Protein AF-A0A7C4DMD8-F1 (afdb_monomer)

pLDDT: mean 94.0, std 12.14, range [38.12, 98.94]

Mean predicted aligned error: 5.4 Å

Solvent-accessible surface area (backbone atoms only — not comparable to full-atom values): 19669 Å² total; per-residue (Å²): 134,92,81,86,83,84,81,83,80,82,79,81,84,78,87,77,83,73,76,76,76,76,66,57,65,67,40,63,49,33,32,27,62,56,30,41,36,31,35,32,44,30,36,27,36,73,52,64,19,37,40,34,38,34,30,27,78,51,87,78,56,81,41,76,51,68,44,86,68,65,38,37,64,43,71,41,76,47,69,88,46,62,54,58,34,66,34,35,35,31,48,38,30,46,47,82,97,44,74,44,70,57,71,80,34,51,39,61,30,25,48,49,68,78,49,66,51,34,34,32,41,35,9,19,21,11,82,32,40,75,49,18,30,48,42,36,51,51,52,50,72,70,62,42,67,30,35,41,34,16,14,21,51,20,74,40,30,80,45,67,67,36,48,48,58,24,36,41,62,37,30,36,79,37,28,40,44,26,32,50,46,68,14,44,27,74,33,32,65,85,24,67,54,58,62,68,76,44,74,58,60,82,82,49,47,43,40,71,52,66,54,38,49,30,34,40,37,31,34,42,58,85,51,68,38,48,92,78,28,70,58,36,50,49,52,51,51,53,48,67,69,57,80,50,86,37,30,36,40,31,20,7,66,38,49,69,40,56,52,30,57,94,35,28,41,56,91,82,47,77,52,69,40,24,38,70,61,55,44,54,45,48,67,52,37,66,73,59,56,34,49,40,37,40,18,6,73,54,19,21,33,37,31,39,43,30,30,47,98,91,34,84,30,99,87,29,35,28,42,36,37,34,4,15,19,19,34,79,70,45,64,60,47,96,65,84,54,95,53,60,66,46,76,46,76,49,49,32,39,34,43,36,39,40,47,81,54,36,39,40,40,36,35,31,35,80,85,71,47,76,80,48,72,54,73,49,75,63,131

Secondary structure (DSSP, 8-state):
--------------------PPPSEEEEEEEE---SS-EEEEEEEEEEEEEEEEEESSSS--EEEEEEEEEEEEEEEE-SPPTT-EEEEEEEEEETTEEEEPPPEEEEPPPPTT--EEEEEE----S-HHHHHHHHHHHHHH--SEEEE-S-SSS-TT-HHHIIIIIIHHHHHHHTTS-EEE---STTTT-HHHHHH--PSTTSSSEEEEETTEEEEE--TTS--STTSHHHHHHHHHHHH---SEEEEE-SS-SS--BSSTT--TTTS---SS-HHHHTTHHHHHHHT--EEEE-SSSSEEEEPPEETTEE-TTSBEEEEE--SSSPPPPB-SSPPTTEEEEE-S-EEEEEEEETTEEEEEEEETTS-EEEEEEEE--

Nearest PDB structures (foldseek):
  3n1q-assembly3_F  TM=7.200E-01  e=1.919E-04  Homo sapiens
  2ck2-assembly1_A  TM=6.995E-01  e=4.043E-04  Homo sapiens
  5n47-assembly1_B  TM=6.670E-01  e=1.347E-03  Homo sapiens
  1fnh-assembly1_A  TM=6.548E-01  e=2.390E-03  Homo sapiens
  6xay-assembly2_B  TM=7.106E-01  e=1.061E-02  Homo sapiens

Radius of gyration: 24.13 Å; Cα contacts (8 Å, |Δi|>4): 962; chains: 1; bounding box: 103×66×56 Å

Foldseek 3Di:
DDDDDDDDDDDDDDDPPPVPDPDQWQFAQFWADFAQFKIKTKTFGPAWWWKKKFKDLDPPGDDMDTDPDTDRIDIDMDGRHHGQGKMKMWMWTDDDPDIDIDPIEMETGFHAAQDKFKEKEAEQLEDFQVLLLLQLVVRVVVPGQAYEYQENQYQALQPVVRCSRRHRVSNRVPRNYHYYDYAYDVRNVVDVSQVSNHDAPPVRNWDWDDGHLEIETRAELVFQCAVPGPRVVVLLVRLVPDPRPAYEYGHAFWQAAQFCVPQHNVVPDDGPRTDPRVVNNQVSCFVSQHAEYEYENAQWWWKFAFDDPRAHDNSHHIYIYHNQRHDDFGDGDPDDDRGTPDIGRARWMKMWMDRPQKIKIFIAGSVRDTPDIDMGGDD

Sequence (379 aa):
MKRIFLAALVVLFIPALASARPPLLKNGPWLQHATRTSITIMWETAVECDASVRYGETVPLPRTVSAPGKSRIHAVELTGLQPETGYFYQVRSQCGPLAVISSVHPFQTAVNAGTPFGFAVIGDTQTNVSVSRRIFRAVYTERPNFVLHVGDEVGDGNQKFLWTREFFRPGAALMARVPVWVAIGNHEENSHWFYDYHSYPAPENYYSFDYGDAHFCMVDSNQPLDPGSPVYRWLSADLAASTAPWKFVCHHHAPYSSDVDDYGDTHREKSTLGDEKVRQLVPLYERYGVDVVFYGHIHDYERTLPLRAGKYDPTGVVYVQTGGAGGGLEDYAPNHSAFTAKVMREHHYCMVTIAGNRLSLQAIDIKGRLFDQFEIVKK

Structure (mmCIF, N/CA/C/O backbone):
data_AF-A0A7C4DMD8-F1
#
_entry.id   AF-A0A7C4DMD8-F1
#
loop_
_atom_site.group_PDB
_atom_site.id
_atom_site.type_symbol
_atom_site.label_atom_id
_atom_site.label_alt_id
_atom_site.label_comp_id
_atom_site.label_asym_id
_atom_site.label_entity_id
_atom_site.label_seq_id
_atom_site.pdbx_PDB_ins_code
_atom_site.Cartn_x
_atom_site.Cartn_y
_atom_site.Cartn_z
_atom_site.occupancy
_atom_site.B_iso_or_equiv
_atom_site.auth_seq_id
_atom_site.auth_comp_id
_atom_site.auth_asym_id
_atom_site.auth_atom_id
_atom_site.pdbx_PDB_model_num
ATOM 1 N N . MET A 1 1 ? -79.691 40.783 -2.407 1.00 41.47 1 MET A N 1
ATOM 2 C CA . MET A 1 1 ? -78.466 41.614 -2.331 1.00 41.47 1 MET A CA 1
ATOM 3 C C . MET A 1 1 ? -77.367 40.798 -1.669 1.00 41.47 1 MET A C 1
ATOM 5 O O . MET A 1 1 ? -77.564 40.327 -0.558 1.00 41.47 1 MET A O 1
ATOM 9 N N . LYS A 1 2 ? -76.267 40.551 -2.390 1.00 38.12 2 LYS A N 1
ATOM 10 C CA . LYS A 1 2 ? -75.112 39.754 -1.945 1.00 38.12 2 LYS A CA 1
ATOM 11 C C . LYS A 1 2 ? -74.333 40.512 -0.861 1.00 38.12 2 LYS A C 1
ATOM 13 O O . LYS A 1 2 ? -74.028 41.683 -1.062 1.00 38.12 2 LYS A O 1
ATOM 18 N N . ARG A 1 3 ? -73.969 39.851 0.242 1.00 45.47 3 ARG A N 1
ATOM 19 C CA . ARG A 1 3 ? -72.910 40.306 1.158 1.00 45.47 3 ARG A CA 1
ATOM 20 C C . ARG A 1 3 ? -71.747 39.321 1.064 1.00 45.47 3 ARG A C 1
ATOM 22 O O . ARG A 1 3 ? -71.927 38.129 1.280 1.00 45.47 3 ARG A O 1
ATOM 29 N N . ILE A 1 4 ? -70.597 39.841 0.654 1.00 42.31 4 ILE A N 1
ATOM 30 C CA . ILE A 1 4 ? -69.329 39.130 0.483 1.00 42.31 4 ILE A CA 1
ATOM 31 C C . ILE A 1 4 ? -68.626 39.137 1.845 1.00 42.31 4 ILE A C 1
ATOM 33 O O . ILE A 1 4 ? -68.424 40.209 2.410 1.00 42.31 4 ILE A O 1
ATOM 37 N N . PHE A 1 5 ? -68.272 37.964 2.374 1.00 42.91 5 PHE A N 1
ATOM 38 C CA . PHE A 1 5 ? -67.374 37.841 3.524 1.00 42.91 5 PHE A CA 1
ATOM 39 C C . PHE A 1 5 ? -65.937 37.697 3.016 1.00 42.91 5 PHE A C 1
ATOM 41 O O . PHE A 1 5 ? -65.632 36.796 2.237 1.00 42.91 5 PHE A O 1
ATOM 48 N N . LEU A 1 6 ? -65.072 38.613 3.446 1.00 41.19 6 LEU A N 1
ATOM 49 C CA . LEU A 1 6 ? -63.643 38.618 3.160 1.00 41.19 6 LEU A CA 1
ATOM 50 C C . LEU A 1 6 ? -62.950 37.715 4.196 1.00 41.19 6 LEU A C 1
ATOM 52 O O . LEU A 1 6 ? -62.893 38.062 5.374 1.00 41.19 6 LEU A O 1
ATOM 56 N N . ALA A 1 7 ? -62.465 36.544 3.784 1.00 44.12 7 ALA A N 1
ATOM 57 C CA . ALA A 1 7 ? -61.641 35.687 4.633 1.00 44.12 7 ALA A CA 1
ATOM 58 C C . ALA A 1 7 ? -60.179 36.151 4.541 1.00 44.12 7 ALA A C 1
ATOM 60 O O . ALA A 1 7 ? -59.557 36.055 3.484 1.00 44.12 7 ALA A O 1
ATOM 61 N N . ALA A 1 8 ? -59.640 36.683 5.639 1.00 44.88 8 ALA A N 1
ATOM 62 C CA . ALA A 1 8 ? -58.229 37.031 5.747 1.00 44.88 8 ALA A CA 1
ATOM 63 C C . ALA A 1 8 ? -57.399 35.748 5.916 1.00 44.88 8 ALA A C 1
ATOM 65 O O . ALA A 1 8 ? -57.481 35.069 6.939 1.00 44.88 8 ALA A O 1
ATOM 66 N N . LEU A 1 9 ? -56.613 35.409 4.894 1.00 41.97 9 LEU A N 1
ATOM 67 C CA . LEU A 1 9 ? -55.651 34.313 4.930 1.00 41.97 9 LEU A CA 1
ATOM 68 C C . LEU A 1 9 ? -54.405 34.779 5.701 1.00 41.97 9 LEU A C 1
ATOM 70 O O . LEU A 1 9 ? -53.597 35.545 5.181 1.00 41.97 9 LEU A O 1
ATOM 74 N N . VAL A 1 10 ? -54.252 34.334 6.948 1.00 46.94 10 VAL A N 1
ATOM 75 C CA . VAL A 1 10 ? -53.008 34.518 7.709 1.00 46.94 10 VAL A CA 1
ATOM 76 C C . VAL A 1 10 ? -52.004 33.476 7.220 1.00 46.94 10 VAL A C 1
ATOM 78 O O . VAL A 1 10 ? -52.097 32.299 7.563 1.00 46.94 10 VAL A O 1
ATOM 81 N N . VAL A 1 11 ? -51.051 33.899 6.390 1.00 48.00 11 VAL A N 1
ATOM 82 C CA . VAL A 1 11 ? -49.897 33.076 6.006 1.00 48.00 11 VAL A CA 1
ATOM 83 C C . VAL A 1 11 ? -48.873 33.152 7.137 1.00 48.00 11 VAL A C 1
ATOM 85 O O . VAL A 1 11 ? -48.178 34.153 7.300 1.00 48.00 11 VAL A O 1
ATOM 88 N N . LEU A 1 12 ? -48.796 32.093 7.942 1.00 44.34 12 LEU A N 1
ATOM 89 C CA . LEU A 1 12 ? -47.725 31.891 8.915 1.00 44.34 12 LEU A CA 1
ATOM 90 C C . LEU A 1 12 ? -46.427 31.560 8.164 1.00 44.34 12 LEU A C 1
ATOM 92 O O . LEU A 1 12 ? -46.258 30.459 7.643 1.00 44.34 12 LEU A O 1
ATOM 96 N N . PHE A 1 13 ? -45.509 32.523 8.111 1.00 46.72 13 PHE A N 1
ATOM 97 C CA . PHE A 1 13 ? -44.124 32.291 7.709 1.00 46.72 13 PHE A CA 1
ATOM 98 C C . PHE A 1 13 ? -43.428 31.461 8.798 1.00 46.72 13 PHE A C 1
ATOM 100 O O . PHE A 1 13 ? -43.223 31.946 9.909 1.00 46.72 13 PHE A O 1
ATOM 107 N N . ILE A 1 14 ? -43.056 30.219 8.486 1.00 49.00 14 ILE A N 1
ATOM 108 C CA . ILE A 1 14 ? -42.164 29.406 9.323 1.00 49.00 14 ILE A CA 1
ATOM 109 C C . ILE A 1 14 ? -40.759 29.494 8.714 1.00 49.00 14 ILE A C 1
ATOM 111 O O . ILE A 1 14 ? -40.519 28.859 7.685 1.00 49.00 14 ILE A O 1
ATOM 115 N N . PRO A 1 15 ? -39.800 30.231 9.301 1.00 50.38 15 PRO A N 1
ATOM 116 C CA . PRO A 1 15 ? -38.409 30.090 8.920 1.00 50.38 15 PRO A CA 1
ATOM 117 C C . PRO A 1 15 ? -37.798 28.979 9.778 1.00 50.38 15 PRO A C 1
ATOM 119 O O . PRO A 1 15 ? -37.438 29.193 10.931 1.00 50.38 15 PRO A O 1
ATOM 122 N N . ALA A 1 16 ? -37.672 27.777 9.223 1.00 45.00 16 ALA A N 1
ATOM 123 C CA . ALA A 1 16 ? -36.856 26.723 9.819 1.00 45.00 16 ALA A CA 1
ATOM 124 C C . ALA A 1 16 ? -35.681 26.403 8.891 1.00 45.00 16 ALA A C 1
ATOM 126 O O . ALA A 1 16 ? -35.614 25.344 8.275 1.00 45.00 16 ALA A O 1
ATOM 127 N N . LEU A 1 17 ? -34.722 27.327 8.810 1.00 48.31 17 LEU A N 1
ATOM 128 C CA . LEU A 1 17 ? -33.354 26.977 8.429 1.00 48.31 17 LEU A CA 1
ATOM 129 C C . LEU A 1 17 ? -32.691 26.344 9.656 1.00 48.31 17 LEU A C 1
ATOM 131 O O . LEU A 1 17 ? -31.911 26.972 10.369 1.00 48.31 17 LEU A O 1
ATOM 135 N N . ALA A 1 18 ? -33.037 25.087 9.932 1.00 45.94 18 ALA A N 1
ATOM 136 C CA . ALA A 1 18 ? -32.211 24.257 10.790 1.00 45.94 18 ALA A CA 1
ATOM 137 C C . ALA A 1 18 ? -30.904 23.998 10.031 1.00 45.94 18 ALA A C 1
ATOM 139 O O . ALA A 1 18 ? -30.838 23.132 9.161 1.00 45.94 18 ALA A O 1
ATOM 140 N N . SER A 1 19 ? -29.871 24.789 10.325 1.00 45.75 19 SER A N 1
ATOM 141 C CA . SER A 1 19 ? -28.502 24.454 9.939 1.00 45.75 19 SER A CA 1
ATOM 142 C C . SER A 1 19 ? -28.192 23.078 10.529 1.00 45.75 19 SER A C 1
ATOM 144 O O . SER A 1 19 ? -28.101 22.924 11.751 1.00 45.75 19 SER A O 1
ATOM 146 N N . ALA A 1 20 ? -28.135 22.051 9.679 1.00 53.41 20 ALA A N 1
ATOM 147 C CA . ALA A 1 20 ? -27.784 20.708 10.105 1.00 53.41 20 ALA A CA 1
ATOM 148 C C . ALA A 1 20 ? -26.386 20.773 10.727 1.00 53.41 20 ALA A C 1
ATOM 150 O O . ALA A 1 20 ? -25.415 21.122 10.052 1.00 53.41 20 ALA A O 1
ATOM 151 N N . ARG A 1 21 ? -26.277 20.477 12.029 1.00 61.38 21 ARG A N 1
ATOM 152 C CA . ARG A 1 21 ? -24.968 20.389 12.681 1.00 61.38 21 ARG A CA 1
ATOM 153 C C . ARG A 1 21 ? -24.129 19.359 11.915 1.00 61.38 21 ARG A C 1
ATOM 155 O O . ARG A 1 21 ? -24.647 18.280 11.620 1.00 61.38 21 ARG A O 1
ATOM 162 N N . PRO A 1 22 ? -22.866 19.669 11.582 1.00 62.22 22 PRO A N 1
ATOM 163 C CA . PRO A 1 22 ? -22.015 18.725 10.875 1.00 62.22 22 PRO A CA 1
ATOM 164 C C . PRO A 1 22 ? -21.896 17.413 11.668 1.00 62.22 22 PRO A C 1
ATOM 166 O O . PRO A 1 22 ? -21.934 17.448 12.903 1.00 62.22 22 PRO A O 1
ATO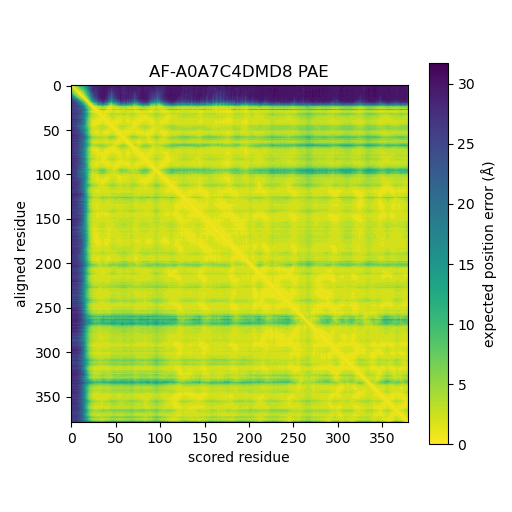M 169 N N . PRO A 1 23 ? -21.746 16.261 10.986 1.00 77.69 23 PRO A N 1
ATOM 170 C CA . PRO A 1 23 ? -21.641 14.976 11.659 1.00 77.69 23 PRO A CA 1
ATOM 171 C C . PRO A 1 23 ? -20.433 14.970 12.597 1.00 77.69 23 PRO A C 1
ATOM 173 O O . PRO A 1 23 ? -19.365 15.506 12.279 1.00 77.69 23 PRO A O 1
ATOM 176 N N . LEU A 1 24 ? -20.638 14.382 13.775 1.00 87.62 24 LEU A N 1
ATOM 177 C CA . LEU A 1 24 ? -19.639 14.335 14.836 1.00 87.62 24 LEU A CA 1
ATOM 178 C C . LEU A 1 24 ? -18.549 13.290 14.542 1.00 87.62 24 LEU A C 1
ATOM 180 O O . LEU A 1 24 ? -17.403 13.530 14.901 1.00 87.62 24 LEU A O 1
ATOM 184 N N . LEU A 1 25 ? -18.884 12.203 13.832 1.00 92.56 25 LEU A N 1
ATOM 185 C CA . LEU A 1 25 ? -17.928 11.318 13.153 1.00 92.56 25 LEU A CA 1
ATOM 186 C C . LEU A 1 25 ? -17.588 11.923 11.786 1.00 92.56 25 LEU A C 1
ATOM 188 O O . LEU A 1 25 ? -18.483 12.110 10.960 1.00 92.56 25 LEU A O 1
ATOM 192 N N . LYS A 1 26 ? -16.319 12.261 11.566 1.00 94.31 26 LYS A N 1
ATOM 193 C CA . LYS A 1 26 ? -15.824 12.881 10.332 1.00 94.31 26 LYS A CA 1
ATOM 194 C C . LYS A 1 26 ? -15.349 11.840 9.332 1.00 94.31 26 LYS A C 1
ATOM 196 O O . LYS A 1 26 ? -15.849 11.828 8.212 1.00 94.31 26 LYS A O 1
ATOM 201 N N . ASN A 1 27 ? -14.443 10.970 9.771 1.00 96.75 27 ASN A N 1
ATOM 202 C CA . ASN A 1 27 ? -13.874 9.888 8.978 1.00 96.75 27 ASN A CA 1
ATOM 203 C C . ASN A 1 27 ? -13.943 8.572 9.754 1.00 96.75 27 ASN A C 1
ATOM 205 O O . ASN A 1 27 ? -13.868 8.559 10.985 1.00 96.75 27 ASN A O 1
ATOM 209 N N . GLY A 1 28 ? -14.060 7.472 9.015 1.00 94.12 28 GLY A N 1
ATOM 210 C CA . GLY A 1 28 ? -13.954 6.125 9.555 1.00 94.12 28 GLY 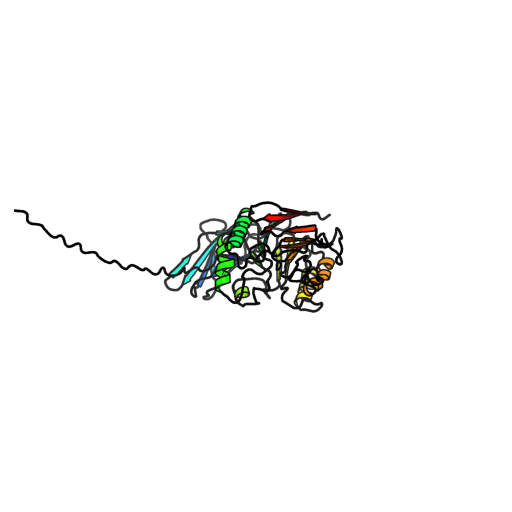A CA 1
ATOM 211 C C . GLY A 1 28 ? -15.252 5.489 10.073 1.00 94.12 28 GLY A C 1
ATOM 212 O O . GLY A 1 28 ? -16.352 5.986 9.810 1.00 94.12 28 GLY A O 1
ATOM 213 N N . PRO A 1 29 ? -15.122 4.366 10.800 1.00 98.00 29 PRO A N 1
ATOM 214 C CA . PRO A 1 29 ? -13.847 3.749 11.186 1.00 98.00 29 PRO A CA 1
ATOM 215 C C . PRO A 1 29 ? -13.045 3.187 9.999 1.00 98.00 29 PRO A C 1
ATOM 217 O O . PRO A 1 29 ? -13.627 2.853 8.968 1.00 98.00 29 PRO A O 1
ATOM 220 N N . TRP A 1 30 ? -11.723 3.098 10.146 1.00 98.62 30 TRP A N 1
ATOM 221 C CA . TRP A 1 30 ? -10.826 2.370 9.245 1.00 98.62 30 TRP A CA 1
ATOM 222 C C . TRP A 1 30 ? -9.881 1.451 10.026 1.00 98.62 30 TRP A C 1
ATOM 224 O O . TRP A 1 30 ? -9.675 1.633 11.227 1.00 98.62 30 TRP A O 1
ATOM 234 N N . LEU A 1 31 ? -9.359 0.431 9.346 1.00 98.62 31 LEU A N 1
ATOM 235 C CA . LEU A 1 31 ? -8.518 -0.615 9.921 1.00 98.62 31 LEU A CA 1
ATOM 236 C C . LEU A 1 31 ? -7.073 -0.481 9.438 1.00 98.62 31 LEU A C 1
ATOM 238 O O . LEU A 1 31 ? -6.842 -0.323 8.240 1.00 98.62 31 LEU A O 1
ATOM 242 N N . GLN A 1 32 ? -6.117 -0.609 10.354 1.00 96.38 32 GLN A N 1
ATOM 243 C CA . GLN A 1 32 ? -4.683 -0.628 10.059 1.00 96.38 32 GLN A CA 1
ATOM 244 C C . GLN A 1 32 ? -3.947 -1.658 10.910 1.00 96.38 32 GLN A C 1
ATOM 246 O O . GLN A 1 32 ? -4.498 -2.194 11.874 1.00 96.38 32 GLN A O 1
ATOM 251 N N . HIS A 1 33 ? -2.697 -1.935 10.536 1.00 93.69 33 HIS A N 1
ATOM 252 C CA . HIS A 1 33 ? -1.766 -2.765 11.298 1.00 93.69 33 HIS A CA 1
ATOM 253 C C . HIS A 1 33 ? -2.353 -4.125 11.722 1.00 93.69 33 HIS A C 1
ATOM 255 O O . HIS A 1 33 ? -2.237 -4.557 12.868 1.00 93.69 33 HIS A O 1
ATOM 261 N N . ALA A 1 34 ? -3.036 -4.803 10.797 1.00 94.88 34 ALA A N 1
ATOM 262 C CA . ALA A 1 34 ? -3.610 -6.112 11.073 1.00 94.88 34 ALA A CA 1
ATOM 263 C C . ALA A 1 34 ? -2.512 -7.179 11.101 1.00 94.88 34 ALA A C 1
ATOM 265 O O . ALA A 1 34 ? -1.941 -7.529 10.069 1.00 94.88 34 ALA A O 1
ATOM 266 N N . THR A 1 35 ? -2.252 -7.720 12.286 1.00 96.19 35 THR A N 1
ATOM 267 C CA . THR A 1 35 ? -1.354 -8.854 12.505 1.00 96.19 35 THR A CA 1
ATOM 268 C C . THR A 1 35 ? -2.168 -10.119 12.786 1.00 96.19 35 THR A C 1
ATOM 270 O O . THR A 1 35 ? -3.403 -10.131 12.743 1.00 96.19 35 THR A O 1
ATOM 273 N N . ARG A 1 36 ? -1.486 -11.223 13.102 1.00 97.44 36 ARG A N 1
ATOM 274 C CA . ARG A 1 36 ? -2.149 -12.458 13.548 1.00 97.44 36 ARG A CA 1
ATOM 275 C C . ARG A 1 36 ? -2.866 -12.283 14.889 1.00 97.44 36 ARG A C 1
ATOM 277 O O . ARG A 1 36 ? -3.814 -13.000 15.167 1.00 97.44 36 ARG A O 1
ATOM 284 N N . THR A 1 37 ? -2.425 -11.356 15.735 1.00 98.19 37 THR A N 1
ATOM 285 C CA . THR A 1 37 ? -2.911 -11.255 17.123 1.00 98.19 37 THR A CA 1
ATOM 286 C C . THR A 1 37 ? -3.343 -9.851 17.525 1.00 98.19 37 THR A C 1
ATOM 288 O O . THR A 1 37 ? -3.759 -9.648 18.669 1.00 98.19 37 THR A O 1
ATOM 291 N N . SER A 1 38 ? -3.255 -8.885 16.613 1.00 98.12 38 SER A N 1
ATOM 292 C CA . SER A 1 38 ? -3.678 -7.509 16.841 1.00 98.12 38 SER A CA 1
ATOM 293 C C . SER A 1 38 ? -4.224 -6.832 15.587 1.00 98.12 38 SER A C 1
ATOM 295 O O . SER A 1 38 ? -4.023 -7.302 14.468 1.00 98.12 38 SER A O 1
ATOM 297 N N . ILE A 1 39 ? -4.959 -5.741 15.794 1.00 98.25 39 ILE A N 1
ATOM 298 C CA . ILE A 1 39 ? -5.382 -4.806 14.747 1.00 98.25 39 ILE A CA 1
ATOM 299 C C . ILE A 1 39 ? -5.591 -3.422 15.364 1.00 98.25 39 ILE A C 1
ATOM 301 O O . ILE A 1 39 ? -6.087 -3.319 16.490 1.00 98.25 39 ILE A O 1
ATOM 305 N N . THR A 1 40 ? -5.285 -2.363 14.621 1.00 98.19 40 THR A N 1
ATOM 306 C CA . THR A 1 40 ? -5.567 -0.984 15.028 1.00 98.19 40 THR A CA 1
ATOM 307 C C . THR A 1 40 ? -6.830 -0.483 14.342 1.00 98.19 40 THR A C 1
ATOM 309 O O . THR A 1 40 ? -6.971 -0.548 13.121 1.00 98.19 40 THR A O 1
ATOM 312 N N . ILE A 1 41 ? -7.767 0.030 15.138 1.00 98.69 41 ILE A N 1
ATOM 313 C CA . ILE A 1 41 ? -9.011 0.631 14.656 1.00 98.69 41 ILE A CA 1
ATOM 314 C C . ILE A 1 41 ? -8.916 2.134 14.859 1.00 98.69 41 ILE A C 1
ATOM 316 O O . ILE A 1 41 ? -8.720 2.602 15.984 1.00 98.69 41 ILE A O 1
ATOM 320 N N . MET A 1 42 ? -9.093 2.880 13.774 1.00 98.50 42 MET A N 1
ATOM 321 C CA . MET A 1 42 ? -8.950 4.328 13.764 1.00 98.50 42 MET A CA 1
ATOM 322 C C . MET A 1 42 ? -10.226 5.022 13.291 1.00 98.50 42 MET A C 1
ATOM 324 O O . MET A 1 42 ? -11.019 4.457 12.537 1.00 98.50 42 MET A O 1
ATOM 328 N N . TRP A 1 43 ? -10.472 6.235 13.780 1.00 98.38 43 TRP A N 1
ATOM 329 C CA . TRP A 1 43 ? -11.569 7.093 13.324 1.00 98.38 43 TRP A CA 1
ATOM 330 C C . TRP A 1 43 ? -11.293 8.560 13.662 1.00 98.38 43 TRP A C 1
ATOM 332 O O . TRP A 1 43 ? -10.461 8.861 14.512 1.00 98.38 43 TRP A O 1
ATOM 342 N N . GLU A 1 44 ? -12.021 9.488 13.037 1.00 97.94 44 GLU A N 1
ATOM 343 C CA . GLU A 1 44 ? -11.897 10.922 13.322 1.00 97.94 44 GLU A CA 1
ATOM 344 C C . GLU A 1 44 ? -13.219 11.516 13.818 1.00 97.94 44 GLU A C 1
ATOM 346 O O . GLU A 1 44 ? -14.267 11.337 13.191 1.00 97.94 44 GLU A O 1
ATOM 351 N N . THR A 1 45 ? -13.175 12.299 14.896 1.00 96.94 45 THR A N 1
ATOM 352 C CA . THR A 1 45 ? -14.292 13.108 15.397 1.00 96.94 45 THR A CA 1
ATOM 353 C C . THR A 1 45 ? -14.093 14.605 15.151 1.00 96.94 45 THR A C 1
ATOM 355 O O . THR A 1 45 ? -12.984 15.125 15.094 1.00 96.94 45 THR A O 1
ATOM 358 N N . ALA A 1 46 ? -15.201 15.343 15.036 1.00 94.25 46 ALA A N 1
ATOM 359 C CA . ALA A 1 46 ? -15.186 16.784 14.759 1.00 94.25 46 ALA A CA 1
ATOM 360 C C . ALA A 1 46 ? -14.599 17.641 15.901 1.00 94.25 46 ALA A C 1
ATOM 362 O O . ALA A 1 46 ? -14.203 18.787 15.678 1.00 94.25 46 ALA A O 1
ATOM 363 N N . VAL A 1 47 ? -14.593 17.099 17.119 1.00 94.06 47 VAL A N 1
ATOM 364 C CA . VAL A 1 47 ? -14.075 17.708 18.351 1.00 94.06 47 VAL A CA 1
ATOM 365 C C . VAL A 1 47 ? -13.289 16.658 19.129 1.00 94.06 47 VAL A C 1
ATOM 367 O O . VAL A 1 47 ? -13.356 15.475 18.797 1.00 94.06 47 VAL A O 1
ATOM 370 N N . GLU A 1 48 ? -12.558 17.085 20.156 1.00 95.56 48 GLU A N 1
ATOM 371 C CA . GLU A 1 48 ? -11.850 16.164 21.041 1.00 95.56 48 GLU A CA 1
ATOM 372 C C . GLU A 1 48 ? -12.828 15.317 21.852 1.00 95.56 48 GLU A C 1
ATOM 374 O O . GLU A 1 48 ? -13.718 15.833 22.539 1.00 95.56 48 GLU A O 1
ATOM 379 N N . CYS A 1 49 ? -12.648 14.006 21.770 1.00 96.50 49 CYS A N 1
ATOM 380 C CA . CYS A 1 49 ? -13.489 13.022 22.426 1.00 96.50 49 CYS A CA 1
ATOM 381 C C . CYS A 1 49 ? -12.621 11.933 23.047 1.00 96.50 49 CYS A C 1
ATOM 383 O O . CYS A 1 49 ? -11.483 11.724 22.637 1.00 96.50 49 CYS A O 1
ATOM 385 N N . ASP A 1 50 ? -13.156 11.227 24.029 1.00 96.75 50 ASP A N 1
ATOM 386 C CA . ASP A 1 50 ? -12.600 9.950 24.463 1.00 96.75 50 ASP A CA 1
ATOM 387 C C . ASP A 1 50 ? -12.885 8.864 23.411 1.00 96.75 50 ASP A C 1
ATOM 389 O O . ASP A 1 50 ? -13.780 9.011 22.569 1.00 96.75 50 ASP A O 1
ATOM 393 N N . ALA A 1 51 ? -12.102 7.786 23.434 1.00 97.38 51 ALA A N 1
ATOM 394 C CA . ALA A 1 51 ? -12.127 6.748 22.410 1.00 97.38 51 ALA A CA 1
ATOM 395 C C . ALA A 1 51 ? -12.260 5.358 23.029 1.00 97.38 51 ALA A C 1
ATOM 397 O O . ALA A 1 51 ? -11.505 4.992 23.927 1.00 97.38 51 ALA A O 1
ATOM 398 N N . SER A 1 52 ? -13.203 4.562 22.528 1.00 98.25 52 SER A N 1
ATOM 399 C CA . SER A 1 52 ? -13.352 3.161 22.914 1.00 98.25 52 SER A CA 1
ATOM 400 C C . SER A 1 52 ? -13.840 2.302 21.755 1.00 98.25 52 SER A C 1
ATOM 402 O O . SER A 1 52 ? -14.591 2.760 20.894 1.00 98.25 52 SER A O 1
ATOM 404 N N . VAL A 1 53 ? -13.441 1.036 21.758 1.00 98.69 53 VAL A N 1
ATOM 405 C CA . VAL A 1 53 ? -13.881 0.027 20.797 1.00 98.69 53 VAL A CA 1
ATOM 406 C C . VAL A 1 53 ? -14.492 -1.129 21.565 1.00 98.69 53 VAL A C 1
ATOM 408 O O . VAL A 1 53 ? -13.849 -1.732 22.426 1.00 98.69 53 VAL A O 1
ATOM 411 N N . ARG A 1 54 ? -15.737 -1.465 21.230 1.00 98.69 54 ARG A N 1
ATOM 412 C CA . ARG A 1 54 ? -16.352 -2.734 21.623 1.00 98.69 54 ARG A CA 1
ATOM 413 C C . ARG A 1 54 ? -16.091 -3.7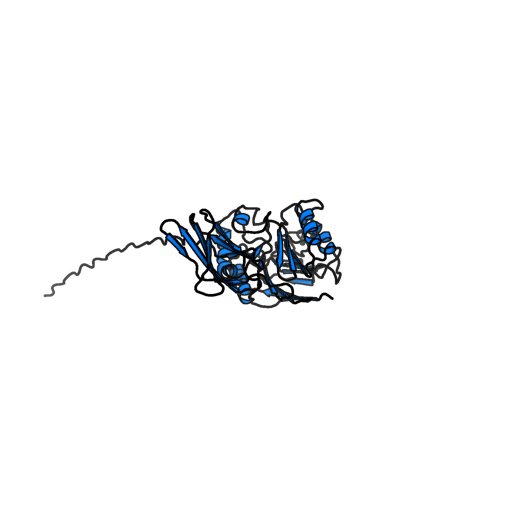71 20.545 1.00 98.69 54 ARG A C 1
ATOM 415 O O . ARG A 1 54 ? -16.221 -3.435 19.374 1.00 98.69 54 ARG A O 1
ATOM 422 N N . TYR A 1 55 ? -15.777 -5.011 20.910 1.00 98.81 55 TYR A N 1
ATOM 423 C CA . TYR A 1 55 ? -15.482 -6.063 19.931 1.00 98.81 55 TYR A CA 1
ATOM 424 C C . TYR A 1 55 ? -15.746 -7.485 20.453 1.00 98.81 55 TYR A C 1
ATOM 426 O O . TYR A 1 55 ? -15.824 -7.721 21.662 1.00 98.81 55 TYR A O 1
ATOM 434 N N . GLY A 1 56 ? -15.889 -8.450 19.541 1.00 98.50 56 GLY A N 1
ATOM 435 C CA . GLY A 1 56 ? -16.252 -9.842 19.839 1.00 98.50 56 GLY A CA 1
ATOM 436 C C . GLY A 1 56 ? -16.267 -10.738 18.607 1.00 98.50 56 GLY A C 1
ATOM 437 O O . GLY A 1 56 ? -16.344 -10.235 17.498 1.00 98.50 56 GLY A O 1
ATOM 438 N N . GLU A 1 57 ? -16.221 -12.055 18.795 1.00 98.31 57 GLU A N 1
ATOM 439 C CA . GLU A 1 57 ? -16.427 -13.042 17.707 1.00 98.31 57 GLU A CA 1
ATOM 440 C C . GLU A 1 57 ? -17.916 -13.167 17.340 1.00 98.31 57 GLU A C 1
ATOM 442 O O . GLU A 1 57 ? -18.281 -13.693 16.294 1.00 98.31 57 GLU A O 1
ATOM 447 N N . THR A 1 58 ? -18.797 -12.641 18.196 1.00 96.69 58 THR A N 1
ATOM 448 C CA . THR A 1 58 ? -20.250 -12.623 18.021 1.00 96.69 58 THR A CA 1
ATOM 449 C C . THR A 1 58 ? -20.826 -11.248 18.360 1.00 96.69 58 THR A C 1
ATOM 451 O O . THR A 1 58 ? -20.164 -10.397 18.961 1.00 96.69 58 THR A O 1
ATOM 454 N N . VAL A 1 59 ? -22.086 -11.031 17.973 1.00 93.81 59 VAL A N 1
ATOM 455 C CA . VAL A 1 59 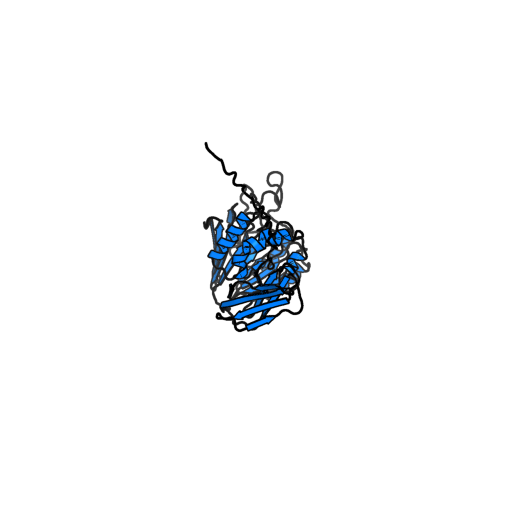? -22.906 -9.892 18.404 1.00 93.81 59 VAL A CA 1
ATOM 456 C C . VAL A 1 59 ? -23.958 -10.432 19.384 1.00 93.81 59 VAL A C 1
ATOM 458 O O . VAL A 1 59 ? -24.682 -11.353 19.005 1.00 93.81 59 VAL A O 1
ATOM 461 N N . PRO A 1 60 ? -24.078 -9.903 20.621 1.00 95.81 60 PRO A N 1
ATOM 462 C CA . PRO A 1 60 ? -23.529 -8.639 21.133 1.00 95.81 60 PRO A CA 1
ATOM 463 C C . PRO A 1 60 ? -22.026 -8.666 21.459 1.00 95.81 60 PRO A C 1
ATOM 465 O O . PRO A 1 60 ? -21.491 -9.687 21.864 1.00 95.81 60 PRO A O 1
ATOM 468 N N . LEU A 1 61 ? -21.372 -7.502 21.338 1.00 97.81 61 LEU A N 1
ATOM 469 C CA . LEU A 1 61 ? -19.923 -7.323 21.519 1.00 97.81 61 LEU A CA 1
ATOM 470 C C . LEU A 1 61 ? -19.535 -7.325 23.018 1.00 97.81 61 LEU A C 1
ATOM 472 O O . LEU A 1 61 ? -19.880 -6.357 23.718 1.00 97.81 61 LEU A O 1
ATOM 476 N N . PRO A 1 62 ? -18.839 -8.363 23.529 1.00 97.50 62 PRO A N 1
ATOM 477 C CA . PRO A 1 62 ? -18.620 -8.551 24.963 1.00 97.50 62 PRO A CA 1
ATOM 478 C C . PRO A 1 62 ? -17.397 -7.809 25.517 1.00 97.50 62 PRO A C 1
ATOM 480 O O . PRO A 1 62 ? -17.353 -7.534 26.713 1.00 97.50 62 PRO A O 1
ATOM 483 N N . ARG A 1 63 ? -16.401 -7.480 24.686 1.00 98.25 63 ARG A N 1
ATOM 484 C CA . ARG A 1 63 ? -15.142 -6.856 25.130 1.00 98.25 63 ARG A CA 1
ATOM 485 C C . ARG A 1 63 ? -15.124 -5.373 24.791 1.00 98.25 63 ARG A C 1
ATOM 487 O O . ARG A 1 63 ? -15.742 -4.966 23.811 1.00 98.25 63 ARG A O 1
ATOM 494 N N . THR A 1 64 ? -14.422 -4.578 25.599 1.00 98.38 64 THR A N 1
ATOM 495 C CA . THR A 1 64 ? -14.208 -3.139 25.374 1.00 98.38 64 THR A CA 1
ATOM 496 C C . THR A 1 64 ? -12.757 -2.777 25.668 1.00 98.38 64 THR A C 1
ATOM 498 O O . THR A 1 64 ? -12.222 -3.216 26.682 1.00 98.38 64 THR A O 1
ATOM 501 N N . VAL A 1 65 ? -12.149 -1.967 24.807 1.00 98.38 65 VAL A N 1
ATOM 502 C CA . VAL A 1 65 ? -10.847 -1.317 25.029 1.00 98.38 65 VAL A CA 1
ATOM 503 C C . VAL A 1 65 ? -11.042 0.187 24.874 1.00 98.38 65 VAL A C 1
ATOM 505 O O . VAL A 1 65 ? -11.790 0.610 23.993 1.00 98.38 65 VAL A O 1
ATOM 508 N N . SER A 1 66 ? -10.389 0.984 25.718 1.00 97.31 66 SER A N 1
ATOM 509 C CA . SER A 1 66 ? -10.430 2.449 25.656 1.00 97.31 66 SER A CA 1
ATOM 510 C C . SER A 1 66 ? -9.027 3.019 25.495 1.00 97.31 66 SER A C 1
ATOM 512 O O . SER A 1 66 ? -8.101 2.548 26.154 1.00 97.31 66 SER A O 1
ATOM 514 N N . ALA A 1 67 ? -8.881 4.046 24.659 1.00 95.25 67 ALA A N 1
ATOM 515 C CA . ALA A 1 67 ? -7.653 4.828 24.587 1.00 95.25 67 ALA A CA 1
ATOM 516 C C . ALA A 1 67 ? -7.577 5.824 25.759 1.00 95.25 67 ALA A C 1
ATOM 518 O O . ALA A 1 67 ? -8.614 6.332 26.206 1.00 95.25 67 ALA A O 1
ATOM 519 N N . PRO A 1 68 ? -6.370 6.129 26.263 1.00 92.62 68 PRO A N 1
ATOM 520 C CA . PRO A 1 68 ? -6.183 7.181 27.249 1.00 92.62 68 PRO A CA 1
ATOM 521 C C . PRO A 1 68 ? -6.350 8.572 26.620 1.00 92.62 68 PRO A C 1
ATOM 523 O O . PRO A 1 68 ? -5.955 8.813 25.483 1.00 92.62 68 PRO A O 1
ATOM 526 N N . GLY A 1 69 ? -6.869 9.519 27.404 1.00 93.38 69 GLY A N 1
ATOM 527 C CA . GLY A 1 69 ? -6.988 10.918 26.992 1.00 93.38 69 GLY A CA 1
ATOM 528 C C . GLY A 1 69 ? -8.116 11.186 25.993 1.00 93.38 69 GLY A C 1
ATOM 529 O O . GLY A 1 69 ? -9.007 10.363 25.782 1.00 93.38 69 GLY A O 1
ATOM 530 N N . LYS A 1 70 ? -8.103 12.394 25.424 1.00 95.19 70 LYS A N 1
ATOM 531 C CA . LYS A 1 70 ? -9.028 12.809 24.367 1.00 95.19 70 LYS A CA 1
ATOM 532 C C . LYS A 1 70 ? -8.245 13.204 23.128 1.00 95.19 70 LYS A C 1
ATOM 534 O O . LYS A 1 70 ? -7.188 13.811 23.248 1.00 95.19 70 LYS A O 1
ATOM 539 N N . SER A 1 71 ? -8.796 12.895 21.962 1.00 96.12 71 SER A N 1
ATOM 540 C CA . SER A 1 71 ? -8.218 13.255 20.668 1.00 96.12 71 SER A CA 1
ATOM 541 C C . SER A 1 71 ? -9.319 13.554 19.652 1.00 96.12 71 SER A C 1
ATOM 543 O O . SER A 1 71 ? -10.506 13.335 19.908 1.00 96.12 71 SER A O 1
ATOM 545 N N . ARG A 1 72 ? -8.932 14.087 18.494 1.00 96.25 72 ARG A N 1
ATOM 546 C CA . ARG A 1 72 ? -9.789 14.160 17.304 1.00 96.25 72 ARG A CA 1
ATOM 547 C C . ARG A 1 72 ? -9.577 12.968 16.386 1.00 96.25 72 ARG A C 1
ATOM 549 O O . ARG A 1 72 ? -10.555 12.484 15.832 1.00 96.25 72 ARG A O 1
ATOM 556 N N . ILE A 1 73 ? -8.337 12.513 16.236 1.00 97.44 73 ILE A N 1
ATOM 557 C CA . ILE A 1 73 ? -7.997 11.295 15.503 1.00 97.44 73 ILE A CA 1
ATOM 558 C C . ILE A 1 73 ? -7.679 10.226 16.540 1.00 97.44 73 ILE A C 1
ATOM 560 O O . ILE A 1 73 ? -6.811 10.398 17.397 1.00 97.44 73 ILE A O 1
ATOM 564 N N . HIS A 1 74 ? -8.468 9.165 16.517 1.00 97.69 74 HIS A N 1
ATOM 565 C CA . HIS A 1 74 ? -8.438 8.102 17.506 1.00 97.69 74 HIS A CA 1
ATOM 566 C C . HIS A 1 74 ? -7.742 6.896 16.909 1.00 97.69 74 HIS A C 1
ATOM 568 O O . HIS A 1 74 ? -8.026 6.540 15.769 1.00 97.69 74 HIS A O 1
ATOM 574 N N . ALA A 1 75 ? -6.909 6.242 17.707 1.00 97.12 75 ALA A N 1
ATOM 575 C CA . ALA A 1 75 ? -6.339 4.942 17.404 1.00 97.12 75 ALA A CA 1
ATOM 576 C C . ALA A 1 75 ? -6.511 4.046 18.632 1.00 97.12 75 ALA A C 1
ATOM 578 O O . ALA A 1 75 ? -6.131 4.417 19.744 1.00 97.12 75 ALA A O 1
ATOM 579 N N . VAL A 1 76 ? -7.126 2.882 18.440 1.00 98.19 76 VAL A N 1
ATOM 580 C CA . VAL A 1 76 ? -7.272 1.866 19.483 1.00 98.19 76 VAL A CA 1
ATOM 581 C C . VAL A 1 76 ? -6.772 0.542 18.933 1.00 98.19 76 VAL A C 1
ATOM 583 O O . VAL A 1 76 ? -7.386 -0.031 18.032 1.00 98.19 76 VAL A O 1
ATOM 586 N N . GLU A 1 77 ? -5.672 0.053 19.497 1.00 97.94 77 GLU A N 1
ATOM 587 C CA . GLU A 1 77 ? -5.161 -1.281 19.207 1.00 97.94 77 GLU A CA 1
ATOM 588 C C . GLU A 1 77 ? -5.938 -2.330 20.011 1.00 97.94 77 GLU A C 1
ATOM 590 O O . GLU A 1 77 ? -6.096 -2.238 21.233 1.00 97.94 77 GLU A O 1
ATOM 595 N N . LEU A 1 78 ? -6.429 -3.348 19.313 1.00 98.56 78 LEU A N 1
ATOM 596 C CA . LEU A 1 78 ? -6.933 -4.573 19.914 1.00 98.56 78 LEU A CA 1
ATOM 597 C C . LEU A 1 78 ? -5.812 -5.605 19.892 1.00 98.56 78 LEU A C 1
ATOM 599 O O . LEU A 1 78 ? -5.283 -5.889 18.825 1.00 98.56 78 LEU A O 1
ATOM 603 N N . THR A 1 79 ? -5.483 -6.198 21.037 1.00 98.25 79 THR A N 1
ATOM 604 C CA . THR A 1 79 ? -4.431 -7.218 21.169 1.00 98.25 79 THR A CA 1
ATOM 605 C C . THR A 1 79 ? -4.987 -8.521 21.747 1.00 98.25 79 THR A C 1
ATOM 607 O O . THR A 1 79 ? -6.132 -8.580 22.205 1.00 98.25 79 THR A O 1
ATOM 610 N N . GLY A 1 80 ? -4.189 -9.593 21.709 1.00 98.06 80 GLY A N 1
ATOM 611 C CA . GLY A 1 80 ? -4.596 -10.909 22.219 1.00 98.06 80 GLY A CA 1
ATOM 612 C C . GLY A 1 80 ? -5.713 -11.561 21.397 1.00 98.06 80 GLY A C 1
ATOM 613 O O . GLY A 1 80 ? -6.500 -12.346 21.929 1.00 98.06 80 GLY A O 1
ATOM 614 N N . LEU A 1 81 ? -5.817 -11.202 20.116 1.00 98.56 81 LEU A N 1
ATOM 615 C CA . LEU A 1 81 ? -6.765 -11.795 19.178 1.00 98.56 81 LEU A CA 1
ATOM 616 C C . LEU A 1 81 ? -6.280 -13.172 18.716 1.00 98.56 81 LEU A C 1
ATOM 618 O O . LEU A 1 81 ? -5.080 -13.446 18.708 1.00 98.56 81 LEU A O 1
ATOM 622 N N . GLN A 1 82 ? -7.217 -14.028 18.312 1.00 98.38 82 GLN A N 1
ATOM 623 C CA . GLN A 1 82 ? -6.876 -15.292 17.668 1.00 98.38 82 GLN A CA 1
ATOM 624 C C . GLN A 1 82 ? -6.467 -15.041 16.206 1.00 98.38 82 GLN A C 1
ATOM 626 O O . GLN A 1 82 ? -7.133 -14.249 15.528 1.00 98.38 82 GLN A O 1
ATOM 631 N N . PRO A 1 83 ? -5.405 -15.696 15.704 1.00 97.69 83 PRO A N 1
ATOM 632 C CA . PRO A 1 83 ? -5.050 -15.674 14.286 1.00 97.69 83 PRO A CA 1
ATOM 633 C C . PRO A 1 83 ? -6.175 -16.187 13.398 1.00 97.69 83 PRO A C 1
ATOM 635 O O . PRO A 1 83 ? -6.985 -17.005 13.832 1.00 97.69 83 PRO A O 1
ATOM 638 N N . GLU A 1 84 ? -6.210 -15.713 12.152 1.00 97.38 84 GLU A N 1
ATOM 639 C CA . GLU A 1 84 ? -7.132 -16.198 11.119 1.00 97.38 84 GLU A CA 1
ATOM 640 C C . GLU A 1 84 ? -8.612 -16.221 11.557 1.00 97.38 84 GLU A C 1
ATOM 642 O O . GLU A 1 84 ? -9.390 -17.090 11.175 1.00 97.38 84 GLU A O 1
ATOM 647 N N . THR A 1 85 ? -9.017 -15.264 12.391 1.00 98.44 85 THR A N 1
ATOM 648 C CA . THR A 1 85 ? -10.323 -15.276 13.057 1.00 98.44 85 THR A CA 1
ATOM 649 C C . THR A 1 85 ? -11.124 -14.030 12.709 1.00 98.44 85 THR A C 1
ATOM 651 O O . THR A 1 85 ? -10.618 -12.906 12.735 1.00 98.44 85 THR A O 1
ATOM 654 N N . GLY A 1 86 ? -12.402 -14.239 12.385 1.00 98.31 86 GLY A N 1
ATOM 655 C CA . GLY A 1 86 ? -13.366 -13.170 12.157 1.00 98.31 86 GLY A CA 1
ATOM 656 C C . GLY A 1 86 ? -13.862 -12.562 13.469 1.00 98.31 86 GLY A C 1
ATOM 657 O O . GLY A 1 86 ? -14.281 -13.268 14.384 1.00 98.31 86 GLY A O 1
ATOM 658 N N . TYR A 1 87 ? -13.870 -11.237 13.535 1.00 98.81 87 TYR A N 1
ATOM 659 C CA . TYR A 1 87 ? -14.370 -10.459 14.660 1.00 98.81 87 TYR A CA 1
ATOM 660 C C . TYR A 1 87 ? -15.344 -9.385 14.173 1.00 98.81 87 TYR A C 1
ATOM 662 O O . TYR A 1 87 ? -15.336 -8.969 13.018 1.00 98.81 87 TYR A O 1
ATOM 670 N N . PHE A 1 88 ? -16.163 -8.891 15.090 1.00 98.81 88 PHE A N 1
ATOM 671 C CA . PHE A 1 88 ? -16.996 -7.711 14.930 1.00 98.81 88 PHE A CA 1
ATOM 672 C C . PHE A 1 88 ? -16.518 -6.618 15.879 1.00 98.81 88 PHE A C 1
ATOM 674 O O . PHE A 1 88 ? -16.087 -6.913 16.997 1.00 98.81 88 PHE A O 1
ATOM 681 N N . TYR A 1 89 ? -16.649 -5.359 15.468 1.00 98.81 89 TYR A N 1
ATOM 682 C CA . TYR A 1 89 ? -16.333 -4.202 16.296 1.00 98.81 89 TYR A CA 1
ATOM 683 C C . TYR A 1 89 ? -17.324 -3.051 16.115 1.00 98.81 89 TYR A C 1
ATOM 685 O O . TYR A 1 89 ? -18.064 -2.978 15.133 1.00 98.81 89 TYR A O 1
ATOM 693 N N . GLN A 1 90 ? -17.324 -2.138 17.081 1.00 98.50 90 GLN A N 1
ATOM 694 C CA . GLN A 1 90 ? -18.038 -0.868 17.045 1.00 98.50 90 GLN A CA 1
ATOM 695 C C . GLN A 1 90 ? -17.206 0.182 17.777 1.00 98.50 90 GLN A C 1
ATOM 697 O O . GLN A 1 90 ? -16.812 -0.037 18.926 1.00 98.50 90 GLN A O 1
ATOM 702 N N . VAL A 1 91 ? -16.979 1.329 17.136 1.00 98.50 91 VAL A N 1
ATOM 703 C CA . VAL A 1 91 ? -16.294 2.455 17.777 1.00 98.50 91 VAL A CA 1
ATOM 704 C C . VAL A 1 91 ? -17.295 3.320 18.528 1.00 98.50 91 VAL A C 1
ATOM 706 O O . VAL A 1 91 ? -18.442 3.500 18.099 1.00 98.50 91 VAL A O 1
ATOM 709 N N . ARG A 1 92 ? -16.857 3.859 19.662 1.00 97.38 92 ARG A N 1
ATOM 710 C CA . ARG A 1 92 ? -17.621 4.790 20.482 1.00 97.38 92 ARG A CA 1
ATOM 711 C C . ARG A 1 92 ? -16.723 5.908 20.990 1.00 97.38 92 ARG A C 1
ATOM 713 O O . ARG A 1 92 ? -15.676 5.646 21.579 1.00 97.38 92 ARG A O 1
ATOM 720 N N . SER A 1 93 ? -17.218 7.133 20.864 1.00 97.19 93 SER A N 1
ATOM 721 C CA . SER A 1 93 ? -16.595 8.324 21.435 1.00 97.19 93 SER A CA 1
ATOM 722 C C . SER A 1 93 ? -17.599 9.155 22.216 1.00 97.19 93 SER A C 1
ATOM 724 O O . SER A 1 93 ? -18.703 9.403 21.730 1.00 97.19 93 SER A O 1
ATOM 726 N N . GLN A 1 94 ? -17.223 9.608 23.410 1.00 94.31 94 GLN A N 1
ATOM 727 C CA . GLN A 1 94 ? -17.988 10.598 24.165 1.00 94.31 94 GLN A CA 1
ATOM 728 C C . GLN A 1 94 ? -17.364 11.982 23.940 1.00 94.31 94 GLN A C 1
ATOM 730 O O . GLN A 1 94 ? -16.167 12.187 24.080 1.00 94.31 94 GLN A O 1
ATOM 735 N N . CYS A 1 95 ? -18.182 12.955 23.565 1.00 92.62 95 CYS A N 1
ATOM 736 C CA . CYS A 1 95 ? -17.762 14.287 23.141 1.00 92.62 95 CYS A CA 1
ATOM 737 C C . CYS A 1 95 ? -18.497 15.332 23.993 1.00 92.62 95 CYS A C 1
ATOM 739 O O . CYS A 1 95 ? -19.368 16.065 23.515 1.00 92.62 95 CYS A O 1
ATOM 741 N N . GLY A 1 96 ? -18.228 15.327 25.303 1.00 87.38 96 GLY A N 1
ATOM 742 C CA . GLY A 1 96 ? -19.004 16.098 26.279 1.00 87.38 96 GLY A CA 1
ATOM 743 C C . GLY A 1 96 ? -20.410 15.503 26.454 1.00 87.38 96 GLY A C 1
ATOM 744 O O . GLY A 1 96 ? -20.505 14.334 26.824 1.00 87.38 96 GLY A O 1
ATOM 745 N N . PRO A 1 97 ? -21.506 16.247 26.198 1.00 88.56 97 PRO A N 1
ATOM 746 C CA . PRO A 1 97 ? -22.868 15.715 26.315 1.00 88.56 97 PRO A CA 1
ATOM 747 C C . PRO A 1 97 ? -23.290 14.834 25.126 1.00 88.56 97 PRO A C 1
ATOM 749 O O . PRO A 1 97 ? -24.338 14.196 25.179 1.00 88.56 97 PRO A O 1
ATOM 752 N N . LEU A 1 98 ? -22.513 14.821 24.038 1.00 89.75 98 LEU A N 1
ATOM 753 C CA . LEU A 1 98 ? -22.813 14.056 22.829 1.00 89.75 98 LEU A CA 1
ATOM 754 C C . LEU A 1 98 ? -22.018 12.751 22.800 1.00 89.75 98 LEU A C 1
ATOM 756 O O . LEU A 1 98 ? -20.926 12.678 23.356 1.00 89.75 98 LEU A O 1
ATOM 760 N N . ALA A 1 99 ? -22.537 11.748 22.097 1.00 90.69 99 ALA A N 1
ATOM 761 C CA . ALA A 1 99 ? -21.828 10.506 21.827 1.00 90.69 99 ALA A CA 1
ATOM 762 C C . ALA A 1 99 ? -21.856 10.186 20.330 1.00 90.69 99 ALA A C 1
ATOM 764 O O . ALA A 1 99 ? -22.851 10.432 19.645 1.00 90.69 99 ALA A O 1
ATOM 765 N N . VAL A 1 100 ? -20.765 9.610 19.843 1.00 92.31 100 VAL A N 1
ATOM 766 C CA . VAL A 1 100 ? -20.648 8.984 18.527 1.00 92.31 100 VAL A CA 1
ATOM 767 C C . VAL A 1 100 ? -20.590 7.485 18.729 1.00 92.31 100 VAL A C 1
ATOM 769 O O . VAL A 1 100 ? -19.825 7.010 19.565 1.00 92.31 100 VAL A O 1
ATOM 772 N N . ILE A 1 101 ? -21.384 6.746 17.960 1.00 95.25 101 ILE A N 1
ATOM 773 C CA . ILE A 1 101 ? -21.352 5.286 17.914 1.00 95.25 101 ILE A CA 1
ATOM 774 C C . ILE A 1 101 ? -21.450 4.880 16.442 1.00 95.25 101 ILE A C 1
ATOM 776 O O . ILE A 1 101 ? -22.361 5.332 15.746 1.00 95.25 101 ILE A O 1
ATOM 780 N N . SER A 1 102 ? -20.518 4.061 15.952 1.00 96.81 102 SER A N 1
ATOM 781 C CA . SER A 1 102 ? -20.584 3.544 14.579 1.00 96.81 102 SER A CA 1
ATOM 782 C C . SER A 1 102 ? -21.613 2.419 14.435 1.00 96.81 102 SER A C 1
ATOM 784 O O . SER A 1 102 ? -22.130 1.872 15.412 1.00 96.81 102 SER A O 1
ATOM 786 N N . SER A 1 103 ? -21.868 1.998 13.194 1.00 96.44 103 SER A N 1
ATOM 787 C CA . SER A 1 103 ? -22.437 0.665 12.965 1.00 96.44 103 SER A CA 1
ATOM 788 C C . SER A 1 103 ? -21.461 -0.422 13.433 1.00 96.44 103 SER A C 1
ATOM 790 O O . SER A 1 103 ? -20.276 -0.152 13.650 1.00 96.44 103 SER A O 1
ATOM 792 N N . VAL A 1 104 ? -21.958 -1.649 13.597 1.00 98.44 104 VAL A N 1
ATOM 793 C CA . VAL A 1 104 ? -21.091 -2.814 13.803 1.00 98.44 104 VAL A CA 1
ATOM 794 C C . VAL A 1 104 ? -20.457 -3.193 12.466 1.00 98.44 104 VAL A C 1
ATOM 796 O O . VAL A 1 104 ? -21.158 -3.310 11.458 1.00 98.44 104 VAL A O 1
ATOM 799 N N . HIS A 1 105 ? -19.145 -3.396 12.458 1.00 98.56 105 HIS A N 1
ATOM 800 C CA . HIS A 1 105 ? -18.378 -3.783 11.278 1.00 98.56 105 HIS A CA 1
ATOM 801 C C . HIS A 1 105 ? -17.594 -5.075 11.550 1.00 98.56 105 HIS A C 1
ATOM 803 O O . HIS A 1 105 ? -17.140 -5.269 12.678 1.00 98.56 105 HIS A O 1
ATOM 809 N N . PRO A 1 106 ? -17.460 -5.978 10.565 1.00 98.31 106 PRO A N 1
ATOM 810 C CA . PRO A 1 106 ? -16.573 -7.130 10.674 1.00 98.31 106 PRO A CA 1
ATOM 811 C C . PRO A 1 106 ? -15.119 -6.759 10.352 1.00 98.31 106 PRO A C 1
ATOM 813 O O . PRO A 1 106 ? -14.878 -5.815 9.602 1.00 98.31 106 PRO A O 1
ATOM 816 N N . PHE A 1 107 ? -14.176 -7.546 10.857 1.00 98.31 107 PHE A N 1
ATOM 817 C CA . PHE A 1 107 ? -12.790 -7.622 10.394 1.00 98.31 107 PHE A CA 1
ATOM 818 C C . PHE A 1 107 ? -12.262 -9.050 10.571 1.00 98.31 107 PHE A C 1
ATOM 820 O O . PHE A 1 107 ? -12.898 -9.870 11.236 1.00 98.31 107 PHE A O 1
ATOM 827 N N . GLN A 1 108 ? -11.093 -9.344 10.006 1.00 98.06 108 GLN A N 1
ATOM 828 C CA . GLN A 1 108 ? -10.398 -10.614 10.198 1.00 98.06 108 GLN A CA 1
ATOM 829 C C . GLN A 1 108 ? -8.922 -10.353 10.518 1.00 98.06 108 GLN A C 1
ATOM 831 O O . GLN A 1 108 ? -8.312 -9.459 9.930 1.00 98.06 108 GLN A O 1
ATOM 836 N N . TH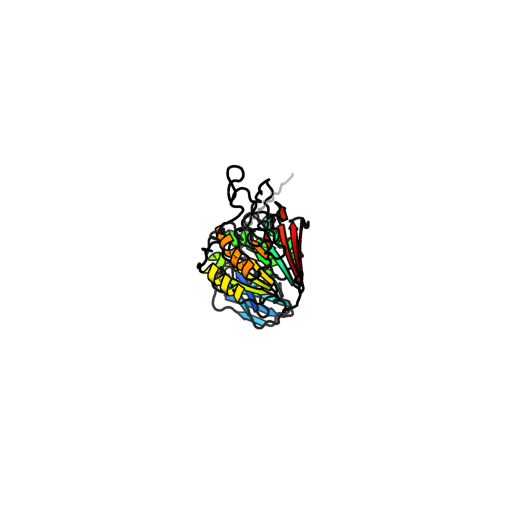R A 1 109 ? -8.361 -11.097 11.472 1.00 98.44 109 THR A N 1
ATOM 837 C CA . THR A 1 109 ? -6.916 -11.083 11.761 1.00 98.44 109 THR A CA 1
ATOM 838 C C . THR A 1 109 ? -6.120 -11.746 10.638 1.00 98.44 109 THR A C 1
ATOM 840 O O . THR A 1 109 ? -6.668 -12.492 9.825 1.00 98.44 109 THR A O 1
ATOM 843 N N . ALA A 1 110 ? -4.814 -11.476 10.575 1.00 97.88 110 ALA A N 1
ATOM 844 C CA . ALA A 1 110 ? -3.961 -12.066 9.550 1.00 97.88 110 ALA A CA 1
ATOM 845 C C . ALA A 1 110 ? -3.988 -13.603 9.592 1.00 97.88 110 ALA A C 1
ATOM 847 O O . ALA A 1 110 ? -4.105 -14.207 10.665 1.00 97.88 110 ALA A O 1
ATOM 848 N N . VAL A 1 111 ? -3.881 -14.221 8.414 1.00 98.06 111 VAL A N 1
ATOM 849 C CA . VAL A 1 111 ? -3.883 -15.682 8.271 1.00 98.06 111 VAL A CA 1
ATOM 850 C C . VAL A 1 111 ? -2.621 -16.312 8.863 1.00 98.06 111 VAL A C 1
ATOM 852 O O . VAL A 1 111 ? -1.589 -15.652 9.03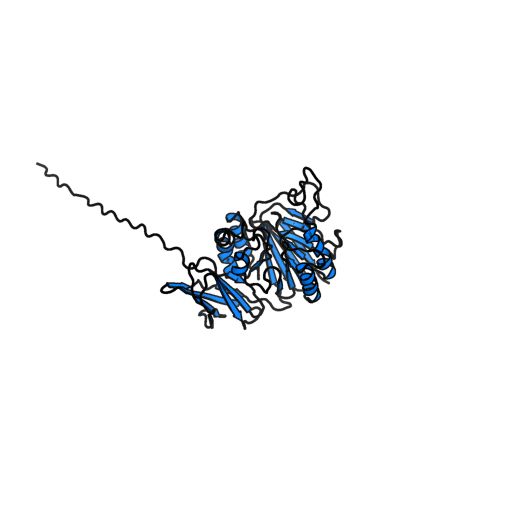3 1.00 98.06 111 VAL A O 1
ATOM 855 N N . ASN A 1 112 ? -2.686 -17.607 9.168 1.00 97.25 112 ASN A N 1
ATOM 856 C CA . ASN A 1 112 ? -1.500 -18.367 9.549 1.00 97.25 112 ASN A CA 1
ATOM 857 C C . ASN A 1 112 ? -0.587 -18.642 8.343 1.00 97.25 112 ASN A C 1
ATOM 859 O O . ASN A 1 112 ? -1.039 -18.662 7.199 1.00 97.25 112 ASN A O 1
ATOM 863 N N . ALA A 1 113 ? 0.691 -18.916 8.614 1.00 94.75 113 ALA A N 1
ATOM 864 C CA . ALA A 1 113 ? 1.617 -19.454 7.617 1.00 94.75 113 ALA A CA 1
ATOM 865 C C . ALA A 1 113 ? 1.030 -20.714 6.946 1.00 94.75 113 ALA A C 1
ATOM 867 O O . ALA A 1 113 ? 0.372 -21.521 7.608 1.00 94.75 113 ALA A O 1
ATOM 868 N N . GLY A 1 114 ? 1.241 -20.870 5.641 1.00 96.06 114 GLY A N 1
ATOM 869 C CA . GLY A 1 114 ? 0.671 -21.933 4.810 1.00 96.06 114 GLY A CA 1
ATOM 870 C C . GLY A 1 114 ? -0.778 -21.718 4.355 1.00 96.06 114 GLY A C 1
ATOM 871 O O . GLY A 1 114 ? -1.252 -22.460 3.491 1.00 96.06 114 GLY A O 1
ATOM 872 N N . THR A 1 115 ? -1.493 -20.726 4.893 1.00 98.19 115 THR A N 1
ATOM 873 C CA . THR A 1 115 ? -2.885 -20.450 4.511 1.00 98.19 115 THR A CA 1
ATOM 874 C C . THR A 1 115 ? -2.936 -19.544 3.284 1.00 98.19 115 THR A C 1
ATOM 876 O O . THR A 1 115 ? -2.313 -18.481 3.299 1.00 98.19 115 THR A O 1
ATOM 879 N N . PRO A 1 116 ? -3.691 -19.906 2.228 1.00 98.31 116 PRO A N 1
ATOM 880 C CA . PRO A 1 116 ? -3.875 -19.029 1.083 1.00 98.31 116 PRO A CA 1
ATOM 881 C C . PRO A 1 116 ? -4.531 -17.701 1.462 1.00 98.31 116 PRO A C 1
ATOM 883 O O . PRO A 1 116 ? -5.487 -17.665 2.237 1.00 98.31 116 PRO A O 1
ATOM 886 N N . PHE A 1 117 ? -4.057 -16.615 0.866 1.00 98.69 117 PHE A N 1
ATOM 887 C CA . PHE A 1 117 ? -4.630 -15.286 1.054 1.00 98.69 117 PHE A CA 1
ATOM 888 C C . PHE A 1 117 ? -4.503 -14.458 -0.220 1.00 98.69 117 PHE A C 1
ATOM 890 O O . PHE A 1 117 ? -3.719 -14.781 -1.116 1.00 98.69 117 PHE A O 1
ATOM 897 N N . GLY A 1 118 ? -5.275 -13.379 -0.299 1.00 98.62 118 GLY A N 1
ATOM 898 C CA . GLY A 1 118 ? -5.194 -12.432 -1.398 1.00 98.62 118 GLY A CA 1
ATOM 899 C C . GLY A 1 118 ? -5.249 -10.988 -0.931 1.00 98.62 118 GLY A C 1
ATOM 900 O O . GLY A 1 118 ? -5.858 -10.671 0.087 1.00 98.62 118 GLY A O 1
ATOM 901 N N . PHE A 1 119 ? -4.615 -10.102 -1.683 1.00 98.94 119 PHE A N 1
ATOM 902 C CA . PHE A 1 119 ? -4.584 -8.675 -1.399 1.00 98.94 119 PHE A CA 1
ATOM 903 C C . PHE A 1 119 ? -4.785 -7.869 -2.672 1.00 98.94 119 PHE A C 1
ATOM 905 O O . PHE A 1 119 ? -4.431 -8.311 -3.767 1.00 98.94 119 PHE A O 1
ATOM 912 N N . ALA A 1 120 ? -5.378 -6.691 -2.518 1.00 98.94 120 ALA A N 1
ATOM 913 C CA . ALA A 1 120 ? -5.487 -5.737 -3.608 1.00 98.94 120 ALA A CA 1
ATOM 914 C C . ALA A 1 120 ? -4.299 -4.777 -3.584 1.00 98.94 120 ALA A C 1
ATOM 916 O O . ALA A 1 120 ? -3.811 -4.442 -2.506 1.00 98.94 120 ALA A O 1
ATOM 917 N N . VAL A 1 121 ? -3.880 -4.298 -4.751 1.00 98.94 121 VAL A N 1
ATOM 918 C CA . VAL A 1 121 ? -2.921 -3.197 -4.885 1.00 98.94 121 VAL A CA 1
ATOM 919 C C . VAL A 1 121 ? -3.585 -2.072 -5.669 1.00 98.94 121 VAL A C 1
ATOM 921 O O . VAL A 1 121 ? -4.173 -2.311 -6.727 1.00 98.94 121 VAL A O 1
ATOM 924 N N . ILE A 1 122 ? -3.529 -0.866 -5.116 1.00 98.81 122 ILE A N 1
ATOM 925 C CA . ILE A 1 122 ? -4.025 0.379 -5.711 1.00 98.81 122 ILE A CA 1
ATOM 926 C C . ILE A 1 122 ? -2.990 1.485 -5.489 1.00 98.81 122 ILE A C 1
ATOM 928 O O . ILE A 1 122 ? -2.173 1.380 -4.581 1.00 98.81 122 ILE A O 1
ATOM 932 N N . GLY A 1 123 ? -3.033 2.545 -6.284 1.00 98.44 123 GLY A N 1
ATOM 933 C CA . GLY A 1 123 ? -2.168 3.712 -6.133 1.00 98.44 123 GLY A CA 1
ATOM 934 C C . GLY A 1 123 ? -2.836 4.955 -6.688 1.00 98.44 123 GLY A C 1
ATOM 935 O O . GLY A 1 123 ? -3.709 4.843 -7.556 1.00 98.44 123 GLY A O 1
ATOM 936 N N . ASP A 1 124 ? -2.434 6.118 -6.180 1.00 98.69 124 ASP A N 1
ATOM 937 C CA . ASP A 1 124 ? -2.733 7.399 -6.814 1.00 98.69 124 ASP A CA 1
ATOM 938 C C . ASP A 1 124 ? -4.246 7.690 -6.850 1.00 98.69 124 ASP A C 1
ATOM 940 O O . ASP A 1 124 ? -4.832 8.045 -7.876 1.00 98.69 124 ASP A O 1
ATOM 944 N N . THR A 1 125 ? -4.942 7.509 -5.718 1.00 98.25 125 THR A N 1
ATOM 945 C CA . THR A 1 125 ? -6.400 7.744 -5.613 1.00 98.25 125 THR A CA 1
ATOM 946 C C . THR A 1 125 ? -6.801 9.219 -5.669 1.00 98.25 125 THR A C 1
ATOM 948 O O . THR A 1 125 ? -7.999 9.539 -5.668 1.00 98.25 125 THR A O 1
ATOM 951 N N . GLN A 1 126 ? -5.810 10.103 -5.718 1.00 97.31 126 GLN A N 1
ATOM 952 C CA . GLN A 1 126 ? -5.942 11.548 -5.731 1.00 97.31 126 GLN A CA 1
ATOM 953 C C . GLN A 1 126 ? -6.833 12.107 -6.846 1.00 97.31 126 GLN A C 1
ATOM 955 O O . GLN A 1 126 ? -7.020 11.520 -7.914 1.00 97.31 126 GLN A O 1
ATOM 960 N N . THR A 1 127 ? -7.368 13.307 -6.598 1.00 94.62 127 THR A N 1
ATOM 961 C CA . THR A 1 127 ? -8.089 14.169 -7.553 1.00 94.62 127 THR A CA 1
ATOM 962 C C . THR A 1 127 ? -9.448 13.635 -8.051 1.00 94.62 127 THR A C 1
ATOM 964 O O . THR A 1 127 ? -10.483 14.299 -7.890 1.00 94.62 127 THR A O 1
ATOM 967 N N . ASN A 1 128 ? -9.513 12.441 -8.651 1.00 96.81 128 ASN A N 1
ATOM 968 C CA . ASN A 1 128 ? -10.711 11.909 -9.312 1.00 96.81 128 ASN A CA 1
ATOM 969 C C . ASN A 1 128 ? -11.564 11.014 -8.397 1.00 96.81 128 ASN A C 1
ATOM 971 O O . ASN A 1 128 ? -11.694 9.801 -8.576 1.00 96.81 128 ASN A O 1
ATOM 975 N N . VAL A 1 129 ? -12.255 11.650 -7.451 1.00 97.50 129 VAL A N 1
ATOM 976 C CA . VAL A 1 129 ? -13.121 11.003 -6.443 1.00 97.50 129 VAL A CA 1
ATOM 977 C C . VAL A 1 129 ? -14.157 10.032 -7.035 1.00 97.50 129 VAL A C 1
ATOM 979 O O . VAL A 1 129 ? -14.561 9.061 -6.392 1.00 97.50 129 VAL A O 1
ATOM 982 N N . SER A 1 130 ? -14.647 10.289 -8.254 1.00 97.50 130 SER A N 1
ATOM 983 C CA . SER A 1 130 ? -15.613 9.396 -8.908 1.00 97.50 130 SER A CA 1
ATOM 984 C C . SER A 1 130 ? -14.972 8.073 -9.327 1.00 97.50 130 SER A C 1
ATOM 986 O O . SER A 1 130 ? -15.628 7.031 -9.247 1.00 97.50 130 SER A O 1
ATOM 988 N N . VAL A 1 131 ? -13.724 8.112 -9.794 1.00 98.06 131 VAL A N 1
ATOM 989 C CA . VAL A 1 131 ? -12.957 6.925 -10.179 1.00 98.06 131 VAL A CA 1
ATOM 990 C C . VAL A 1 131 ? -12.496 6.177 -8.938 1.00 98.06 131 VAL A C 1
ATOM 992 O O . VAL A 1 131 ? -12.846 5.004 -8.809 1.00 98.06 131 VAL A O 1
ATOM 995 N N . SER A 1 132 ? -11.859 6.851 -7.976 1.00 98.06 132 SER A N 1
ATOM 996 C CA . SER A 1 132 ? -11.369 6.189 -6.760 1.00 98.06 132 SER A CA 1
ATOM 997 C C . SER A 1 132 ? -12.496 5.504 -5.989 1.00 98.06 132 SER A C 1
ATOM 999 O O . SER A 1 132 ? -12.380 4.346 -5.593 1.00 98.06 132 SER A O 1
ATOM 1001 N N . ARG A 1 133 ? -13.683 6.123 -5.901 1.00 98.12 133 ARG A N 1
ATOM 1002 C CA . ARG A 1 133 ? -14.879 5.479 -5.327 1.00 98.12 133 ARG A CA 1
ATOM 1003 C C . ARG A 1 133 ? -15.297 4.201 -6.065 1.00 98.12 133 ARG A C 1
ATOM 1005 O O . ARG A 1 133 ? -15.809 3.277 -5.430 1.00 98.12 133 ARG A O 1
ATOM 1012 N N . ARG A 1 134 ? -15.167 4.149 -7.395 1.00 98.12 134 ARG A N 1
ATOM 1013 C CA . ARG A 1 134 ? -15.471 2.936 -8.176 1.00 98.12 134 ARG A CA 1
ATOM 1014 C C . ARG A 1 134 ? -14.427 1.857 -7.925 1.00 98.12 134 ARG A C 1
ATOM 1016 O O . ARG A 1 134 ? -14.831 0.718 -7.717 1.00 98.12 134 ARG A O 1
ATOM 1023 N N . ILE A 1 135 ? -13.148 2.225 -7.867 1.00 98.62 135 ILE A N 1
ATOM 1024 C CA . ILE A 1 135 ? -12.050 1.312 -7.539 1.00 98.62 135 ILE A CA 1
ATOM 1025 C C . ILE A 1 135 ? -12.231 0.725 -6.138 1.00 98.62 135 ILE A C 1
ATOM 1027 O O . ILE A 1 135 ? -12.345 -0.490 -6.015 1.00 98.62 135 ILE A O 1
ATOM 1031 N N . PHE A 1 136 ? -12.409 1.549 -5.099 1.00 98.62 136 PHE A N 1
ATOM 1032 C CA . PHE A 1 136 ? -12.666 1.062 -3.736 1.00 98.62 136 PHE A CA 1
ATOM 1033 C C . PHE A 1 136 ? -13.872 0.115 -3.664 1.00 98.62 136 PHE A C 1
ATOM 1035 O O . PHE A 1 136 ? -13.855 -0.875 -2.931 1.00 98.62 136 PHE A O 1
ATOM 1042 N N . ARG A 1 137 ? -14.932 0.390 -4.437 1.00 98.12 137 ARG A N 1
ATOM 1043 C CA . ARG A 1 137 ? -16.104 -0.491 -4.513 1.00 98.12 137 ARG A CA 1
ATOM 1044 C C . ARG A 1 137 ? -15.800 -1.809 -5.227 1.00 98.12 137 ARG A C 1
ATOM 1046 O O . ARG A 1 137 ? -16.318 -2.829 -4.784 1.00 98.12 137 ARG A O 1
ATOM 1053 N N . ALA A 1 138 ? -15.028 -1.783 -6.310 1.00 98.31 138 ALA A N 1
ATOM 1054 C CA . ALA A 1 138 ? -14.628 -2.979 -7.046 1.00 98.31 138 ALA A CA 1
ATOM 1055 C C . ALA A 1 138 ? -13.706 -3.861 -6.190 1.00 98.31 138 ALA A C 1
ATOM 1057 O O . ALA A 1 138 ? -13.998 -5.032 -5.981 1.00 98.31 138 ALA A O 1
ATOM 1058 N N . VAL A 1 139 ? -12.695 -3.271 -5.553 1.00 98.69 139 VAL A N 1
ATOM 1059 C CA . VAL A 1 139 ? -11.824 -3.974 -4.601 1.00 98.69 139 VAL A CA 1
ATOM 1060 C C . VAL A 1 139 ? -12.637 -4.596 -3.460 1.00 98.69 139 VAL A C 1
ATOM 1062 O O . VAL A 1 139 ? -12.427 -5.748 -3.095 1.00 98.69 139 VAL A O 1
ATOM 1065 N N . TYR A 1 140 ? -13.641 -3.890 -2.931 1.00 97.88 140 TYR A N 1
ATOM 1066 C CA . TYR A 1 140 ? -14.528 -4.464 -1.913 1.00 97.88 140 TYR A CA 1
ATOM 1067 C C . TYR A 1 140 ? -15.292 -5.707 -2.397 1.00 97.88 140 TYR A C 1
ATOM 1069 O O . TYR A 1 140 ? -15.565 -6.603 -1.595 1.00 97.88 140 TYR A O 1
ATOM 1077 N N . THR A 1 141 ? -15.636 -5.795 -3.686 1.00 96.44 141 THR A N 1
ATOM 1078 C CA . THR A 1 141 ? -16.301 -6.987 -4.237 1.00 96.44 141 THR A CA 1
ATOM 1079 C C . THR A 1 141 ? -15.364 -8.176 -4.419 1.00 96.44 141 THR A C 1
ATOM 1081 O O . THR A 1 141 ? -15.845 -9.304 -4.318 1.00 96.44 141 THR A O 1
ATOM 1084 N N . GLU A 1 142 ? -14.060 -7.937 -4.578 1.00 96.88 142 GLU A N 1
ATOM 1085 C CA . GLU A 1 142 ? -13.023 -8.980 -4.646 1.00 96.88 142 GLU A CA 1
ATOM 1086 C C . GLU A 1 142 ? -12.706 -9.611 -3.282 1.00 96.88 142 GLU A C 1
ATOM 1088 O O . GLU A 1 142 ? -12.147 -10.701 -3.213 1.00 96.88 142 GLU A O 1
ATOM 1093 N N . ARG A 1 143 ? -13.112 -8.954 -2.184 1.00 96.50 143 ARG A N 1
ATOM 1094 C CA . ARG A 1 143 ? -12.932 -9.429 -0.797 1.00 96.50 143 ARG A CA 1
ATOM 1095 C C . ARG A 1 143 ? -11.468 -9.752 -0.438 1.00 96.50 143 ARG A C 1
ATOM 1097 O O . ARG A 1 143 ? -11.208 -10.835 0.092 1.00 96.50 143 ARG A O 1
ATOM 1104 N N . PRO A 1 144 ? -10.513 -8.839 -0.684 1.00 98.50 144 PRO A N 1
ATOM 1105 C CA . PRO A 1 144 ? -9.133 -9.063 -0.283 1.00 98.50 144 PRO A CA 1
ATOM 1106 C C . PRO A 1 144 ? -9.000 -9.133 1.243 1.00 98.50 144 PRO A C 1
ATOM 1108 O O . PRO A 1 144 ? -9.773 -8.524 1.988 1.00 98.50 144 PRO A O 1
ATOM 1111 N N . ASN A 1 145 ? -7.965 -9.828 1.703 1.00 98.62 145 ASN A N 1
ATOM 1112 C CA . ASN A 1 145 ? -7.569 -9.867 3.103 1.00 98.62 145 ASN A CA 1
ATOM 1113 C C . ASN A 1 145 ? -7.032 -8.514 3.598 1.00 98.62 145 ASN A C 1
ATOM 1115 O O . ASN A 1 145 ? -7.235 -8.168 4.759 1.00 98.62 145 ASN A O 1
ATOM 1119 N N . PHE A 1 146 ? -6.355 -7.762 2.727 1.00 98.88 146 PHE A N 1
ATOM 1120 C CA . PHE A 1 146 ? -5.888 -6.393 2.960 1.00 98.88 146 PHE A CA 1
ATOM 1121 C C . PHE A 1 146 ? -5.678 -5.657 1.627 1.00 98.88 146 PHE A C 1
ATOM 1123 O O . PHE A 1 146 ? -5.691 -6.266 0.554 1.00 98.88 146 PHE A O 1
ATOM 1130 N N . VAL A 1 147 ? -5.480 -4.343 1.692 1.00 98.88 147 VAL A N 1
ATOM 1131 C CA . VAL A 1 147 ? -5.137 -3.496 0.543 1.00 98.88 147 VAL A CA 1
ATOM 1132 C C . VAL A 1 147 ? -3.740 -2.918 0.737 1.00 98.88 147 VAL A C 1
ATOM 1134 O O . VAL A 1 147 ? -3.425 -2.433 1.821 1.00 98.88 147 VAL A O 1
ATOM 1137 N N . LEU A 1 148 ? -2.927 -2.947 -0.313 1.00 98.75 148 LEU A N 1
ATOM 1138 C CA . LEU A 1 148 ? -1.707 -2.158 -0.442 1.00 98.75 148 LEU A CA 1
ATOM 1139 C C . LEU A 1 148 ? -2.018 -0.895 -1.248 1.00 98.75 148 LEU A C 1
ATOM 1141 O O . LEU A 1 148 ? -2.553 -0.991 -2.353 1.00 98.75 148 LEU A O 1
ATOM 1145 N N . HIS A 1 149 ? -1.675 0.267 -0.706 1.00 98.81 149 HIS A N 1
ATOM 1146 C CA . HIS A 1 149 ? -1.692 1.541 -1.410 1.00 98.81 149 HIS A CA 1
ATOM 1147 C C . HIS A 1 149 ? -0.257 1.999 -1.675 1.00 98.81 149 HIS A C 1
ATOM 1149 O O . HIS A 1 149 ? 0.532 2.134 -0.740 1.00 98.81 149 HIS A O 1
ATOM 1155 N N . VAL A 1 150 ? 0.100 2.255 -2.929 1.00 98.81 150 VAL A N 1
ATOM 1156 C CA . VAL A 1 150 ? 1.471 2.634 -3.323 1.00 98.81 150 VAL A CA 1
ATOM 1157 C C . VAL A 1 150 ? 1.702 4.156 -3.345 1.00 98.81 150 VAL A C 1
ATOM 1159 O O . VAL A 1 150 ? 2.447 4.657 -4.177 1.00 98.81 150 VAL A O 1
ATOM 1162 N N . GLY A 1 151 ? 1.090 4.892 -2.411 1.00 98.44 151 GLY A N 1
ATOM 1163 C CA . GLY A 1 151 ? 1.232 6.354 -2.277 1.00 98.44 151 GLY A CA 1
ATOM 1164 C C . GLY A 1 151 ? 0.254 7.193 -3.092 1.00 98.44 151 GLY A C 1
ATOM 1165 O O . GLY A 1 151 ? -0.523 6.647 -3.881 1.00 98.44 151 GLY A O 1
ATOM 1166 N N . ASP A 1 152 ? 0.274 8.501 -2.834 1.00 98.75 152 ASP A N 1
ATOM 1167 C CA . ASP A 1 152 ? -0.593 9.521 -3.431 1.00 98.75 152 ASP A CA 1
ATOM 1168 C C . ASP A 1 152 ? -2.085 9.252 -3.176 1.00 98.75 152 ASP A C 1
ATOM 1170 O O . ASP A 1 152 ? -2.939 9.126 -4.065 1.00 98.75 152 ASP A O 1
ATOM 1174 N N . GLU A 1 153 ? -2.421 9.131 -1.894 1.00 98.69 153 GLU A N 1
ATOM 1175 C CA . GLU A 1 153 ? -3.798 8.976 -1.430 1.00 98.69 153 GLU A CA 1
ATOM 1176 C C . GLU A 1 153 ? -4.630 10.230 -1.737 1.00 98.69 153 GLU A C 1
ATOM 1178 O O . GLU A 1 153 ? -5.837 10.145 -2.012 1.00 98.69 153 GLU A O 1
ATOM 1183 N N . VAL A 1 154 ? -3.982 11.398 -1.690 1.00 98.69 154 VAL A N 1
ATOM 1184 C CA . VAL A 1 154 ? -4.578 12.731 -1.836 1.00 98.69 154 VAL A CA 1
ATOM 1185 C C . VAL A 1 154 ? -3.716 13.621 -2.716 1.00 98.69 154 VAL A C 1
ATOM 1187 O O . VAL A 1 154 ? -2.505 13.512 -2.687 1.00 98.69 154 VAL A O 1
ATOM 1190 N N . GLY A 1 155 ? -4.328 14.578 -3.419 1.00 98.19 155 GLY A N 1
ATOM 1191 C CA . GLY A 1 155 ? -3.575 15.474 -4.308 1.00 98.19 155 GLY A CA 1
ATOM 1192 C C . GLY A 1 155 ? -2.707 16.541 -3.622 1.00 98.19 155 GLY A C 1
ATOM 1193 O O . GLY A 1 155 ? -1.981 17.243 -4.316 1.00 98.19 155 GLY A O 1
ATOM 1194 N N . ASP A 1 156 ? -2.817 16.723 -2.304 1.00 98.44 156 ASP A N 1
ATOM 1195 C CA . ASP A 1 156 ? -1.964 17.602 -1.483 1.00 98.44 156 ASP A CA 1
ATOM 1196 C C . ASP A 1 156 ? -2.169 17.227 -0.003 1.00 98.44 156 ASP A C 1
ATOM 1198 O O . ASP A 1 156 ? -3.245 17.428 0.582 1.00 98.44 156 ASP A O 1
ATOM 1202 N N . GLY A 1 157 ? -1.131 16.663 0.611 1.00 98.31 157 GLY A N 1
ATOM 1203 C CA . GLY A 1 157 ? -1.139 16.159 1.979 1.00 98.31 157 GLY A CA 1
ATOM 1204 C C . GLY A 1 157 ? -1.306 17.250 3.033 1.00 98.31 157 GLY A C 1
ATOM 1205 O O . GLY A 1 157 ? -1.841 16.987 4.113 1.00 98.31 157 GLY A O 1
ATOM 1206 N N . ASN A 1 158 ? -0.947 18.497 2.728 1.00 98.31 158 ASN A N 1
ATOM 1207 C CA . ASN A 1 158 ? -1.112 19.637 3.626 1.00 98.31 158 ASN A CA 1
ATOM 1208 C C . ASN A 1 158 ? -2.553 20.171 3.642 1.00 98.31 158 ASN A C 1
ATOM 1210 O O . ASN A 1 158 ? -2.970 20.845 4.595 1.00 98.31 158 ASN A O 1
ATOM 1214 N N . GLN A 1 159 ? -3.374 19.810 2.654 1.00 98.25 159 GLN A N 1
ATOM 1215 C CA . GLN A 1 159 ? -4.791 20.160 2.610 1.00 98.25 159 GLN A CA 1
ATOM 1216 C C . GLN A 1 159 ? -5.673 19.091 3.273 1.00 98.25 159 GLN A C 1
ATOM 1218 O O . GLN A 1 159 ? -6.259 18.226 2.625 1.00 98.25 159 GLN A O 1
ATOM 1223 N N . LYS A 1 160 ? -5.901 19.228 4.589 1.00 96.69 160 LYS A N 1
ATOM 1224 C CA . LYS A 1 160 ? -6.737 18.316 5.409 1.00 96.69 160 LYS A CA 1
ATOM 1225 C C . LYS A 1 160 ? -8.061 17.867 4.754 1.00 96.69 160 LYS A C 1
ATOM 1227 O O . LYS A 1 160 ? -8.513 16.738 4.949 1.00 96.69 160 LYS A O 1
ATOM 1232 N N . PHE A 1 161 ? -8.755 18.747 4.026 1.00 97.25 161 PHE A N 1
ATOM 1233 C CA . PHE A 1 161 ? -10.045 18.379 3.430 1.00 97.25 161 PHE A CA 1
ATOM 1234 C C . PHE A 1 161 ? -9.913 17.341 2.304 1.00 97.25 161 PHE A C 1
ATOM 1236 O O . PHE A 1 161 ? -10.880 16.608 2.074 1.00 97.25 161 PHE A O 1
ATOM 1243 N N . LEU A 1 162 ? -8.756 17.254 1.635 1.00 98.38 162 LEU A N 1
ATOM 1244 C CA . LEU A 1 162 ? -8.490 16.269 0.587 1.00 98.38 162 LEU A CA 1
ATOM 1245 C C . LEU A 1 162 ? -8.438 14.853 1.163 1.00 98.38 162 LEU A C 1
ATOM 1247 O O . LEU A 1 162 ? -9.129 13.990 0.634 1.00 98.38 162 LEU A O 1
ATOM 1251 N N . TRP A 1 163 ? -7.827 14.643 2.333 1.00 98.44 163 TRP A N 1
ATOM 1252 C CA . TRP A 1 163 ? -7.871 13.363 3.067 1.00 98.44 163 TRP A CA 1
ATOM 1253 C C . TRP A 1 163 ? -9.287 12.828 3.248 1.00 98.44 163 TRP A C 1
ATOM 1255 O O . TRP A 1 163 ? -9.594 11.670 2.970 1.00 98.44 163 TRP A O 1
ATOM 1265 N N . THR A 1 164 ? -10.203 13.704 3.662 1.00 97.44 164 THR A N 1
ATOM 1266 C CA . THR A 1 164 ? -11.616 13.334 3.811 1.00 97.44 164 THR A CA 1
ATOM 1267 C C . THR A 1 164 ? -12.279 13.080 2.457 1.00 97.44 164 THR A C 1
ATOM 1269 O O . THR A 1 164 ? -13.068 12.149 2.311 1.00 97.44 164 THR A O 1
ATOM 1272 N N . ARG A 1 165 ? -12.026 13.945 1.471 1.00 97.56 165 ARG A N 1
ATOM 1273 C CA . ARG A 1 165 ? -12.741 13.970 0.190 1.00 97.56 165 ARG A CA 1
ATOM 1274 C C . ARG A 1 165 ? -12.305 12.861 -0.767 1.00 97.56 165 ARG A C 1
ATOM 1276 O O . ARG A 1 165 ? -13.177 12.298 -1.428 1.00 97.56 165 ARG A O 1
ATOM 1283 N N . GLU A 1 166 ? -11.009 12.606 -0.861 1.00 98.31 166 GLU A N 1
ATOM 1284 C CA . GLU A 1 166 ? -10.375 11.794 -1.907 1.00 98.31 166 GLU A CA 1
ATOM 1285 C C . GLU A 1 166 ? -10.074 10.378 -1.427 1.00 98.31 166 GLU A C 1
ATOM 1287 O O . GLU A 1 166 ? -10.322 9.432 -2.172 1.00 98.31 166 GLU A O 1
ATOM 1292 N N . PHE A 1 167 ? -9.710 10.223 -0.151 1.00 98.31 167 PHE A N 1
ATOM 1293 C CA . PHE A 1 167 ? -9.337 8.928 0.407 1.00 98.31 167 PHE A CA 1
ATOM 1294 C C . PHE A 1 167 ? -10.413 8.335 1.330 1.00 98.31 167 PHE A C 1
ATOM 1296 O O . PHE A 1 167 ? -11.083 7.350 0.991 1.00 98.31 167 PHE A O 1
ATOM 1303 N N . PHE A 1 168 ? -10.685 8.975 2.474 1.00 98.38 168 PHE A N 1
ATOM 1304 C CA . PHE A 1 168 ? -11.550 8.383 3.501 1.00 98.38 168 PHE A CA 1
ATOM 1305 C C . PHE A 1 168 ? -13.002 8.219 3.066 1.00 98.38 168 PHE A C 1
ATOM 1307 O O . PHE A 1 168 ? -13.602 7.168 3.295 1.00 98.38 168 PHE A O 1
ATOM 1314 N N . ARG A 1 169 ? -13.610 9.230 2.438 1.00 97.44 169 ARG A N 1
ATOM 1315 C CA . ARG A 1 169 ? -15.023 9.150 2.041 1.00 97.44 169 ARG A CA 1
ATOM 1316 C C . ARG A 1 169 ? -15.265 8.143 0.907 1.00 97.44 169 ARG A C 1
ATOM 1318 O O . ARG A 1 169 ? -16.269 7.428 0.991 1.00 97.44 169 ARG A O 1
ATOM 1325 N N . PRO A 1 170 ? -14.426 8.061 -0.142 1.00 98.06 170 PRO A N 1
ATOM 1326 C CA . PRO A 1 170 ? -14.548 7.020 -1.164 1.00 98.06 170 PRO A CA 1
ATOM 1327 C C . PRO A 1 170 ? -14.274 5.612 -0.628 1.00 98.06 170 PRO A C 1
ATOM 1329 O O . PRO A 1 170 ? -15.033 4.698 -0.955 1.00 98.06 170 PRO A O 1
ATOM 1332 N N . GLY A 1 171 ? -13.263 5.454 0.233 1.00 98.25 171 GLY A N 1
ATOM 1333 C CA . GLY A 1 171 ? -12.845 4.162 0.780 1.00 98.25 171 GLY A CA 1
ATOM 1334 C C . GLY A 1 171 ? -13.612 3.681 2.017 1.00 98.25 171 GLY A C 1
ATOM 1335 O O . GLY A 1 171 ? -13.477 2.519 2.390 1.00 98.25 171 GLY A O 1
ATOM 1336 N N . ALA A 1 172 ? -14.469 4.507 2.631 1.00 98.12 172 ALA A N 1
ATOM 1337 C CA . ALA A 1 172 ? -15.109 4.233 3.929 1.00 98.12 172 ALA A CA 1
ATOM 1338 C C . ALA A 1 172 ? -15.746 2.837 4.062 1.00 98.12 172 ALA A C 1
ATOM 1340 O O . ALA A 1 172 ? -15.661 2.202 5.111 1.00 98.12 172 ALA A O 1
ATOM 1341 N N . ALA A 1 173 ? -16.408 2.340 3.012 1.00 97.31 173 ALA A N 1
ATOM 1342 C CA . ALA A 1 173 ? -17.045 1.024 3.058 1.00 97.31 173 ALA A CA 1
ATOM 1343 C C . ALA A 1 173 ? -16.025 -0.126 3.099 1.00 97.31 173 ALA A C 1
ATOM 1345 O O . ALA A 1 173 ? -16.236 -1.092 3.836 1.00 97.31 173 ALA A O 1
ATOM 1346 N N . LEU A 1 174 ? -14.941 -0.009 2.331 1.00 98.62 174 LEU A N 1
ATOM 1347 C CA . LEU A 1 174 ? -13.862 -0.989 2.284 1.00 98.62 174 LEU A CA 1
ATOM 1348 C C . LEU A 1 174 ? -13.032 -0.928 3.566 1.00 98.62 174 LEU A C 1
ATOM 1350 O O . LEU A 1 174 ? -12.921 -1.926 4.270 1.00 98.62 174 LEU A O 1
ATOM 1354 N N . MET A 1 175 ? -12.528 0.258 3.910 1.00 98.69 175 MET A N 1
ATOM 1355 C CA . MET A 1 175 ? -11.549 0.434 4.985 1.00 98.69 175 MET A CA 1
ATOM 1356 C C . MET A 1 175 ? -12.114 0.162 6.379 1.00 98.69 175 MET A C 1
ATOM 1358 O O . MET A 1 175 ? -11.373 -0.215 7.278 1.00 98.69 175 MET A O 1
ATOM 1362 N N . ALA A 1 176 ? -13.433 0.264 6.568 1.00 98.56 176 ALA A N 1
ATOM 1363 C CA . ALA A 1 176 ? -14.082 -0.169 7.806 1.00 98.56 176 ALA A CA 1
ATOM 1364 C C . ALA A 1 176 ? -14.037 -1.697 8.023 1.00 98.56 176 ALA A C 1
ATOM 1366 O O . ALA A 1 176 ? -14.456 -2.164 9.081 1.00 98.56 176 ALA A O 1
ATOM 1367 N N . ARG A 1 177 ? -13.628 -2.483 7.018 1.00 98.56 177 ARG A N 1
ATOM 1368 C CA . ARG A 1 177 ? -13.721 -3.956 6.999 1.00 98.56 177 ARG A CA 1
ATOM 1369 C C . ARG A 1 177 ? -12.433 -4.650 6.577 1.00 98.56 177 ARG A C 1
ATOM 1371 O O . ARG A 1 177 ? -12.208 -5.787 6.976 1.00 98.56 177 ARG A O 1
ATOM 1378 N N . VAL A 1 178 ? -11.624 -3.975 5.770 1.00 98.75 178 VAL A N 1
ATOM 1379 C CA . VAL A 1 178 ? -10.383 -4.489 5.202 1.00 98.75 178 VAL A CA 1
ATOM 1380 C C . VAL A 1 178 ? -9.246 -3.540 5.592 1.00 98.75 178 VAL A C 1
ATOM 1382 O O . VAL A 1 178 ? -9.369 -2.341 5.332 1.00 98.75 178 VAL A O 1
ATOM 1385 N N . PRO A 1 179 ? -8.168 -4.044 6.219 1.00 98.25 179 PRO A N 1
ATOM 1386 C CA . PRO A 1 179 ? -6.989 -3.250 6.548 1.00 98.25 179 PRO A CA 1
ATOM 1387 C C . PRO A 1 179 ? -6.311 -2.675 5.306 1.00 98.25 179 PRO A C 1
ATOM 1389 O O . PRO A 1 179 ? -6.251 -3.343 4.271 1.00 98.25 179 PRO A O 1
ATOM 1392 N N . VAL A 1 180 ? -5.764 -1.469 5.432 1.00 98.12 180 VAL A N 1
ATOM 1393 C CA . VAL A 1 180 ? -4.956 -0.826 4.388 1.00 98.12 180 VAL A CA 1
ATOM 1394 C C . VAL A 1 180 ? -3.536 -0.611 4.906 1.00 98.12 180 VAL A C 1
ATOM 1396 O O . VAL A 1 180 ? -3.356 -0.234 6.064 1.00 98.12 180 VAL A O 1
ATOM 1399 N N . TRP A 1 181 ? -2.557 -0.876 4.046 1.00 98.06 181 TRP A N 1
ATOM 1400 C CA . TRP A 1 181 ? -1.137 -0.590 4.234 1.00 98.06 181 TRP A CA 1
ATOM 1401 C C . TRP A 1 181 ? -0.678 0.352 3.131 1.00 98.06 181 TRP A C 1
ATOM 1403 O O . TRP A 1 181 ? -0.973 0.106 1.965 1.00 98.06 181 TRP A O 1
ATOM 1413 N N . VAL A 1 182 ? 0.030 1.419 3.482 1.00 98.31 182 VAL A N 1
ATOM 1414 C CA . VAL A 1 182 ? 0.275 2.550 2.581 1.00 98.31 182 VAL A CA 1
ATOM 1415 C C . VAL A 1 182 ? 1.764 2.882 2.552 1.00 98.31 182 VAL A C 1
ATOM 1417 O O . VAL A 1 182 ? 2.367 3.104 3.603 1.00 98.31 182 VAL A O 1
ATOM 1420 N N . ALA A 1 183 ? 2.360 2.906 1.360 1.00 98.44 183 ALA A N 1
ATOM 1421 C CA . ALA A 1 183 ? 3.632 3.587 1.131 1.00 98.44 183 ALA A CA 1
ATOM 1422 C C . ALA A 1 183 ? 3.352 5.077 0.924 1.00 98.44 183 ALA A C 1
ATOM 1424 O O . ALA A 1 183 ? 2.357 5.416 0.297 1.00 98.44 183 ALA A O 1
ATOM 1425 N N . ILE A 1 184 ? 4.217 5.953 1.426 1.00 98.38 184 ILE A N 1
ATOM 1426 C CA . ILE A 1 184 ? 4.065 7.399 1.233 1.00 98.38 184 ILE A CA 1
ATOM 1427 C C . ILE A 1 184 ? 4.489 7.809 -0.191 1.00 98.38 184 ILE A C 1
ATOM 1429 O O . ILE A 1 184 ? 5.536 7.371 -0.682 1.00 98.38 184 ILE A O 1
ATOM 1433 N N . GLY A 1 185 ? 3.673 8.633 -0.848 1.00 98.50 185 GLY A N 1
ATOM 1434 C CA . GLY A 1 185 ? 3.938 9.258 -2.144 1.00 98.50 185 GLY A CA 1
ATOM 1435 C C . GLY A 1 185 ? 4.443 10.692 -2.025 1.00 98.50 185 GLY A C 1
ATOM 1436 O O . GLY A 1 185 ? 4.736 11.171 -0.923 1.00 98.50 185 GLY A O 1
ATOM 1437 N N . ASN A 1 186 ? 4.632 11.368 -3.158 1.00 98.50 186 ASN A N 1
ATOM 1438 C CA . ASN A 1 186 ? 5.131 12.746 -3.155 1.00 98.50 186 ASN A CA 1
ATOM 1439 C C . ASN A 1 186 ? 4.026 13.761 -2.854 1.00 98.50 186 ASN A C 1
ATOM 1441 O O . ASN A 1 186 ? 4.320 14.799 -2.256 1.00 98.50 186 ASN A O 1
ATOM 1445 N N . HIS A 1 187 ? 2.767 13.467 -3.191 1.00 98.50 187 HIS A N 1
ATOM 1446 C CA . HIS A 1 187 ? 1.657 14.366 -2.886 1.00 98.50 187 HIS A CA 1
ATOM 1447 C C . HIS A 1 187 ? 1.282 14.376 -1.404 1.00 98.50 187 HIS A C 1
ATOM 1449 O O . HIS A 1 187 ? 0.695 15.348 -0.934 1.00 98.50 187 HIS A O 1
ATOM 1455 N N . GLU A 1 188 ? 1.693 13.379 -0.616 1.00 98.44 188 GLU A N 1
ATOM 1456 C CA . GLU A 1 188 ? 1.570 13.442 0.843 1.00 98.44 188 GLU A CA 1
ATOM 1457 C C . GLU A 1 188 ? 2.424 14.564 1.472 1.00 98.44 188 GLU A C 1
ATOM 1459 O O . GLU A 1 188 ? 2.173 14.950 2.617 1.00 98.44 188 GLU A O 1
ATOM 1464 N N . GLU A 1 189 ? 3.420 15.101 0.751 1.00 97.31 189 GLU A N 1
ATOM 1465 C CA . GLU A 1 189 ? 4.286 16.228 1.148 1.00 97.31 189 GLU A CA 1
ATOM 1466 C C . GLU A 1 189 ? 4.974 16.062 2.515 1.00 97.31 189 GLU A C 1
ATOM 1468 O O . GLU A 1 189 ? 5.324 17.038 3.185 1.00 97.31 189 GLU A O 1
ATOM 1473 N N . ASN A 1 190 ? 5.156 14.815 2.963 1.00 96.12 190 ASN A N 1
ATOM 1474 C CA . ASN A 1 190 ? 5.616 14.502 4.317 1.00 96.12 190 ASN A CA 1
ATOM 1475 C C . ASN A 1 190 ? 4.787 15.230 5.403 1.00 96.12 190 ASN A C 1
ATOM 1477 O O . ASN A 1 190 ? 5.302 15.615 6.457 1.00 96.12 190 ASN A O 1
ATOM 1481 N N . SER A 1 191 ? 3.503 15.468 5.120 1.00 97.56 191 SER A N 1
ATOM 1482 C CA . SER A 1 191 ? 2.600 16.192 6.003 1.00 97.56 191 SER A CA 1
ATOM 1483 C C . SER A 1 191 ? 2.339 15.401 7.277 1.00 97.56 191 SER A C 1
ATOM 1485 O O . SER A 1 191 ? 2.178 14.181 7.242 1.00 97.56 191 SER A O 1
ATOM 1487 N N . HIS A 1 192 ? 2.195 16.097 8.408 1.00 96.81 192 HIS A N 1
ATOM 1488 C CA . HIS A 1 192 ? 1.825 15.456 9.672 1.00 96.81 192 HIS A CA 1
ATOM 1489 C C . HIS A 1 192 ? 0.486 14.705 9.573 1.00 96.81 192 HIS A C 1
ATOM 1491 O O . HIS A 1 192 ? 0.285 13.739 10.297 1.00 96.81 192 HIS A O 1
ATOM 1497 N N . TRP A 1 193 ? -0.406 15.095 8.651 1.00 97.94 193 TRP A N 1
ATOM 1498 C CA . TRP A 1 193 ? -1.669 14.391 8.432 1.00 97.94 193 TRP A CA 1
ATOM 1499 C C . TRP A 1 193 ? -1.474 12.943 7.992 1.00 97.94 193 TRP A C 1
ATOM 1501 O O . TRP A 1 193 ? -2.257 12.105 8.426 1.00 97.94 193 TRP A O 1
ATOM 1511 N N . PHE A 1 194 ? -0.445 12.629 7.196 1.00 97.94 194 PHE A N 1
ATOM 1512 C CA . PHE A 1 194 ? -0.150 11.242 6.829 1.00 97.94 194 PHE A CA 1
ATOM 1513 C C . PHE A 1 194 ? 0.114 10.405 8.086 1.00 97.94 194 PHE A C 1
ATOM 1515 O O . PHE A 1 194 ? -0.544 9.388 8.289 1.00 97.94 194 PHE A O 1
ATOM 1522 N N . TYR A 1 195 ? 0.996 10.896 8.959 1.00 97.31 195 TYR A N 1
ATOM 1523 C CA . TYR A 1 195 ? 1.377 10.253 10.221 1.00 97.31 195 TYR A CA 1
ATOM 1524 C C . TYR A 1 195 ? 0.243 10.236 11.257 1.00 97.31 195 TYR A C 1
ATOM 1526 O O . TYR A 1 195 ? 0.104 9.290 12.016 1.00 97.31 195 TYR A O 1
ATOM 1534 N N . ASP A 1 196 ? -0.627 11.247 11.279 1.00 97.00 196 ASP A N 1
ATOM 1535 C CA . ASP A 1 196 ? -1.788 11.250 12.174 1.00 97.00 196 ASP A CA 1
ATOM 1536 C C . ASP A 1 196 ? -2.864 10.245 11.718 1.00 97.00 196 ASP A C 1
ATOM 1538 O O . ASP A 1 196 ? -3.579 9.665 12.540 1.00 97.00 196 ASP A O 1
ATOM 1542 N N . TYR A 1 197 ? -3.025 10.059 10.403 1.00 97.75 197 TYR A N 1
ATOM 1543 C CA . TYR A 1 197 ? -4.043 9.188 9.809 1.00 97.75 197 TYR A CA 1
ATOM 1544 C C . TYR A 1 197 ? -3.613 7.727 9.652 1.00 97.75 197 TYR A C 1
ATOM 1546 O O . TYR A 1 197 ? -4.474 6.862 9.439 1.00 97.75 197 TYR A O 1
ATOM 1554 N N . HIS A 1 198 ? -2.323 7.448 9.818 1.00 96.94 198 HIS A N 1
ATOM 1555 C CA . HIS A 1 198 ? -1.738 6.121 9.727 1.00 96.94 198 HIS A CA 1
ATOM 1556 C C . HIS A 1 198 ? -1.115 5.689 11.048 1.00 96.94 198 HIS A C 1
ATOM 1558 O O . HIS A 1 198 ? -0.567 6.491 11.783 1.00 96.94 198 HIS A O 1
ATOM 1564 N N . SER A 1 199 ? -1.222 4.405 11.381 1.00 93.50 199 SER A N 1
ATOM 1565 C CA . SER A 1 199 ? -0.658 3.851 12.616 1.00 93.50 199 SER A CA 1
ATOM 1566 C C . SER A 1 199 ? 0.227 2.663 12.272 1.00 93.50 199 SER A C 1
ATOM 1568 O O . SER A 1 199 ? -0.124 1.502 12.498 1.00 93.50 199 SER A O 1
ATOM 1570 N N . TYR A 1 200 ? 1.371 2.975 11.671 1.00 93.25 200 TYR A N 1
ATOM 1571 C CA . TYR A 1 200 ? 2.363 1.991 11.252 1.00 93.25 200 TYR A CA 1
ATOM 1572 C C . TYR A 1 200 ? 3.511 1.875 12.261 1.00 93.25 200 TYR A C 1
ATOM 1574 O O . TYR A 1 200 ? 3.656 2.719 13.145 1.00 93.25 200 TYR A O 1
ATOM 1582 N N . PRO A 1 201 ? 4.324 0.807 12.195 1.00 90.00 201 PRO A N 1
ATOM 1583 C CA . PRO A 1 201 ? 5.539 0.722 12.993 1.00 90.00 201 PRO A CA 1
ATOM 1584 C C . PRO A 1 201 ? 6.488 1.887 12.696 1.00 90.00 201 PRO A C 1
ATOM 1586 O O . PRO A 1 201 ? 6.681 2.254 11.539 1.00 90.00 201 PRO A O 1
ATOM 1589 N N . ALA A 1 202 ? 7.123 2.430 13.736 1.00 88.81 202 ALA A N 1
ATOM 1590 C CA . ALA A 1 202 ? 8.108 3.497 13.587 1.00 88.81 202 ALA A CA 1
ATOM 1591 C C . ALA A 1 202 ? 9.241 3.093 12.615 1.00 88.81 202 ALA A C 1
ATOM 1593 O O . ALA A 1 202 ? 9.710 1.951 12.678 1.00 88.81 202 ALA A O 1
ATOM 1594 N N . PRO A 1 203 ? 9.736 4.021 11.774 1.00 90.81 203 PRO A N 1
ATOM 1595 C CA . PRO A 1 203 ? 9.414 5.456 11.721 1.00 90.81 203 PRO A CA 1
ATOM 1596 C C . PRO A 1 203 ? 8.150 5.830 10.923 1.00 90.81 203 PRO A C 1
ATOM 1598 O O . PRO A 1 203 ? 7.952 7.004 10.637 1.00 90.81 203 PRO A O 1
ATOM 1601 N N . GLU A 1 204 ? 7.285 4.865 10.604 1.00 92.06 204 GLU A N 1
ATOM 1602 C CA . GLU A 1 204 ? 5.953 5.023 9.987 1.00 92.06 204 GLU A CA 1
ATOM 1603 C C . GLU A 1 204 ? 5.938 5.345 8.488 1.00 92.06 204 GLU A C 1
ATOM 1605 O O . GLU A 1 204 ? 5.017 4.924 7.793 1.00 92.06 204 GLU A O 1
ATOM 1610 N N . ASN A 1 205 ? 6.961 6.012 7.952 1.00 93.50 205 ASN A N 1
ATOM 1611 C CA . ASN A 1 205 ? 7.079 6.280 6.513 1.00 93.50 205 ASN A CA 1
ATOM 1612 C C . ASN A 1 205 ? 7.802 5.172 5.731 1.00 93.50 205 ASN A C 1
ATOM 1614 O O . ASN A 1 205 ? 7.556 4.995 4.541 1.00 93.50 205 ASN A O 1
ATOM 1618 N N . TYR A 1 206 ? 8.663 4.397 6.389 1.00 97.62 206 TYR A N 1
ATOM 1619 C CA . TYR A 1 206 ? 9.196 3.144 5.857 1.00 97.62 206 TYR A CA 1
ATOM 1620 C C . TYR A 1 206 ? 9.196 2.078 6.947 1.00 97.62 206 TYR A C 1
ATOM 1622 O O . TYR A 1 206 ? 9.685 2.299 8.053 1.00 97.62 206 TYR A O 1
ATOM 1630 N N . TYR A 1 207 ? 8.594 0.935 6.653 1.00 98.12 207 TYR A N 1
ATOM 1631 C CA . TYR A 1 207 ? 8.318 -0.119 7.624 1.00 98.12 207 TYR A CA 1
ATOM 1632 C C . TYR A 1 207 ? 8.077 -1.443 6.898 1.00 98.12 207 TYR A C 1
ATOM 1634 O O . TYR A 1 207 ? 7.935 -1.483 5.677 1.00 98.12 207 TYR A O 1
ATOM 1642 N N . SER A 1 208 ? 8.030 -2.541 7.643 1.00 98.31 208 SER A N 1
ATOM 1643 C CA . SER A 1 208 ? 7.746 -3.862 7.091 1.00 98.31 208 SER A CA 1
ATOM 1644 C C . SER A 1 208 ? 6.710 -4.603 7.922 1.00 98.31 208 SER A C 1
ATOM 1646 O O . SER A 1 208 ? 6.451 -4.264 9.080 1.00 98.31 208 SER A O 1
ATOM 1648 N N . PHE A 1 209 ? 6.074 -5.595 7.308 1.00 97.62 209 PHE A N 1
ATOM 1649 C CA . PHE A 1 209 ? 5.154 -6.494 7.989 1.00 97.62 209 PHE A CA 1
ATOM 1650 C C . PHE A 1 209 ? 5.113 -7.859 7.305 1.00 97.62 209 PHE A C 1
ATOM 1652 O O . PHE A 1 209 ? 5.385 -7.992 6.110 1.00 97.62 209 PHE A O 1
ATOM 1659 N N . ASP A 1 210 ? 4.716 -8.865 8.079 1.00 97.44 210 ASP A N 1
ATOM 1660 C CA . ASP A 1 210 ? 4.466 -10.211 7.580 1.00 97.44 210 ASP A CA 1
ATOM 1661 C C . ASP A 1 210 ? 2.960 -10.475 7.502 1.00 97.44 210 ASP A C 1
ATOM 1663 O O . ASP A 1 210 ? 2.203 -10.153 8.425 1.00 97.44 210 ASP A O 1
ATOM 1667 N N . TYR A 1 211 ? 2.528 -11.126 6.424 1.00 97.88 211 TYR A N 1
ATOM 1668 C CA . TYR A 1 211 ? 1.169 -11.636 6.273 1.00 97.88 211 TYR A CA 1
ATOM 1669 C C . TYR A 1 211 ? 1.213 -13.032 5.651 1.00 97.88 211 TYR A C 1
ATOM 1671 O O . TYR A 1 211 ? 1.671 -13.200 4.521 1.00 97.88 211 TYR A O 1
ATOM 1679 N N . GLY A 1 212 ? 0.738 -14.047 6.380 1.00 97.00 212 GLY A N 1
ATOM 1680 C CA . GLY A 1 212 ? 0.876 -15.442 5.954 1.00 97.00 212 GLY A CA 1
ATOM 1681 C C . GLY A 1 212 ? 2.346 -15.812 5.715 1.00 97.00 212 GLY A C 1
ATOM 1682 O O . GLY A 1 212 ? 3.175 -15.648 6.607 1.00 97.00 212 GLY A O 1
ATOM 1683 N N . ASP A 1 213 ? 2.657 -16.283 4.506 1.00 97.12 213 ASP A N 1
ATOM 1684 C CA . ASP A 1 213 ? 4.012 -16.661 4.062 1.00 97.12 213 ASP A CA 1
ATOM 1685 C C . ASP A 1 213 ? 4.745 -15.546 3.289 1.00 97.12 213 ASP A C 1
ATOM 1687 O O . ASP A 1 213 ? 5.694 -15.817 2.544 1.00 97.12 213 ASP A O 1
ATOM 1691 N N . ALA A 1 214 ? 4.285 -14.300 3.400 1.00 98.62 214 ALA A N 1
ATOM 1692 C CA . ALA A 1 214 ? 4.858 -13.171 2.683 1.00 98.62 214 ALA A CA 1
ATOM 1693 C C . ALA A 1 214 ? 5.372 -12.080 3.616 1.00 98.62 214 ALA A C 1
ATOM 1695 O O . ALA A 1 214 ? 4.744 -11.760 4.624 1.00 98.62 214 ALA A O 1
ATOM 1696 N N . HIS A 1 215 ? 6.482 -11.479 3.202 1.00 98.81 215 HIS A N 1
ATOM 1697 C CA . HIS A 1 215 ? 7.084 -10.309 3.817 1.00 98.81 215 HIS A CA 1
ATOM 1698 C C . HIS A 1 215 ? 6.958 -9.105 2.883 1.00 98.81 215 HIS A C 1
ATOM 1700 O O . HIS A 1 215 ? 7.262 -9.205 1.690 1.00 98.81 215 HIS A O 1
ATOM 1706 N N . PHE A 1 216 ? 6.515 -7.975 3.425 1.00 98.81 216 PHE A N 1
ATOM 1707 C CA . PHE A 1 216 ? 6.278 -6.737 2.690 1.00 98.81 216 PHE A CA 1
ATOM 1708 C C . PHE A 1 216 ? 7.137 -5.622 3.274 1.00 98.81 216 PHE A C 1
ATOM 1710 O O . PHE A 1 216 ? 7.051 -5.354 4.470 1.00 98.81 216 PHE A O 1
ATOM 1717 N N . CYS A 1 217 ? 7.908 -4.939 2.430 1.00 98.88 217 CYS A N 1
ATOM 1718 C CA . CYS A 1 217 ? 8.631 -3.724 2.798 1.00 98.88 217 CYS A CA 1
ATOM 1719 C C . CYS A 1 217 ? 7.949 -2.517 2.143 1.00 98.88 217 CYS A C 1
ATOM 1721 O O . CYS A 1 217 ? 7.920 -2.414 0.915 1.00 98.88 217 CYS A O 1
ATOM 1723 N N . MET A 1 218 ? 7.441 -1.591 2.949 1.00 98.75 218 MET A N 1
ATOM 1724 C CA . MET A 1 218 ? 6.907 -0.303 2.508 1.00 98.75 218 MET A CA 1
ATOM 1725 C C . MET A 1 218 ? 8.036 0.726 2.601 1.00 98.75 218 MET A C 1
ATOM 1727 O O . MET A 1 218 ? 8.614 0.923 3.669 1.00 98.75 218 MET A O 1
ATOM 1731 N N . VAL A 1 219 ? 8.403 1.339 1.479 1.00 98.75 219 VAL A N 1
ATOM 1732 C CA . VAL A 1 219 ? 9.592 2.189 1.349 1.00 98.75 219 VAL A CA 1
ATOM 1733 C C . VAL A 1 219 ? 9.176 3.617 0.999 1.00 98.75 219 VAL A C 1
ATOM 1735 O O . VAL A 1 219 ? 8.515 3.851 -0.012 1.00 98.75 219 VAL A O 1
ATOM 1738 N N . ASP A 1 220 ? 9.644 4.587 1.786 1.00 98.56 220 ASP A N 1
ATOM 1739 C CA . ASP A 1 220 ? 9.539 6.010 1.458 1.00 98.56 220 ASP A CA 1
ATOM 1740 C C . ASP A 1 220 ? 10.532 6.376 0.344 1.00 98.56 220 ASP A C 1
ATOM 1742 O O . ASP A 1 220 ? 11.703 6.685 0.585 1.00 98.56 220 ASP A O 1
ATOM 1746 N N . SER A 1 221 ? 10.052 6.338 -0.899 1.00 98.56 221 SER A N 1
ATOM 1747 C CA . SER A 1 221 ? 10.843 6.722 -2.077 1.00 98.56 221 SER A CA 1
ATOM 1748 C C . SER A 1 221 ? 11.130 8.230 -2.197 1.00 98.56 221 SER A C 1
ATOM 1750 O O . SER A 1 221 ? 11.967 8.625 -3.016 1.00 98.56 221 SER A O 1
ATOM 1752 N N . ASN A 1 222 ? 10.525 9.081 -1.357 1.00 98.25 222 ASN A N 1
ATOM 1753 C CA . ASN A 1 222 ? 10.850 10.511 -1.314 1.00 98.25 222 ASN A CA 1
ATOM 1754 C C . ASN A 1 222 ? 12.242 10.757 -0.705 1.00 98.25 222 ASN A C 1
ATOM 1756 O O . ASN A 1 222 ? 12.937 11.702 -1.085 1.00 98.25 222 ASN A O 1
ATOM 1760 N N . GLN A 1 223 ? 12.711 9.874 0.182 1.00 97.75 223 GLN A N 1
ATOM 1761 C CA . GLN A 1 223 ? 14.001 10.002 0.876 1.00 97.75 223 GLN A CA 1
ATOM 1762 C C . GLN A 1 223 ? 15.207 9.717 -0.029 1.00 97.75 223 GLN A C 1
ATOM 1764 O O . GLN A 1 223 ? 15.042 9.129 -1.093 1.00 97.75 223 GLN A O 1
ATOM 1769 N N . PRO A 1 224 ? 16.444 10.069 0.370 1.00 98.00 224 PRO A N 1
ATOM 1770 C CA . PRO A 1 224 ? 17.650 9.570 -0.292 1.00 98.00 224 PRO A CA 1
ATOM 1771 C C . PRO A 1 224 ? 17.695 8.033 -0.310 1.00 98.00 224 PRO A C 1
ATOM 1773 O O . PRO A 1 224 ? 17.478 7.388 0.720 1.00 98.00 224 PRO A O 1
ATOM 1776 N N . LEU A 1 225 ? 17.997 7.442 -1.469 1.00 98.50 225 LEU A N 1
ATOM 1777 C CA . LEU A 1 225 ? 17.965 5.986 -1.708 1.00 98.50 225 LEU A CA 1
ATOM 1778 C C . LEU A 1 225 ? 19.330 5.410 -2.116 1.00 98.50 225 LEU A C 1
ATOM 1780 O O . LEU A 1 225 ? 19.433 4.227 -2.432 1.00 98.50 225 LEU A O 1
ATOM 1784 N N . ASP A 1 226 ? 20.375 6.235 -2.125 1.00 98.00 226 ASP A N 1
ATOM 1785 C CA . ASP A 1 226 ? 21.732 5.822 -2.464 1.00 98.00 226 ASP A CA 1
ATOM 1786 C C . ASP A 1 226 ? 22.324 4.840 -1.433 1.00 98.00 226 ASP A C 1
ATOM 1788 O O . ASP A 1 226 ? 21.933 4.847 -0.259 1.00 98.00 226 ASP A O 1
ATOM 1792 N N . PRO A 1 227 ? 23.280 3.977 -1.833 1.00 98.12 227 PRO A N 1
ATOM 1793 C CA . PRO A 1 227 ? 23.978 3.090 -0.916 1.00 98.12 227 PRO A CA 1
ATOM 1794 C C . PRO A 1 227 ? 24.558 3.834 0.290 1.00 98.12 227 PRO A C 1
ATOM 1796 O O . PRO A 1 227 ? 25.490 4.624 0.179 1.00 98.12 227 PRO A O 1
ATOM 1799 N N . GLY A 1 228 ? 24.036 3.517 1.474 1.00 97.00 228 GLY A N 1
ATOM 1800 C CA . GLY A 1 228 ? 24.419 4.186 2.716 1.00 97.00 228 GLY A CA 1
ATOM 1801 C C . GLY A 1 228 ? 23.425 5.246 3.192 1.00 97.00 228 GLY A C 1
ATOM 1802 O O . GLY A 1 228 ? 23.614 5.784 4.283 1.00 97.00 228 GLY A O 1
ATOM 1803 N N . SER A 1 229 ? 22.332 5.504 2.479 1.00 98.31 229 SER A N 1
ATOM 1804 C CA . SER A 1 229 ? 21.209 6.248 3.044 1.00 98.31 229 SER A CA 1
ATOM 1805 C C . SER A 1 229 ? 20.532 5.457 4.183 1.00 98.31 229 SER A C 1
ATOM 1807 O O . SER A 1 229 ? 20.682 4.228 4.274 1.00 98.31 229 SER A O 1
ATOM 1809 N N . PRO A 1 230 ? 19.794 6.120 5.098 1.00 98.19 230 PRO A N 1
ATOM 1810 C CA . PRO A 1 230 ? 19.021 5.430 6.130 1.00 98.19 230 PRO A CA 1
ATOM 1811 C C . PRO A 1 230 ? 18.046 4.391 5.562 1.00 98.19 230 PRO A C 1
ATOM 1813 O O . PRO A 1 230 ? 18.055 3.255 6.033 1.00 98.19 230 PRO A O 1
ATOM 1816 N N . VAL A 1 231 ? 17.292 4.747 4.515 1.00 98.31 231 VAL A N 1
ATOM 1817 C CA . VAL A 1 231 ? 16.321 3.851 3.866 1.00 98.31 231 VAL A CA 1
ATOM 1818 C C . VAL A 1 231 ? 17.018 2.659 3.213 1.00 98.31 231 VAL A C 1
ATOM 1820 O O . VAL A 1 231 ? 16.601 1.524 3.428 1.00 98.31 231 VAL A O 1
ATOM 1823 N N . TYR A 1 232 ? 18.130 2.877 2.501 1.00 98.75 232 TYR A N 1
ATOM 1824 C CA . TYR A 1 232 ? 18.896 1.791 1.880 1.00 98.75 232 TYR A CA 1
ATOM 1825 C C . TYR A 1 232 ? 19.410 0.787 2.922 1.00 98.75 232 TYR A C 1
ATOM 1827 O O . TYR A 1 232 ? 19.278 -0.428 2.758 1.00 98.75 232 TYR A O 1
ATOM 1835 N N . ARG A 1 233 ? 20.009 1.284 4.016 1.00 98.62 233 ARG A N 1
ATOM 1836 C CA . ARG A 1 233 ? 20.529 0.423 5.092 1.00 98.62 233 ARG A CA 1
ATOM 1837 C C . ARG A 1 233 ? 19.419 -0.346 5.792 1.00 98.62 233 ARG A C 1
ATOM 1839 O O . ARG A 1 233 ? 19.605 -1.530 6.061 1.00 98.62 233 ARG A O 1
ATOM 1846 N N . TRP A 1 234 ? 18.305 0.323 6.085 1.00 98.69 234 TRP A N 1
ATOM 1847 C CA . TRP A 1 234 ? 17.139 -0.304 6.695 1.00 98.69 234 TRP A CA 1
ATOM 1848 C C . TRP A 1 234 ? 16.610 -1.430 5.806 1.00 98.69 234 TRP A C 1
ATOM 1850 O O . TRP A 1 234 ? 16.586 -2.576 6.244 1.00 98.69 234 TRP A O 1
ATOM 1860 N N . LEU A 1 235 ? 16.315 -1.135 4.538 1.00 98.75 235 LEU A N 1
ATOM 1861 C CA . LEU A 1 235 ? 15.767 -2.107 3.596 1.00 98.75 235 LEU A CA 1
ATOM 1862 C C . LEU A 1 235 ? 16.709 -3.302 3.402 1.00 98.75 235 LEU A C 1
ATOM 1864 O O . LEU A 1 235 ? 16.269 -4.449 3.379 1.00 98.75 235 LEU A O 1
ATOM 1868 N N . SER A 1 236 ? 18.022 -3.060 3.301 1.00 98.81 236 SER A N 1
ATOM 1869 C CA . SER A 1 236 ? 18.991 -4.153 3.210 1.00 98.81 236 SER A CA 1
ATOM 1870 C C . SER A 1 236 ? 19.008 -5.027 4.463 1.00 98.81 236 SER A C 1
ATOM 1872 O O . SER A 1 236 ? 19.274 -6.218 4.337 1.00 98.81 236 SER A O 1
ATOM 1874 N N . ALA A 1 237 ? 18.832 -4.459 5.657 1.00 98.69 237 ALA A N 1
ATOM 1875 C CA . ALA A 1 237 ? 18.838 -5.223 6.901 1.00 98.69 237 ALA A CA 1
ATOM 1876 C C . ALA A 1 237 ? 17.535 -6.017 7.075 1.00 98.69 237 ALA A C 1
ATOM 1878 O O . ALA A 1 237 ? 17.579 -7.187 7.448 1.00 98.69 237 ALA A O 1
ATOM 1879 N N . ASP A 1 238 ? 16.405 -5.396 6.749 1.00 98.75 238 ASP A N 1
ATOM 1880 C CA . ASP A 1 238 ? 15.062 -5.972 6.821 1.00 98.75 238 ASP A CA 1
ATOM 1881 C C . ASP A 1 238 ? 14.910 -7.168 5.863 1.00 98.75 238 ASP A C 1
ATOM 1883 O O . ASP A 1 238 ? 14.669 -8.299 6.296 1.00 98.75 238 ASP A O 1
ATOM 1887 N N . LEU A 1 239 ? 15.233 -6.978 4.576 1.00 98.81 239 LEU A N 1
ATOM 1888 C CA . LEU A 1 239 ? 15.208 -8.054 3.577 1.00 98.81 239 LEU A CA 1
ATOM 1889 C C . LEU A 1 239 ? 16.187 -9.196 3.89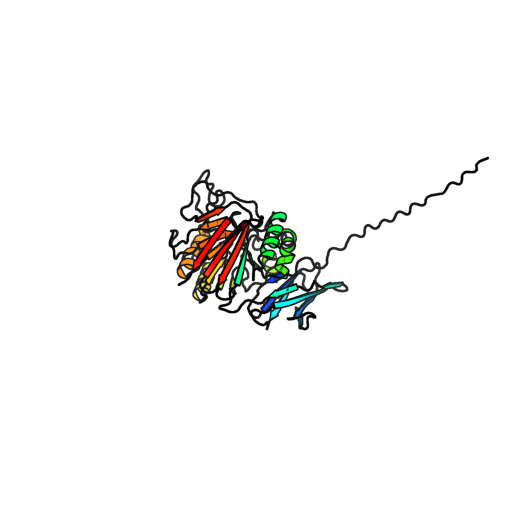5 1.00 98.81 239 LEU A C 1
ATOM 1891 O O . LEU A 1 239 ? 15.890 -10.358 3.610 1.00 98.81 239 LEU A O 1
ATOM 1895 N N . ALA A 1 240 ? 17.349 -8.880 4.477 1.00 98.69 240 ALA A N 1
ATOM 1896 C CA . ALA A 1 240 ? 18.332 -9.877 4.898 1.00 98.69 240 ALA A CA 1
ATOM 1897 C C . ALA A 1 240 ? 17.854 -10.720 6.091 1.00 98.69 240 ALA A C 1
ATOM 1899 O O . ALA A 1 240 ? 18.239 -11.884 6.202 1.00 98.69 240 ALA A O 1
ATOM 1900 N N . ALA A 1 241 ? 17.047 -10.141 6.983 1.00 98.50 241 ALA A N 1
ATOM 1901 C CA . ALA A 1 241 ? 16.501 -10.831 8.147 1.00 98.50 241 ALA A CA 1
ATOM 1902 C C . ALA A 1 241 ? 15.301 -11.726 7.792 1.00 98.50 241 ALA A C 1
ATOM 1904 O O . ALA A 1 241 ? 15.036 -12.709 8.488 1.00 98.50 241 ALA A O 1
ATOM 1905 N N . SER A 1 242 ? 14.584 -11.410 6.710 1.00 98.25 242 SER A N 1
ATOM 1906 C CA . SER A 1 242 ? 13.378 -12.135 6.319 1.00 98.25 242 SER A CA 1
ATOM 1907 C C . SER A 1 242 ? 13.665 -13.503 5.685 1.00 98.25 242 SER A C 1
ATOM 1909 O O . SER A 1 242 ? 14.368 -13.642 4.676 1.00 98.25 242 SER A O 1
ATOM 1911 N N . THR A 1 243 ? 13.025 -14.527 6.253 1.00 97.00 243 THR A N 1
ATOM 1912 C CA . THR A 1 243 ? 13.006 -15.909 5.741 1.00 97.00 243 THR A CA 1
ATOM 1913 C C . THR A 1 243 ? 11.708 -16.252 5.009 1.00 97.00 243 THR A C 1
ATOM 1915 O O . THR A 1 243 ? 11.524 -17.400 4.606 1.00 97.00 243 THR A O 1
ATOM 1918 N N . ALA A 1 244 ? 10.814 -15.272 4.826 1.00 97.94 244 ALA A N 1
ATOM 1919 C CA . ALA A 1 244 ? 9.531 -15.490 4.177 1.00 97.94 244 ALA A CA 1
ATOM 1920 C C . ALA A 1 244 ? 9.724 -16.039 2.752 1.00 97.94 244 ALA A C 1
ATOM 1922 O O . ALA A 1 244 ? 10.573 -15.525 2.010 1.00 97.94 244 ALA A O 1
ATOM 1923 N N . PRO A 1 245 ? 8.943 -17.061 2.355 1.00 97.50 245 PRO A N 1
ATOM 1924 C CA . PRO A 1 245 ? 8.968 -17.586 1.001 1.00 97.50 245 PRO A CA 1
ATOM 1925 C C . PRO A 1 245 ? 8.702 -16.515 -0.043 1.00 97.50 245 PRO A C 1
ATOM 1927 O O . PRO A 1 245 ? 9.379 -16.535 -1.062 1.00 97.50 245 PRO A O 1
ATOM 1930 N N . TRP A 1 246 ? 7.759 -15.603 0.200 1.00 98.69 246 TRP A N 1
ATOM 1931 C CA . TRP A 1 246 ? 7.407 -14.512 -0.709 1.00 98.69 246 TRP A CA 1
ATOM 1932 C C . TRP A 1 246 ? 7.876 -13.165 -0.175 1.00 98.69 246 TRP A C 1
ATOM 1934 O O . TRP A 1 246 ? 7.708 -12.878 1.010 1.00 98.69 246 TRP A O 1
ATOM 1944 N N . LYS A 1 247 ? 8.440 -12.328 -1.046 1.00 98.88 247 LYS A N 1
ATOM 1945 C CA . LYS A 1 247 ? 8.926 -10.995 -0.677 1.00 98.88 247 LYS A CA 1
ATOM 1946 C C . LYS A 1 247 ? 8.436 -9.940 -1.654 1.00 98.88 247 LYS A C 1
ATOM 1948 O O . LYS A 1 247 ? 8.606 -10.082 -2.865 1.00 98.88 247 LYS A O 1
ATOM 1953 N N . PHE A 1 248 ? 7.894 -8.863 -1.103 1.00 98.94 248 PHE A N 1
ATOM 1954 C CA . PHE A 1 248 ? 7.384 -7.718 -1.843 1.00 98.94 248 PHE A CA 1
ATOM 1955 C C . PHE A 1 248 ? 8.043 -6.442 -1.356 1.00 98.94 248 PHE A C 1
ATOM 1957 O O . PHE A 1 248 ? 8.233 -6.252 -0.155 1.00 98.94 248 PHE A O 1
ATOM 1964 N N . VAL A 1 249 ? 8.327 -5.541 -2.288 1.00 98.94 249 VAL A N 1
ATOM 1965 C CA . VAL A 1 249 ? 8.683 -4.162 -1.957 1.00 98.94 249 VAL A CA 1
ATOM 1966 C C . VAL A 1 249 ? 7.649 -3.242 -2.582 1.00 98.94 249 VAL A C 1
ATOM 1968 O O . VAL A 1 249 ? 7.290 -3.413 -3.742 1.00 98.94 249 VAL A O 1
ATOM 1971 N N . CYS A 1 250 ? 7.161 -2.282 -1.808 1.00 98.88 250 CYS A N 1
ATOM 1972 C CA . CYS A 1 250 ? 6.186 -1.299 -2.253 1.00 98.88 250 CYS A CA 1
ATOM 1973 C C . CYS A 1 250 ? 6.746 0.101 -2.008 1.00 98.88 250 CYS A C 1
ATOM 1975 O O . CYS A 1 250 ? 7.173 0.411 -0.896 1.00 98.88 250 CYS A O 1
ATOM 1977 N N . HIS A 1 251 ? 6.745 0.946 -3.029 1.00 98.75 251 HIS A N 1
ATOM 1978 C CA . HIS A 1 251 ? 7.118 2.359 -2.932 1.00 98.75 251 HIS A CA 1
ATOM 1979 C C . HIS A 1 251 ? 6.319 3.166 -3.948 1.00 98.75 251 HIS A C 1
ATOM 1981 O O . HIS A 1 251 ? 5.567 2.589 -4.715 1.00 98.75 251 HIS A O 1
ATOM 1987 N N . HIS A 1 252 ? 6.478 4.484 -3.980 1.00 98.75 252 HIS A N 1
ATOM 1988 C CA . HIS A 1 252 ? 5.674 5.322 -4.861 1.00 98.75 252 HIS A CA 1
ATOM 1989 C C . HIS A 1 252 ? 6.294 5.525 -6.252 1.00 98.75 252 HIS A C 1
ATOM 1991 O O . HIS A 1 252 ? 5.676 5.166 -7.245 1.00 98.75 252 HIS A O 1
ATOM 1997 N N . HIS A 1 253 ? 7.538 6.007 -6.330 1.00 98.69 253 HIS A N 1
ATOM 1998 C CA . HIS A 1 253 ? 8.173 6.406 -7.598 1.00 98.69 253 HIS A CA 1
ATOM 1999 C C . HIS A 1 253 ? 8.630 5.213 -8.456 1.00 98.69 253 HIS A C 1
ATOM 2001 O O . HIS A 1 253 ? 9.017 4.169 -7.924 1.00 98.69 253 HIS A O 1
ATOM 2007 N N . ALA A 1 254 ? 8.639 5.373 -9.782 1.00 97.62 254 ALA A N 1
ATOM 2008 C CA . ALA A 1 254 ? 8.803 4.271 -10.726 1.00 97.62 254 ALA A CA 1
ATOM 2009 C C . ALA A 1 254 ? 10.269 3.995 -11.126 1.00 97.62 254 ALA A C 1
ATOM 2011 O O . ALA A 1 254 ? 10.849 4.772 -11.879 1.00 97.62 254 ALA A O 1
ATOM 2012 N N . PRO A 1 255 ? 10.895 2.862 -10.737 1.00 97.81 255 PRO A N 1
ATOM 2013 C CA . PRO A 1 255 ? 12.238 2.501 -11.201 1.00 97.81 255 PRO A CA 1
ATOM 2014 C C . PRO A 1 255 ? 12.264 2.119 -12.686 1.00 97.81 255 PRO A C 1
ATOM 2016 O O . PRO A 1 255 ? 13.296 2.264 -13.340 1.00 97.81 255 PRO A O 1
ATOM 2019 N N . TYR A 1 256 ? 11.153 1.613 -13.222 1.00 98.06 256 TYR A N 1
ATOM 2020 C CA . TYR A 1 256 ? 10.991 1.281 -14.633 1.00 98.06 256 TYR A CA 1
ATOM 2021 C C . TYR A 1 256 ? 9.644 1.813 -15.109 1.00 98.06 256 TYR A C 1
ATOM 2023 O O . TYR A 1 256 ? 8.613 1.419 -14.569 1.00 98.06 256 TYR A O 1
ATOM 2031 N N . SER A 1 257 ? 9.666 2.691 -16.104 1.00 96.88 257 SER A N 1
ATOM 2032 C CA . SER A 1 257 ? 8.468 3.243 -16.729 1.00 96.88 257 SER A CA 1
ATOM 2033 C C . SER A 1 257 ? 8.748 3.597 -18.186 1.00 96.88 257 SER A C 1
ATOM 2035 O O . SER A 1 257 ? 9.845 4.041 -18.541 1.00 96.88 257 SER A O 1
ATOM 2037 N N . SER A 1 258 ? 7.763 3.349 -19.038 1.00 95.44 258 SER A N 1
ATOM 2038 C CA . SER A 1 258 ? 7.721 3.769 -20.436 1.00 95.44 258 SER A CA 1
ATOM 2039 C C . SER A 1 258 ? 6.985 5.095 -20.639 1.00 95.44 258 SER A C 1
ATOM 2041 O O . SER A 1 258 ? 6.753 5.464 -21.789 1.00 95.44 258 SER A O 1
ATOM 2043 N N . ASP A 1 259 ? 6.651 5.803 -19.557 1.00 94.44 259 ASP A N 1
ATOM 2044 C CA . ASP A 1 259 ? 6.044 7.136 -19.575 1.00 94.44 259 ASP A CA 1
ATOM 2045 C C . ASP A 1 259 ? 6.767 8.123 -20.515 1.00 94.44 259 ASP A C 1
ATOM 2047 O O . ASP A 1 259 ? 7.976 8.015 -20.775 1.00 94.44 259 ASP A O 1
ATOM 2051 N N . VAL A 1 260 ? 5.993 9.063 -21.063 1.00 92.25 260 VAL A N 1
ATOM 2052 C CA . VAL A 1 260 ? 6.458 10.017 -22.076 1.00 92.25 260 VAL A CA 1
ATOM 2053 C C . VAL A 1 260 ? 6.990 11.331 -21.537 1.00 92.25 260 VAL A C 1
ATOM 2055 O O . VAL A 1 260 ? 7.653 12.003 -22.327 1.00 92.25 260 VAL A O 1
ATOM 2058 N N . ASP A 1 261 ? 6.727 11.690 -20.279 1.00 89.38 261 ASP A N 1
ATOM 2059 C CA . ASP A 1 261 ? 6.892 13.059 -19.779 1.00 89.38 261 ASP A CA 1
ATOM 2060 C C . ASP A 1 261 ? 7.760 13.146 -18.504 1.00 89.38 261 ASP A C 1
ATOM 2062 O O . ASP A 1 261 ? 8.742 13.895 -18.483 1.00 89.38 261 ASP A O 1
ATOM 2066 N N . ASP A 1 262 ? 7.475 12.368 -17.460 1.00 89.94 262 ASP A N 1
ATOM 2067 C CA . ASP A 1 262 ? 8.078 12.492 -16.122 1.00 89.94 262 ASP A CA 1
ATOM 2068 C C . ASP A 1 262 ? 9.541 12.050 -16.069 1.00 89.94 262 ASP A C 1
ATOM 2070 O O . ASP A 1 262 ? 10.352 12.576 -15.300 1.00 89.94 262 ASP A O 1
ATOM 2074 N N . TYR A 1 263 ? 9.908 11.101 -16.929 1.00 91.06 263 TYR A N 1
ATOM 2075 C CA . TYR A 1 263 ? 11.270 10.571 -17.022 1.00 91.06 263 TYR A CA 1
ATOM 2076 C C . TYR A 1 263 ? 11.975 10.983 -18.314 1.00 91.06 263 TYR A C 1
ATOM 2078 O O . TYR A 1 263 ? 12.895 10.300 -18.768 1.00 91.06 263 TYR A O 1
ATOM 2086 N N . GLY A 1 264 ? 11.555 12.113 -18.883 1.00 84.44 264 GLY A N 1
ATOM 2087 C CA . GLY A 1 264 ? 12.101 12.747 -20.078 1.00 84.44 264 GLY A CA 1
ATOM 2088 C C . GLY A 1 264 ? 11.064 12.813 -21.192 1.00 84.44 264 GLY A C 1
ATOM 2089 O O . GLY A 1 264 ? 10.501 11.782 -21.552 1.00 84.44 264 GLY A O 1
ATOM 2090 N N . ASP A 1 265 ? 10.886 14.004 -21.775 1.00 88.00 265 ASP A N 1
ATOM 2091 C CA . ASP A 1 265 ? 9.928 14.272 -22.860 1.00 88.00 265 ASP A CA 1
ATOM 2092 C C . ASP A 1 265 ? 10.311 13.444 -24.096 1.00 88.00 265 ASP A C 1
ATOM 2094 O O . ASP A 1 265 ? 11.159 13.845 -24.893 1.00 88.00 265 ASP A O 1
ATOM 2098 N N . THR A 1 266 ? 9.708 12.270 -24.284 1.00 86.69 266 THR A N 1
ATOM 2099 C CA . THR A 1 266 ? 10.074 11.343 -25.374 1.00 86.69 266 THR A CA 1
ATOM 2100 C C . THR A 1 266 ? 9.764 11.887 -26.770 1.00 86.69 266 THR A C 1
ATOM 2102 O O . THR A 1 266 ? 10.231 11.332 -27.773 1.00 86.69 266 THR A O 1
ATOM 2105 N N . HIS A 1 267 ? 9.025 12.997 -26.866 1.00 84.50 267 HIS A N 1
ATOM 2106 C CA . HIS A 1 267 ? 8.836 13.729 -28.112 1.00 84.50 267 HIS A CA 1
ATOM 2107 C C . HIS A 1 267 ? 10.006 14.670 -28.434 1.00 84.50 267 HIS A C 1
ATOM 2109 O O . HIS A 1 267 ? 10.117 15.123 -29.579 1.00 84.50 267 HIS A O 1
ATOM 2115 N N . ARG A 1 268 ? 10.886 14.971 -27.469 1.00 88.31 268 ARG A N 1
ATOM 2116 C CA . ARG A 1 268 ? 11.982 15.948 -27.612 1.00 88.31 268 ARG A CA 1
ATOM 2117 C C . ARG A 1 268 ? 13.358 15.431 -27.201 1.00 88.31 268 ARG A C 1
ATOM 2119 O O . ARG A 1 268 ? 14.358 15.880 -27.761 1.00 88.31 268 ARG A O 1
ATOM 2126 N N . GLU A 1 269 ? 13.427 14.497 -26.268 1.00 89.12 269 GLU A N 1
ATOM 2127 C CA . GLU A 1 269 ? 14.654 13.986 -25.672 1.00 89.12 269 GLU A CA 1
ATOM 2128 C C . GLU A 1 269 ? 14.574 12.487 -25.351 1.00 89.12 269 GLU A C 1
ATOM 2130 O O . GLU A 1 269 ? 13.613 11.789 -25.671 1.00 89.12 269 GLU A O 1
ATOM 2135 N N . LYS A 1 270 ? 15.668 11.950 -24.806 1.00 88.56 270 LYS A N 1
ATOM 2136 C CA . LYS A 1 270 ? 15.732 10.542 -24.417 1.00 88.56 270 LYS A CA 1
ATOM 2137 C C . LYS A 1 270 ? 15.179 10.390 -23.009 1.00 88.56 270 LYS A C 1
ATOM 2139 O O . LYS A 1 270 ? 15.691 11.029 -22.099 1.00 88.56 270 LYS A O 1
ATOM 2144 N N . SER A 1 271 ? 14.237 9.469 -22.846 1.00 92.81 271 SER A N 1
ATOM 2145 C CA . SER A 1 271 ? 13.778 9.052 -21.525 1.00 92.81 271 SER A CA 1
ATOM 2146 C C . SER A 1 271 ? 14.873 8.288 -20.770 1.00 92.81 271 SER A C 1
ATOM 2148 O O . SER A 1 271 ? 15.628 7.504 -21.361 1.00 92.81 271 SER A O 1
ATOM 2150 N N . THR A 1 272 ? 14.942 8.488 -19.454 1.00 94.25 272 THR A N 1
ATOM 2151 C CA . THR A 1 272 ? 15.720 7.652 -18.530 1.00 94.25 272 THR A CA 1
ATOM 2152 C C . THR A 1 272 ? 15.029 6.317 -18.263 1.00 94.25 272 THR A C 1
ATOM 2154 O O . THR A 1 272 ? 15.655 5.421 -17.695 1.00 94.25 272 THR A O 1
ATOM 2157 N N . LEU A 1 273 ? 13.786 6.139 -18.728 1.00 95.38 273 LEU A N 1
ATOM 2158 C CA . LEU A 1 273 ? 12.930 4.956 -18.603 1.00 95.38 273 LEU A CA 1
ATOM 2159 C C . LEU A 1 273 ? 12.501 4.635 -17.161 1.00 95.38 273 LEU A C 1
ATOM 2161 O O . LEU A 1 273 ? 12.378 3.463 -16.790 1.00 95.38 273 LEU A O 1
ATOM 2165 N N . GLY A 1 274 ? 12.382 5.661 -16.322 1.00 96.38 274 GLY A N 1
ATOM 2166 C CA . GLY A 1 274 ? 12.136 5.553 -14.884 1.00 96.38 274 GLY A CA 1
ATOM 2167 C C . GLY A 1 274 ? 13.149 6.337 -14.048 1.00 96.38 274 GLY A C 1
ATOM 2168 O O . GLY A 1 274 ? 14.154 6.845 -14.557 1.00 96.38 274 GLY A O 1
ATOM 2169 N N . ASP A 1 275 ? 12.894 6.384 -12.746 1.00 97.44 275 ASP A N 1
ATOM 2170 C CA . ASP A 1 275 ? 13.668 7.111 -11.751 1.00 97.44 275 ASP A CA 1
ATOM 2171 C C . ASP A 1 275 ? 14.990 6.397 -11.411 1.00 97.44 275 ASP A C 1
ATOM 2173 O O . ASP A 1 275 ? 15.039 5.329 -10.786 1.00 97.44 275 ASP A O 1
ATOM 2177 N N . GLU A 1 276 ? 16.103 7.028 -11.788 1.00 96.38 276 GLU A N 1
ATOM 2178 C CA . GLU A 1 276 ? 17.456 6.553 -11.495 1.00 96.38 276 GLU A CA 1
ATOM 2179 C C . GLU A 1 276 ? 17.767 6.499 -9.992 1.00 96.38 276 GLU A C 1
ATOM 2181 O O . GLU A 1 276 ? 18.559 5.657 -9.558 1.00 96.38 276 GLU A O 1
ATOM 2186 N N . LYS A 1 277 ? 17.126 7.346 -9.179 1.00 97.50 277 LYS A N 1
ATOM 2187 C CA . LYS A 1 277 ? 17.257 7.343 -7.718 1.00 97.50 277 LYS A CA 1
ATOM 2188 C C . LYS A 1 277 ? 16.679 6.058 -7.132 1.00 97.50 277 LYS A C 1
ATOM 2190 O O . LYS A 1 277 ? 17.353 5.402 -6.340 1.00 97.50 277 LYS A O 1
ATOM 2195 N N . VAL A 1 278 ? 15.473 5.663 -7.544 1.00 97.94 278 VAL A N 1
ATOM 2196 C CA . VAL A 1 278 ? 14.829 4.425 -7.066 1.00 97.94 278 VAL A CA 1
ATOM 2197 C C . VAL A 1 278 ? 15.567 3.190 -7.569 1.00 97.94 278 VAL A C 1
ATOM 2199 O O . VAL A 1 278 ? 15.731 2.222 -6.823 1.00 97.94 278 VAL A O 1
ATOM 2202 N N . ARG A 1 279 ? 16.115 3.232 -8.792 1.00 97.75 279 ARG A N 1
ATOM 2203 C CA . ARG A 1 279 ? 16.938 2.136 -9.331 1.00 97.75 279 ARG A CA 1
ATOM 2204 C C . ARG A 1 279 ? 18.148 1.782 -8.469 1.00 97.75 279 ARG A C 1
ATOM 2206 O O . ARG A 1 279 ? 18.628 0.654 -8.561 1.00 97.75 279 ARG A O 1
ATOM 2213 N N . GLN A 1 280 ? 18.616 2.675 -7.595 1.00 98.31 280 GLN A N 1
ATOM 2214 C CA . GLN A 1 280 ? 19.686 2.348 -6.647 1.00 98.31 280 GLN A CA 1
ATOM 2215 C C . GLN A 1 280 ? 19.297 1.245 -5.649 1.00 98.31 280 GLN A C 1
ATOM 2217 O O . GLN A 1 280 ? 20.182 0.578 -5.117 1.00 98.31 280 GLN A O 1
ATOM 2222 N N . LEU A 1 281 ? 18.000 0.989 -5.438 1.00 98.75 281 LEU A N 1
ATOM 2223 C CA . LEU A 1 281 ? 17.506 -0.096 -4.587 1.00 98.75 281 LEU A CA 1
ATOM 2224 C C . LEU A 1 281 ? 17.427 -1.456 -5.303 1.00 98.75 281 LEU A C 1
ATOM 2226 O O . LEU A 1 281 ? 17.413 -2.491 -4.636 1.00 98.75 281 LEU A O 1
ATOM 2230 N N . VAL A 1 282 ? 17.432 -1.485 -6.642 1.00 98.50 282 VAL A N 1
ATOM 2231 C CA . VAL A 1 282 ? 17.296 -2.717 -7.448 1.00 98.50 282 VAL A CA 1
ATOM 2232 C C . VAL A 1 282 ? 18.303 -3.810 -7.064 1.00 98.50 282 VAL A C 1
ATOM 2234 O O . VAL A 1 282 ? 17.882 -4.957 -6.891 1.00 98.50 282 VAL A O 1
ATOM 2237 N N . PRO A 1 283 ? 19.596 -3.507 -6.823 1.00 98.56 283 PRO A N 1
ATOM 2238 C CA . PRO A 1 283 ? 20.544 -4.517 -6.363 1.00 98.56 283 PRO A CA 1
ATOM 2239 C C . PRO A 1 283 ? 20.146 -5.197 -5.045 1.00 98.56 283 PRO A C 1
ATOM 2241 O O . PRO A 1 283 ? 20.499 -6.357 -4.838 1.00 98.56 283 PRO A O 1
ATOM 2244 N N . LEU A 1 284 ? 19.419 -4.516 -4.148 1.00 98.81 284 LEU A N 1
ATOM 2245 C CA . LEU A 1 284 ? 18.907 -5.126 -2.916 1.00 98.81 284 LEU A CA 1
ATOM 2246 C C . LEU A 1 284 ? 17.763 -6.097 -3.217 1.00 98.81 284 LEU A C 1
ATOM 2248 O O . LEU A 1 284 ? 17.743 -7.195 -2.661 1.00 98.81 284 LEU A O 1
ATOM 2252 N N . TYR A 1 285 ? 16.855 -5.718 -4.120 1.00 98.75 285 TYR A N 1
ATOM 2253 C CA . TYR A 1 285 ? 15.728 -6.559 -4.528 1.00 98.75 285 TYR A CA 1
ATOM 2254 C C . TYR A 1 285 ? 16.223 -7.884 -5.113 1.00 98.75 285 TYR A C 1
ATOM 2256 O O . TYR A 1 285 ? 15.823 -8.960 -4.666 1.00 98.75 285 TYR A O 1
ATOM 2264 N N . GLU A 1 286 ? 17.172 -7.802 -6.046 1.00 98.50 286 GLU A N 1
ATOM 2265 C CA . GLU A 1 286 ? 17.773 -8.967 -6.693 1.00 98.50 286 GLU A CA 1
ATOM 2266 C C . GLU A 1 286 ? 18.590 -9.816 -5.709 1.00 98.50 286 GLU A C 1
ATOM 2268 O O . GLU A 1 286 ? 18.508 -11.046 -5.727 1.00 98.50 286 GLU A O 1
ATOM 2273 N N . ARG A 1 287 ? 19.367 -9.174 -4.824 1.00 98.44 287 ARG A N 1
ATOM 2274 C CA . ARG A 1 287 ? 20.219 -9.867 -3.846 1.00 98.44 287 ARG A CA 1
ATOM 2275 C C . ARG A 1 287 ? 19.418 -10.680 -2.836 1.00 98.44 287 ARG A C 1
ATOM 2277 O O . ARG A 1 287 ? 19.868 -11.760 -2.456 1.00 98.44 287 ARG A O 1
ATOM 2284 N N . TYR A 1 288 ? 18.283 -10.159 -2.373 1.00 98.69 288 TYR A N 1
ATOM 2285 C CA . TYR A 1 288 ? 17.490 -10.787 -1.310 1.00 98.69 288 TYR A CA 1
ATOM 2286 C C . TYR A 1 288 ? 16.263 -11.557 -1.809 1.00 98.69 288 TYR A C 1
ATOM 2288 O O . TYR A 1 288 ? 15.513 -12.099 -0.990 1.00 98.69 288 TYR A O 1
ATOM 2296 N N . GLY A 1 289 ? 16.103 -11.664 -3.133 1.00 97.81 289 GLY A N 1
ATOM 2297 C CA . GLY A 1 289 ? 15.070 -12.477 -3.769 1.00 97.81 289 GLY A CA 1
ATOM 2298 C C . GLY A 1 289 ? 13.669 -11.896 -3.607 1.00 97.81 289 GLY A C 1
ATOM 2299 O O . GLY A 1 289 ? 12.751 -12.629 -3.255 1.00 97.81 289 GLY A O 1
ATOM 2300 N N . VAL A 1 290 ? 13.519 -10.585 -3.813 1.00 98.88 290 VAL A N 1
ATOM 2301 C CA . VAL A 1 290 ? 12.201 -9.948 -3.950 1.00 98.88 290 VAL A CA 1
ATOM 2302 C C . VAL A 1 290 ? 11.520 -10.488 -5.206 1.00 98.88 290 VAL A C 1
ATOM 2304 O O . VAL A 1 290 ? 12.145 -10.586 -6.258 1.00 98.88 290 VAL A O 1
ATOM 2307 N N . ASP A 1 291 ? 10.244 -10.845 -5.096 1.00 98.75 291 ASP A N 1
ATOM 2308 C CA . ASP A 1 291 ? 9.480 -11.430 -6.199 1.00 98.75 291 ASP A CA 1
ATOM 2309 C C . ASP A 1 291 ? 8.834 -10.360 -7.070 1.00 98.75 291 ASP A C 1
ATOM 2311 O O . ASP A 1 291 ? 8.944 -10.386 -8.298 1.00 98.75 291 ASP A O 1
ATOM 2315 N N . VAL A 1 292 ? 8.143 -9.423 -6.416 1.00 98.94 292 VAL A N 1
ATOM 2316 C CA . VAL A 1 292 ? 7.405 -8.353 -7.082 1.00 98.94 292 VAL A CA 1
ATOM 2317 C C . VAL A 1 292 ? 7.639 -7.031 -6.364 1.00 98.94 292 VAL A C 1
ATOM 2319 O O . VAL A 1 292 ? 7.573 -6.959 -5.134 1.00 98.94 292 VAL A O 1
ATOM 2322 N N . VAL A 1 293 ? 7.893 -5.984 -7.143 1.00 98.94 293 VAL A N 1
ATOM 2323 C CA . VAL A 1 293 ? 7.941 -4.599 -6.675 1.00 98.94 293 VAL A CA 1
ATOM 2324 C C . VAL A 1 293 ? 6.706 -3.871 -7.192 1.00 98.94 293 VAL A C 1
ATOM 2326 O O . VAL A 1 293 ? 6.473 -3.854 -8.401 1.00 98.94 293 VAL A O 1
ATOM 2329 N N . PHE A 1 294 ? 5.924 -3.283 -6.289 1.00 98.94 294 PHE A N 1
ATOM 2330 C CA . PHE A 1 294 ? 4.729 -2.503 -6.616 1.00 98.94 294 PHE A CA 1
ATOM 2331 C C . PHE A 1 294 ? 4.988 -1.011 -6.442 1.00 98.94 294 PHE A C 1
ATOM 2333 O O . PHE A 1 294 ? 5.569 -0.603 -5.434 1.00 98.94 294 PHE A O 1
ATOM 2340 N N . TYR A 1 295 ? 4.534 -0.206 -7.399 1.00 98.88 295 TYR A N 1
ATOM 2341 C CA . TYR A 1 295 ? 4.651 1.249 -7.327 1.00 98.88 295 TYR A CA 1
ATOM 2342 C C . TYR A 1 295 ? 3.584 1.987 -8.124 1.00 98.88 295 TYR A C 1
ATOM 2344 O O . TYR A 1 295 ? 2.848 1.362 -8.880 1.00 98.88 295 TYR A O 1
ATOM 2352 N N . GLY A 1 296 ? 3.450 3.287 -7.881 1.00 98.44 296 GLY A N 1
ATOM 2353 C CA . GLY A 1 296 ? 2.449 4.166 -8.485 1.00 98.44 296 GLY A CA 1
ATOM 2354 C C . GLY A 1 296 ? 3.125 5.287 -9.263 1.00 98.44 296 GLY A C 1
ATOM 2355 O O . GLY A 1 296 ? 3.986 4.998 -10.102 1.00 98.44 296 GLY A O 1
ATOM 2356 N N . HIS A 1 297 ? 2.770 6.528 -8.922 1.00 98.44 297 HIS A N 1
ATOM 2357 C CA . HIS A 1 297 ? 3.300 7.795 -9.438 1.00 98.44 297 HIS A CA 1
ATOM 2358 C C . HIS A 1 297 ? 2.869 8.087 -10.869 1.00 98.44 297 HIS A C 1
ATOM 2360 O O . HIS A 1 297 ? 2.176 9.065 -11.124 1.00 98.44 297 HIS A O 1
ATOM 2366 N N . ILE A 1 298 ? 3.222 7.191 -11.788 1.00 98.12 298 ILE A N 1
ATOM 2367 C CA . ILE A 1 298 ? 2.762 7.281 -13.166 1.00 98.12 298 ILE A CA 1
ATOM 2368 C C . ILE A 1 298 ? 1.348 6.717 -13.247 1.00 98.12 298 ILE A C 1
ATOM 2370 O O . ILE A 1 298 ? 1.078 5.573 -12.850 1.00 98.12 298 ILE A O 1
ATOM 2374 N N . HIS A 1 299 ? 0.438 7.516 -13.789 1.00 98.00 299 HIS A N 1
ATOM 2375 C CA . HIS A 1 299 ? -0.993 7.252 -13.802 1.00 98.00 299 HIS A CA 1
ATOM 2376 C C . HIS A 1 299 ? -1.417 6.290 -14.924 1.00 98.00 299 HIS A C 1
ATOM 2378 O O . HIS A 1 299 ? -2.361 6.542 -15.678 1.00 98.00 299 HIS A O 1
ATOM 2384 N N . ASP A 1 300 ? -0.752 5.146 -15.032 1.00 97.25 300 ASP A N 1
ATOM 2385 C CA . ASP A 1 300 ? -1.122 4.047 -15.915 1.00 97.25 300 ASP A CA 1
ATOM 2386 C C . ASP A 1 300 ? -0.834 2.680 -15.262 1.00 97.25 300 ASP A C 1
ATOM 2388 O O . ASP A 1 300 ? -0.523 2.576 -14.070 1.00 97.25 300 ASP A O 1
ATOM 2392 N N . TYR A 1 301 ? -1.036 1.606 -16.026 1.00 98.69 301 TYR A N 1
ATOM 2393 C CA . TYR A 1 301 ? -0.538 0.282 -15.679 1.00 98.69 301 TYR A CA 1
ATOM 2394 C C . TYR A 1 301 ? 0.675 -0.051 -16.533 1.00 98.69 301 TYR A C 1
ATOM 2396 O O . TYR A 1 301 ? 0.556 -0.102 -17.761 1.00 98.69 301 TYR A O 1
ATOM 2404 N N . GLU A 1 302 ? 1.765 -0.470 -15.900 1.00 98.62 302 GLU A N 1
ATOM 2405 C CA . GLU A 1 302 ? 2.872 -1.111 -16.596 1.00 98.62 302 GLU A CA 1
ATOM 2406 C C . GLU A 1 302 ? 3.430 -2.282 -15.790 1.00 98.62 302 GLU A C 1
ATOM 2408 O O . GLU A 1 302 ? 3.707 -2.187 -14.599 1.00 98.62 302 GLU A O 1
ATOM 2413 N N . ARG A 1 303 ? 3.634 -3.413 -16.460 1.00 98.62 303 ARG A N 1
ATOM 2414 C CA . ARG A 1 303 ? 4.316 -4.571 -15.901 1.00 98.62 303 ARG A CA 1
ATOM 2415 C C . ARG A 1 303 ? 5.502 -4.947 -16.756 1.00 98.62 303 ARG A C 1
ATOM 2417 O O . ARG A 1 303 ? 5.388 -5.120 -17.974 1.00 98.62 303 ARG A O 1
ATOM 2424 N N . THR A 1 304 ? 6.627 -5.174 -16.097 1.00 98.75 304 THR A N 1
ATOM 2425 C CA . THR A 1 304 ? 7.843 -5.629 -16.756 1.00 98.75 304 THR A CA 1
ATOM 2426 C C . THR A 1 304 ? 7.825 -7.141 -16.995 1.00 98.75 304 THR A C 1
ATOM 2428 O O . THR A 1 304 ? 7.125 -7.917 -16.336 1.00 98.75 304 THR A O 1
ATOM 2431 N N . LEU A 1 305 ? 8.650 -7.598 -17.931 1.00 98.44 305 LEU A N 1
ATOM 2432 C CA . LEU A 1 305 ? 9.217 -8.939 -17.881 1.00 98.44 305 LEU A CA 1
ATOM 2433 C C . LEU A 1 305 ? 10.019 -9.084 -16.572 1.00 98.44 305 LEU A C 1
ATOM 2435 O O . LEU A 1 305 ? 10.466 -8.069 -16.038 1.00 98.44 305 LEU A O 1
ATOM 2439 N N . PRO A 1 306 ? 10.245 -10.294 -16.038 1.00 98.31 306 PRO A N 1
ATOM 2440 C CA . PRO A 1 306 ? 11.111 -10.441 -14.874 1.00 98.31 306 PRO A CA 1
ATOM 2441 C C . PRO A 1 306 ? 12.540 -9.996 -15.228 1.00 98.31 306 PRO A C 1
ATOM 2443 O O . PRO A 1 306 ? 13.081 -10.395 -16.267 1.00 98.31 306 PRO A O 1
ATOM 2446 N N . LEU A 1 307 ? 13.120 -9.117 -14.406 1.00 98.56 307 LEU A N 1
ATOM 2447 C CA . LEU A 1 307 ? 14.396 -8.457 -14.680 1.00 98.56 307 LEU A CA 1
ATOM 2448 C C . LEU A 1 307 ? 15.480 -8.848 -13.679 1.00 98.56 307 LEU A C 1
ATOM 2450 O O . LEU A 1 307 ? 15.242 -8.958 -12.477 1.00 98.56 307 LEU A O 1
ATOM 2454 N N . ARG A 1 308 ? 16.702 -8.992 -14.187 1.00 97.94 308 ARG A N 1
ATOM 2455 C CA . ARG A 1 308 ? 17.932 -9.052 -13.399 1.00 97.94 308 ARG A CA 1
ATOM 2456 C C . ARG A 1 308 ? 19.016 -8.243 -14.097 1.00 97.94 308 ARG A C 1
ATOM 2458 O O . ARG A 1 308 ? 19.208 -8.382 -15.306 1.00 97.94 308 ARG A O 1
ATOM 2465 N N . ALA A 1 309 ? 19.712 -7.382 -13.361 1.00 95.69 309 ALA A N 1
ATOM 2466 C CA . ALA A 1 309 ? 20.683 -6.432 -13.896 1.00 95.69 309 ALA A CA 1
ATOM 2467 C C . ALA A 1 309 ? 20.133 -5.631 -15.101 1.00 95.69 309 ALA A C 1
ATOM 2469 O O . ALA A 1 309 ? 20.824 -5.432 -16.105 1.00 95.69 309 ALA A O 1
ATOM 2470 N N . GLY A 1 310 ? 18.858 -5.225 -15.022 1.00 93.94 310 GLY A N 1
ATOM 2471 C CA . GLY A 1 310 ? 18.161 -4.456 -16.061 1.00 93.94 310 GLY A CA 1
ATOM 2472 C C . GLY A 1 310 ? 17.867 -5.215 -17.362 1.00 93.94 310 GLY A C 1
ATOM 2473 O O . GLY A 1 310 ? 17.567 -4.589 -18.377 1.00 93.94 310 GLY A O 1
ATOM 2474 N N . LYS A 1 311 ? 17.972 -6.548 -17.371 1.00 96.19 311 LYS A N 1
ATOM 2475 C CA . LYS A 1 311 ? 17.701 -7.399 -18.539 1.00 96.19 311 LYS A CA 1
ATOM 2476 C C . LYS A 1 311 ? 16.689 -8.475 -18.191 1.00 96.19 311 LYS A C 1
ATOM 2478 O O . LYS A 1 311 ? 16.596 -8.872 -17.036 1.00 96.19 311 LYS A O 1
ATOM 2483 N N . TYR A 1 312 ? 15.984 -8.977 -19.201 1.00 97.69 312 TYR A N 1
ATOM 2484 C CA . TYR A 1 312 ? 15.114 -10.135 -19.029 1.00 97.69 312 TYR A CA 1
ATOM 2485 C C . TYR A 1 312 ? 15.892 -11.328 -18.461 1.00 97.69 312 TYR A C 1
ATOM 2487 O O . TYR A 1 312 ? 16.882 -11.772 -19.047 1.00 97.69 312 TYR A O 1
ATOM 2495 N N . ASP A 1 313 ? 15.404 -11.855 -17.345 1.00 97.38 313 ASP A N 1
ATOM 2496 C CA . ASP A 1 313 ? 15.865 -13.088 -16.721 1.00 97.38 313 ASP A CA 1
ATOM 2497 C C . ASP A 1 313 ? 14.640 -13.769 -16.103 1.00 97.38 313 ASP A C 1
ATOM 2499 O O . ASP A 1 313 ? 13.975 -13.148 -15.283 1.00 97.38 313 ASP A O 1
ATOM 2503 N N . PRO A 1 314 ? 14.314 -15.029 -16.436 1.00 95.00 314 PRO A N 1
ATOM 2504 C CA . PRO A 1 314 ? 13.115 -15.699 -15.924 1.00 95.00 314 PRO A CA 1
ATOM 2505 C C . PRO A 1 314 ? 13.095 -15.893 -14.395 1.00 95.00 314 PRO A C 1
ATOM 2507 O O . PRO A 1 314 ? 12.066 -16.275 -13.847 1.00 95.00 314 PRO A O 1
ATOM 2510 N N . THR A 1 315 ? 14.219 -15.659 -13.713 1.00 94.69 315 THR A N 1
ATOM 2511 C CA . THR A 1 315 ? 14.381 -15.688 -12.249 1.00 94.69 315 THR A CA 1
ATOM 2512 C C . THR A 1 315 ? 14.560 -14.290 -11.641 1.00 94.69 315 THR A C 1
ATOM 2514 O O . THR A 1 315 ? 15.011 -14.148 -10.499 1.00 94.69 315 THR A O 1
ATOM 2517 N N . GLY A 1 316 ? 14.302 -13.255 -12.439 1.00 97.62 316 GLY A N 1
ATOM 2518 C CA . GLY A 1 316 ? 14.371 -11.857 -12.053 1.00 97.62 316 GLY A CA 1
ATOM 2519 C C . GLY A 1 316 ? 13.158 -11.373 -11.261 1.00 97.62 316 GLY A C 1
ATOM 2520 O O . GLY A 1 316 ? 12.173 -12.089 -11.086 1.00 97.62 316 GLY A O 1
ATOM 2521 N N . VAL A 1 317 ? 13.244 -10.124 -10.815 1.00 98.75 317 VAL A N 1
ATOM 2522 C CA . VAL A 1 317 ? 12.182 -9.414 -10.098 1.00 98.75 317 VAL A CA 1
ATOM 2523 C C . VAL A 1 317 ? 11.159 -8.893 -11.106 1.00 98.75 317 VAL A C 1
ATOM 2525 O O . VAL A 1 317 ? 11.538 -8.379 -12.161 1.00 98.75 317 VAL A O 1
ATOM 2528 N N . VAL A 1 318 ? 9.866 -9.013 -10.807 1.00 98.81 318 VAL A N 1
ATOM 2529 C CA . VAL A 1 318 ? 8.804 -8.397 -11.619 1.00 98.81 318 VAL A CA 1
ATOM 2530 C C . VAL A 1 318 ? 8.454 -7.031 -11.040 1.00 98.81 318 VAL A C 1
ATOM 2532 O O . VAL A 1 318 ? 8.238 -6.897 -9.841 1.00 98.81 318 VAL A O 1
ATOM 2535 N N . TYR A 1 319 ? 8.364 -6.016 -11.887 1.00 98.88 319 TYR A N 1
ATOM 2536 C CA . TYR A 1 319 ? 8.004 -4.657 -11.494 1.00 98.88 319 TYR A CA 1
ATOM 2537 C C . TYR A 1 319 ? 6.605 -4.352 -12.028 1.00 98.88 319 TYR A C 1
ATOM 2539 O O . TYR A 1 319 ? 6.316 -4.642 -13.193 1.00 98.88 319 TYR A O 1
ATOM 2547 N N . VAL A 1 320 ? 5.728 -3.842 -11.163 1.00 98.88 320 VAL A N 1
ATOM 2548 C CA . VAL A 1 320 ? 4.327 -3.545 -11.480 1.00 98.88 320 VAL A CA 1
ATOM 2549 C C . VAL A 1 320 ? 3.995 -2.122 -11.033 1.00 98.88 320 VAL A C 1
ATOM 2551 O O . VAL A 1 320 ? 3.796 -1.864 -9.845 1.00 98.88 320 VAL A O 1
ATOM 2554 N N . GLN A 1 321 ? 3.907 -1.227 -12.011 1.00 98.75 321 GLN A N 1
ATOM 2555 C CA . GLN A 1 321 ? 3.334 0.108 -11.901 1.00 98.75 321 GLN A CA 1
ATOM 2556 C C . GLN A 1 321 ? 1.804 0.007 -11.895 1.00 98.75 321 GLN A C 1
ATOM 2558 O O . GLN A 1 321 ? 1.217 -0.656 -12.754 1.00 98.75 321 GLN A O 1
ATOM 2563 N N . THR A 1 322 ? 1.158 0.620 -10.908 1.00 98.19 322 THR A N 1
ATOM 2564 C CA . THR A 1 322 ? -0.283 0.514 -10.660 1.00 98.19 322 THR A CA 1
ATOM 2565 C C . THR A 1 322 ? -0.895 1.834 -10.171 1.00 98.19 322 THR A C 1
ATOM 2567 O O . THR A 1 322 ? -1.699 1.836 -9.233 1.00 98.19 322 THR A O 1
ATOM 2570 N N . GLY A 1 323 ? -0.570 2.954 -10.828 1.00 98.06 323 GLY A N 1
ATOM 2571 C CA . GLY A 1 323 ? -1.047 4.299 -10.463 1.00 98.06 323 GLY A CA 1
ATOM 2572 C C . GLY A 1 323 ? -2.413 4.695 -11.034 1.00 98.06 323 GLY A C 1
ATOM 2573 O O . GLY A 1 323 ? -2.748 5.864 -11.197 1.00 98.06 323 GLY A O 1
ATOM 2574 N N . GLY A 1 324 ? -3.246 3.715 -11.387 1.00 97.69 324 GLY A N 1
ATOM 2575 C CA . GLY A 1 324 ? -4.507 3.960 -12.089 1.00 97.69 324 GLY A CA 1
ATOM 2576 C C . GLY A 1 324 ? -5.739 4.193 -11.208 1.00 97.69 324 GLY A C 1
ATOM 2577 O O . GLY A 1 324 ? -6.847 4.196 -11.756 1.00 97.69 324 GLY A O 1
ATOM 2578 N N . ALA A 1 325 ? -5.631 4.331 -9.879 1.00 98.19 325 ALA A N 1
ATOM 2579 C CA . ALA A 1 325 ? -6.818 4.286 -9.012 1.00 98.19 325 ALA A CA 1
ATOM 2580 C C . ALA A 1 325 ? -7.589 5.615 -8.906 1.00 98.19 325 ALA A C 1
ATOM 2582 O O . ALA A 1 325 ? -8.712 5.626 -8.387 1.00 98.19 325 ALA A O 1
ATOM 2583 N N . GLY A 1 326 ? -7.045 6.723 -9.412 1.00 97.50 326 GLY A N 1
ATOM 2584 C CA . GLY A 1 326 ? -7.702 8.030 -9.366 1.00 97.50 326 GLY A CA 1
ATOM 2585 C C . GLY A 1 326 ? -7.099 9.068 -10.307 1.00 97.50 326 GLY A C 1
ATOM 2586 O O . GLY A 1 326 ? -7.839 9.598 -11.138 1.00 97.50 326 GLY A O 1
ATOM 2587 N N . GLY A 1 327 ? -5.799 9.336 -10.179 1.00 95.06 327 GLY A N 1
ATOM 2588 C CA . GLY A 1 327 ? -5.057 10.381 -10.887 1.00 95.06 327 GLY A CA 1
ATOM 2589 C C . GLY A 1 327 ? -5.310 10.452 -12.396 1.00 95.06 327 GLY A C 1
ATOM 2590 O O . GLY A 1 327 ? -5.844 9.533 -13.023 1.00 95.06 327 GLY A O 1
ATOM 2591 N N . GLY A 1 328 ? -5.009 11.606 -12.991 1.00 96.56 328 GLY A N 1
ATOM 2592 C CA . GLY A 1 328 ? -5.254 11.825 -14.416 1.00 96.56 328 GLY A CA 1
ATOM 2593 C C . GLY A 1 328 ? -4.376 10.907 -15.257 1.00 96.56 328 GLY A C 1
ATOM 2594 O O . GLY A 1 328 ? -3.170 11.056 -15.212 1.00 96.56 328 GLY A O 1
ATOM 2595 N N . LEU A 1 329 ? -4.982 9.993 -16.026 1.00 97.38 329 LEU A N 1
ATOM 2596 C CA . LEU A 1 329 ? -4.224 8.979 -16.763 1.00 97.38 329 LEU A CA 1
ATOM 2597 C C . LEU A 1 329 ? -3.156 9.585 -17.684 1.00 97.38 329 LEU A C 1
ATOM 2599 O O . LEU A 1 329 ? -3.489 10.416 -18.540 1.00 97.38 329 LEU A O 1
ATOM 2603 N N . GLU A 1 330 ? -1.940 9.068 -17.586 1.00 95.56 330 GLU A N 1
ATOM 2604 C CA . GLU A 1 330 ? -0.774 9.446 -18.393 1.00 95.56 330 GLU A CA 1
ATOM 2605 C C . GLU A 1 330 ? -0.603 8.540 -19.612 1.00 95.56 330 GLU A C 1
ATOM 2607 O O . GLU A 1 330 ? -1.253 7.497 -19.723 1.00 95.56 330 GLU A O 1
ATOM 2612 N N . ASP A 1 331 ? 0.188 8.999 -20.580 1.00 94.44 331 ASP A N 1
ATOM 2613 C CA . ASP A 1 331 ? 0.486 8.271 -21.812 1.00 94.44 331 ASP A CA 1
ATOM 2614 C C . ASP A 1 331 ? 1.893 7.658 -21.738 1.00 94.44 331 ASP A C 1
ATOM 2616 O O . ASP A 1 331 ? 2.783 8.155 -21.064 1.00 94.44 331 ASP A O 1
ATOM 2620 N N . TYR A 1 332 ? 2.108 6.577 -22.480 1.00 92.44 332 TYR A N 1
ATOM 2621 C CA . TYR A 1 332 ? 3.402 5.902 -22.588 1.00 92.44 332 TYR A CA 1
ATOM 2622 C C . TYR A 1 332 ? 3.961 6.022 -24.004 1.00 92.44 332 TYR A C 1
ATOM 2624 O O . TYR A 1 332 ? 3.234 6.216 -24.988 1.00 92.44 332 TYR A O 1
ATOM 2632 N N . ALA A 1 333 ? 5.281 5.901 -24.115 1.00 89.69 333 ALA A N 1
ATOM 2633 C CA . ALA A 1 333 ? 5.999 6.119 -25.354 1.00 89.69 333 ALA A CA 1
ATOM 2634 C C . ALA A 1 333 ? 5.517 5.159 -26.452 1.00 89.69 333 ALA A C 1
ATOM 2636 O O . ALA A 1 333 ? 5.315 3.966 -26.210 1.00 89.69 333 ALA A O 1
ATOM 2637 N N . PRO A 1 334 ? 5.396 5.628 -27.710 1.00 85.12 334 PRO A N 1
ATOM 2638 C CA . PRO A 1 334 ? 4.967 4.773 -28.817 1.00 85.12 334 PRO A CA 1
ATOM 2639 C C . PRO A 1 334 ? 5.998 3.684 -29.156 1.00 85.12 334 PRO A C 1
ATOM 2641 O O . PRO A 1 334 ? 5.679 2.713 -29.843 1.00 85.12 334 PRO A O 1
ATOM 2644 N N . ASN A 1 335 ? 7.244 3.850 -28.702 1.00 86.56 335 ASN A N 1
ATOM 2645 C CA . ASN A 1 335 ? 8.309 2.877 -28.883 1.00 86.56 335 ASN A CA 1
ATOM 2646 C C . ASN A 1 335 ? 8.298 1.869 -27.736 1.00 86.56 335 ASN A C 1
ATOM 2648 O O . ASN A 1 335 ? 8.352 2.241 -26.570 1.00 86.56 335 ASN A O 1
ATOM 2652 N N . HIS A 1 336 ? 8.304 0.584 -28.080 1.00 89.00 336 HIS A N 1
ATOM 2653 C CA . HIS A 1 336 ? 8.285 -0.488 -27.093 1.00 89.00 336 HIS A CA 1
ATOM 2654 C C . HIS A 1 336 ? 9.587 -0.533 -26.276 1.00 89.00 336 HIS A C 1
ATOM 2656 O O . HIS A 1 336 ? 10.661 -0.811 -26.821 1.00 89.00 336 HIS A O 1
ATOM 2662 N N . SER A 1 337 ? 9.488 -0.341 -24.961 1.00 93.38 337 SER A N 1
ATOM 2663 C CA . SER A 1 337 ? 10.606 -0.512 -24.030 1.00 93.38 337 SER A CA 1
ATOM 2664 C C . SER A 1 337 ? 10.956 -1.991 -23.856 1.00 93.38 337 SER A C 1
ATOM 2666 O O . SER A 1 337 ? 10.088 -2.853 -23.756 1.00 93.38 337 SER A O 1
ATOM 2668 N N . ALA A 1 338 ? 12.248 -2.330 -23.832 1.00 94.56 338 ALA A N 1
ATOM 2669 C CA . ALA A 1 338 ? 12.693 -3.731 -23.839 1.00 94.56 338 ALA A CA 1
ATOM 2670 C C . ALA A 1 338 ? 12.282 -4.529 -22.585 1.00 94.56 338 ALA A C 1
ATOM 2672 O O . ALA A 1 338 ? 12.248 -5.757 -22.625 1.00 94.56 338 ALA A O 1
ATOM 2673 N N . PHE A 1 339 ? 11.996 -3.842 -21.477 1.00 97.06 339 PHE A N 1
ATOM 2674 C CA . PHE A 1 339 ? 11.536 -4.466 -20.242 1.00 97.06 339 PHE A CA 1
ATOM 2675 C C . PHE A 1 339 ? 10.022 -4.676 -20.201 1.00 97.06 339 PHE A C 1
ATOM 2677 O O . PHE A 1 339 ? 9.574 -5.466 -19.380 1.00 97.06 339 PHE A O 1
ATOM 2684 N N . THR A 1 340 ? 9.230 -3.990 -21.027 1.00 97.50 340 THR A N 1
ATOM 2685 C CA . THR A 1 340 ? 7.766 -3.990 -20.920 1.00 97.50 340 THR A CA 1
ATOM 2686 C C . THR A 1 340 ? 7.202 -5.347 -21.329 1.00 97.50 340 THR A C 1
ATOM 2688 O O . THR A 1 340 ? 7.439 -5.827 -22.436 1.00 97.50 340 THR A O 1
ATOM 2691 N N . ALA A 1 341 ? 6.435 -5.976 -20.438 1.00 97.81 341 ALA A N 1
ATOM 2692 C CA . ALA A 1 341 ? 5.599 -7.125 -20.778 1.00 97.81 341 ALA A CA 1
ATOM 2693 C C . ALA A 1 341 ? 4.183 -6.681 -21.160 1.00 97.81 341 ALA A C 1
ATOM 2695 O O . ALA A 1 341 ? 3.572 -7.253 -22.064 1.00 97.81 341 ALA A O 1
ATOM 2696 N N . LYS A 1 342 ? 3.653 -5.672 -20.461 1.00 97.94 342 LYS A N 1
ATOM 2697 C CA . LYS A 1 342 ? 2.331 -5.104 -20.710 1.00 97.94 342 LYS A CA 1
ATOM 2698 C C . LYS A 1 342 ? 2.288 -3.663 -20.218 1.00 97.94 342 LYS A C 1
ATOM 2700 O O . LYS A 1 342 ? 2.695 -3.409 -19.096 1.00 97.94 342 LYS A O 1
ATOM 2705 N N . VAL A 1 343 ? 1.730 -2.769 -21.026 1.00 97.44 343 VAL A N 1
ATOM 2706 C CA . VAL A 1 343 ? 1.398 -1.394 -20.639 1.00 97.44 343 VAL A CA 1
ATOM 2707 C C . VAL A 1 343 ? -0.035 -1.079 -21.069 1.00 97.44 343 VAL A C 1
ATOM 2709 O O . VAL A 1 343 ? -0.495 -1.576 -22.107 1.00 97.44 343 VAL A O 1
ATOM 2712 N N . MET A 1 344 ? -0.780 -0.354 -20.237 1.00 96.88 344 MET A N 1
ATOM 2713 C CA . MET A 1 344 ? -2.180 0.006 -20.461 1.00 96.88 344 MET A CA 1
ATOM 2714 C C . MET A 1 344 ? -2.524 1.327 -19.772 1.00 96.88 344 MET A C 1
ATOM 2716 O O . MET A 1 344 ? -2.482 1.436 -18.551 1.00 96.88 344 MET A O 1
ATOM 2720 N N . ARG A 1 345 ? -3.028 2.279 -20.557 1.00 96.81 345 ARG A N 1
ATOM 2721 C CA . ARG A 1 345 ? -3.613 3.522 -20.060 1.00 96.81 345 ARG A CA 1
ATOM 2722 C C . ARG A 1 345 ? -5.076 3.301 -19.689 1.00 96.81 345 ARG A C 1
ATOM 2724 O O . ARG A 1 345 ? -5.968 3.446 -20.525 1.00 96.81 345 ARG A O 1
ATOM 2731 N N . GLU A 1 346 ? -5.326 2.877 -18.458 1.00 97.31 346 GLU A N 1
ATOM 2732 C CA . GLU A 1 346 ? -6.672 2.586 -17.961 1.00 97.31 346 GLU A CA 1
ATOM 2733 C C . GLU A 1 346 ? -6.734 2.738 -16.439 1.00 97.31 346 GLU A C 1
ATOM 2735 O O . GLU A 1 346 ? -5.768 2.442 -15.734 1.00 97.31 346 GLU A O 1
ATOM 2740 N N . HIS A 1 347 ? -7.893 3.144 -15.917 1.00 98.62 347 HIS A N 1
ATOM 2741 C CA . HIS A 1 347 ? -8.108 3.124 -14.474 1.00 98.62 347 HIS A CA 1
ATOM 2742 C C . HIS A 1 347 ? -8.317 1.690 -13.992 1.00 98.62 347 HIS A C 1
ATOM 2744 O O . HIS A 1 347 ? -9.201 0.984 -14.494 1.00 98.62 347 HIS A O 1
ATOM 2750 N N . HIS A 1 348 ? -7.540 1.263 -13.002 1.00 98.75 348 HIS A N 1
ATOM 2751 C CA . HIS A 1 348 ? -7.452 -0.145 -12.632 1.00 98.75 348 HIS A CA 1
ATOM 2752 C C . HIS A 1 348 ? -7.066 -0.355 -11.166 1.00 98.75 348 HIS A C 1
ATOM 2754 O O . HIS A 1 348 ? -6.752 0.579 -10.431 1.00 98.75 348 HIS A O 1
ATOM 2760 N N . TYR A 1 349 ? -7.121 -1.617 -10.757 1.00 98.81 349 TYR A N 1
ATOM 2761 C CA . TYR A 1 349 ? -6.517 -2.143 -9.540 1.00 98.81 349 TYR A CA 1
ATOM 2762 C C . TYR A 1 349 ? -5.919 -3.520 -9.844 1.00 98.81 349 TYR A C 1
ATOM 2764 O O . TYR A 1 349 ? -6.305 -4.171 -10.823 1.00 98.81 349 TYR A O 1
ATOM 2772 N N . CYS A 1 350 ? -5.000 -3.977 -8.998 1.00 98.88 350 CYS A N 1
ATOM 2773 C CA . CYS A 1 350 ? -4.462 -5.330 -9.078 1.00 98.88 350 CYS A CA 1
ATOM 2774 C C . CYS A 1 350 ? -5.022 -6.206 -7.954 1.00 98.88 350 CYS A C 1
ATOM 2776 O O . CYS A 1 350 ? -5.184 -5.746 -6.827 1.00 98.88 350 CYS A O 1
ATOM 2778 N N . MET A 1 351 ? -5.270 -7.480 -8.247 1.00 98.81 351 MET A N 1
ATOM 2779 C CA . MET A 1 351 ? -5.545 -8.521 -7.259 1.00 98.81 351 MET A CA 1
ATOM 2780 C C . MET A 1 351 ? -4.430 -9.549 -7.282 1.00 98.81 351 MET A C 1
ATOM 2782 O O . MET A 1 351 ? -4.113 -10.103 -8.334 1.00 98.81 351 MET A O 1
ATOM 2786 N N . VAL A 1 352 ? -3.862 -9.823 -6.114 1.00 98.88 352 VAL A N 1
ATOM 2787 C CA . VAL A 1 352 ? -2.824 -10.833 -5.917 1.00 98.88 352 VAL A CA 1
ATOM 2788 C C . 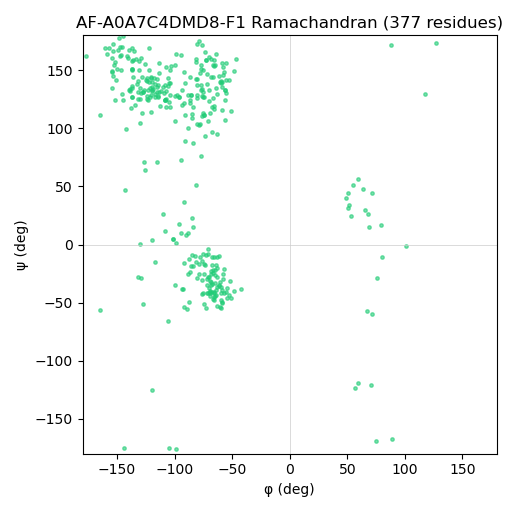VAL A 1 352 ? -3.372 -11.941 -5.038 1.00 98.88 352 VAL A C 1
ATOM 27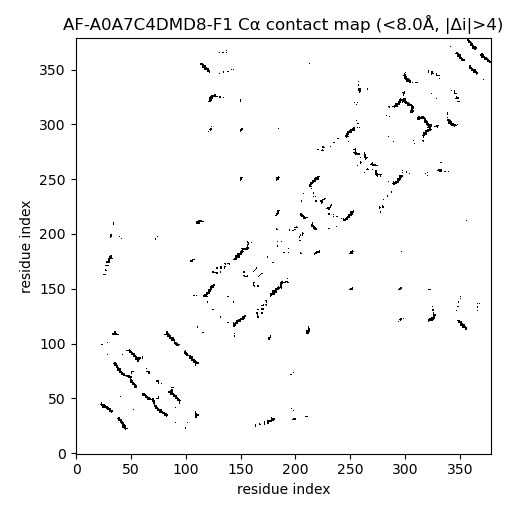90 O O . VAL A 1 352 ? -4.050 -11.673 -4.052 1.00 98.88 352 VAL A O 1
ATOM 2793 N N . THR A 1 353 ? -3.082 -13.190 -5.382 1.00 98.75 353 THR A N 1
ATOM 2794 C CA . THR A 1 353 ? -3.375 -14.362 -4.550 1.00 98.75 353 THR A CA 1
ATOM 2795 C C . THR A 1 353 ? -2.109 -15.177 -4.361 1.00 98.75 353 THR A C 1
ATOM 2797 O O . THR A 1 353 ? -1.416 -15.478 -5.334 1.00 98.75 353 THR A O 1
ATOM 2800 N N . ILE A 1 354 ? -1.834 -15.560 -3.117 1.00 98.50 354 ILE A N 1
ATOM 2801 C CA . ILE A 1 354 ? -0.734 -16.441 -2.735 1.00 98.50 354 ILE A CA 1
ATOM 2802 C C . ILE A 1 354 ? -1.330 -17.732 -2.185 1.00 98.50 354 ILE A C 1
ATOM 2804 O O . ILE A 1 354 ? -2.163 -17.709 -1.280 1.00 98.50 354 ILE A O 1
ATOM 2808 N N . ALA A 1 355 ? -0.901 -18.862 -2.740 1.00 97.69 355 ALA A N 1
ATOM 2809 C CA . ALA A 1 355 ? -1.294 -20.194 -2.302 1.00 97.69 355 ALA A CA 1
ATOM 2810 C C . ALA A 1 355 ? -0.088 -21.139 -2.392 1.00 97.69 355 ALA A C 1
ATOM 2812 O O . ALA A 1 355 ? 0.260 -21.634 -3.468 1.00 97.69 355 ALA A O 1
ATOM 2813 N N . GLY A 1 356 ? 0.571 -21.374 -1.254 1.00 96.12 356 GLY A N 1
ATOM 2814 C CA . GLY A 1 356 ? 1.792 -22.176 -1.185 1.00 96.12 356 GLY A CA 1
ATOM 2815 C C . GLY A 1 356 ? 2.905 -21.593 -2.059 1.00 96.12 356 GLY A C 1
ATOM 2816 O O . GLY A 1 356 ? 3.332 -20.456 -1.869 1.00 96.12 356 GLY A O 1
ATOM 2817 N N . ASN A 1 357 ? 3.365 -22.367 -3.043 1.00 97.31 357 ASN A N 1
ATOM 2818 C CA . ASN A 1 357 ? 4.421 -21.973 -3.977 1.00 97.31 357 ASN A CA 1
ATOM 2819 C C . ASN A 1 357 ? 3.911 -21.239 -5.230 1.00 97.31 357 ASN A C 1
ATOM 2821 O O . ASN A 1 357 ? 4.699 -21.011 -6.148 1.00 97.31 357 ASN A O 1
ATOM 2825 N N . ARG A 1 358 ? 2.631 -20.850 -5.278 1.00 98.38 358 ARG A N 1
ATOM 2826 C CA . ARG A 1 358 ? 2.038 -20.099 -6.390 1.00 98.38 358 ARG A CA 1
ATOM 2827 C C . ARG A 1 358 ? 1.628 -18.691 -5.969 1.00 98.38 358 ARG A C 1
ATOM 2829 O O . ARG A 1 358 ? 0.901 -18.525 -4.991 1.00 98.38 358 ARG A O 1
ATOM 2836 N N . LEU A 1 359 ? 2.024 -17.714 -6.777 1.00 98.38 359 LEU A N 1
ATOM 2837 C CA . LEU A 1 359 ? 1.496 -16.355 -6.780 1.00 98.38 359 LEU A CA 1
ATOM 2838 C C . LEU A 1 359 ? 0.800 -16.096 -8.110 1.00 98.38 359 LEU A C 1
ATOM 2840 O O . LEU A 1 359 ? 1.400 -16.323 -9.154 1.00 98.38 359 LEU A O 1
ATOM 2844 N N . SER A 1 360 ? -0.421 -15.572 -8.073 1.00 98.62 360 SER A N 1
ATOM 2845 C CA . SER A 1 360 ? -1.138 -15.074 -9.250 1.00 98.62 360 SER A CA 1
ATOM 2846 C C . SER A 1 360 ? -1.443 -13.595 -9.069 1.00 98.62 360 SER A C 1
ATOM 2848 O O . SER A 1 360 ? -1.929 -13.211 -8.007 1.00 98.62 360 SER A O 1
ATOM 2850 N N . LEU A 1 361 ? -1.227 -12.791 -10.109 1.00 98.75 361 LEU A N 1
ATOM 2851 C CA . LEU A 1 361 ? -1.673 -11.400 -10.178 1.00 98.75 361 LEU A CA 1
ATOM 2852 C C . LEU A 1 361 ? -2.632 -11.210 -11.353 1.00 98.75 361 LEU A C 1
ATOM 2854 O O . LEU A 1 361 ? -2.407 -11.735 -12.444 1.00 98.75 361 LEU A O 1
ATOM 2858 N N . GLN A 1 362 ? -3.673 -10.416 -11.129 1.00 98.81 362 GLN A N 1
ATOM 2859 C CA . GLN A 1 362 ? -4.649 -9.975 -12.120 1.00 98.81 362 GLN A CA 1
ATOM 2860 C C . GLN A 1 362 ? -4.768 -8.451 -12.088 1.00 98.81 362 GLN A C 1
ATOM 2862 O O . GLN A 1 362 ? -4.950 -7.889 -11.013 1.00 98.81 362 GLN A O 1
ATOM 2867 N N . ALA A 1 363 ? -4.708 -7.792 -13.246 1.00 98.81 363 ALA A N 1
ATOM 2868 C CA . ALA A 1 363 ? -4.979 -6.362 -13.386 1.00 98.81 363 ALA A CA 1
ATOM 2869 C C . ALA A 1 363 ? -6.357 -6.155 -14.032 1.00 98.81 363 ALA A C 1
ATOM 2871 O O . ALA A 1 363 ? -6.646 -6.683 -15.115 1.00 98.81 363 ALA A O 1
ATOM 2872 N N . ILE A 1 364 ? -7.227 -5.426 -13.331 1.00 98.75 364 ILE A N 1
ATOM 2873 C CA . ILE A 1 364 ? -8.659 -5.335 -13.632 1.00 98.75 364 ILE A CA 1
ATOM 2874 C C . ILE A 1 364 ? -9.058 -3.866 -13.733 1.00 98.75 364 ILE A C 1
ATOM 2876 O O . ILE A 1 364 ? -8.745 -3.063 -12.855 1.00 98.75 364 ILE A O 1
ATOM 2880 N N . ASP A 1 365 ? -9.770 -3.507 -14.798 1.00 97.62 365 ASP A N 1
ATOM 2881 C CA . ASP A 1 365 ? -10.223 -2.130 -14.996 1.00 97.62 365 ASP A CA 1
ATOM 2882 C C . ASP A 1 365 ? -11.494 -1.773 -14.199 1.00 97.62 365 ASP A C 1
ATOM 2884 O O . ASP A 1 365 ? -12.190 -2.623 -13.635 1.00 97.62 365 ASP A O 1
ATOM 2888 N N . ILE A 1 366 ? -11.872 -0.491 -14.214 1.00 92.88 366 ILE A N 1
ATOM 2889 C CA . ILE A 1 366 ? -13.097 0.012 -13.558 1.00 92.88 366 ILE A CA 1
ATOM 2890 C C . ILE A 1 366 ? -14.418 -0.576 -14.094 1.00 92.88 366 ILE A C 1
ATOM 2892 O O . ILE A 1 366 ? -15.480 -0.318 -13.517 1.00 92.88 366 ILE A O 1
ATOM 2896 N N . LYS A 1 367 ? -14.393 -1.316 -15.209 1.00 94.38 367 LYS A N 1
ATOM 2897 C CA . LYS A 1 367 ? -15.548 -2.027 -15.781 1.00 94.38 367 LYS A CA 1
ATOM 2898 C C . LYS A 1 367 ? -15.545 -3.515 -15.404 1.00 94.38 367 LYS A C 1
ATOM 2900 O O . LYS A 1 367 ? -16.459 -4.225 -15.819 1.00 94.38 367 LYS A O 1
ATOM 2905 N N . GLY A 1 368 ? -14.564 -3.975 -14.625 1.00 95.44 368 GLY A N 1
ATOM 2906 C CA . GLY A 1 368 ? -14.401 -5.371 -14.226 1.00 95.44 368 GLY A CA 1
ATOM 2907 C C . GLY A 1 368 ? -13.772 -6.251 -15.309 1.00 95.44 368 GLY A C 1
ATOM 2908 O O . GLY A 1 368 ? -13.909 -7.471 -15.253 1.00 95.44 368 GLY A O 1
ATOM 2909 N N . ARG A 1 369 ? -13.124 -5.667 -16.326 1.00 97.75 369 ARG A N 1
ATOM 2910 C CA . ARG A 1 369 ? -12.433 -6.430 -17.372 1.00 97.75 369 ARG A CA 1
ATOM 2911 C C . ARG A 1 369 ? -11.011 -6.739 -16.915 1.00 97.75 369 ARG A C 1
ATOM 2913 O O . ARG A 1 369 ? -10.226 -5.824 -16.681 1.00 97.75 369 ARG A O 1
ATOM 2920 N N . LEU A 1 370 ? -10.681 -8.025 -16.858 1.00 98.38 370 LEU A N 1
ATOM 2921 C CA . LEU A 1 370 ? -9.303 -8.495 -16.766 1.00 98.38 370 LEU A CA 1
ATOM 2922 C C . LEU A 1 370 ? -8.572 -8.140 -18.065 1.00 98.38 370 LEU A C 1
ATOM 2924 O O . LEU A 1 370 ? -8.978 -8.597 -19.137 1.00 98.38 370 LEU A O 1
ATOM 2928 N N . PHE A 1 371 ? -7.516 -7.336 -17.983 1.00 98.44 371 PHE A N 1
ATOM 2929 C CA . PHE A 1 371 ? -6.726 -6.948 -19.160 1.00 98.44 371 PHE A CA 1
ATOM 2930 C C . PHE A 1 371 ? -5.277 -7.430 -19.105 1.00 98.44 371 PHE A C 1
ATOM 2932 O O . PHE A 1 371 ? -4.599 -7.418 -20.138 1.00 98.44 371 PHE A O 1
ATOM 2939 N N . ASP A 1 372 ? -4.810 -7.853 -17.931 1.00 98.75 372 ASP A N 1
ATOM 2940 C CA . ASP A 1 372 ? -3.516 -8.493 -17.765 1.00 98.75 372 ASP A CA 1
ATOM 2941 C C . ASP A 1 372 ? -3.512 -9.486 -16.602 1.00 98.75 372 ASP A C 1
ATOM 2943 O O . ASP A 1 372 ? -4.258 -9.336 -15.634 1.00 98.75 372 ASP A O 1
ATOM 2947 N N . GLN A 1 373 ? -2.666 -10.507 -16.706 1.00 98.38 373 GLN A N 1
ATOM 2948 C CA . GLN A 1 373 ? -2.440 -11.482 -15.647 1.00 98.38 373 GLN A CA 1
ATOM 2949 C C . GLN A 1 373 ? -1.052 -12.111 -15.772 1.00 98.38 373 GLN A C 1
ATOM 2951 O O . GLN A 1 373 ? -0.550 -12.315 -16.880 1.00 98.38 373 GLN A O 1
ATOM 2956 N N . PHE A 1 374 ? -0.460 -12.489 -14.642 1.00 97.69 374 PHE A N 1
ATOM 2957 C CA . PHE A 1 374 ? 0.721 -13.347 -14.630 1.00 97.69 374 PHE A CA 1
ATOM 2958 C C . PHE A 1 374 ? 0.768 -14.230 -13.387 1.00 97.69 374 PHE A C 1
ATOM 2960 O O . PHE A 1 374 ? 0.039 -14.024 -12.417 1.00 97.69 374 PHE A O 1
ATOM 2967 N N . GLU A 1 375 ? 1.658 -15.215 -13.433 1.00 97.81 375 GLU A N 1
ATOM 2968 C CA . GLU A 1 375 ? 1.863 -16.170 -12.358 1.00 97.81 375 GLU A CA 1
ATOM 2969 C C . GLU A 1 375 ? 3.355 -16.396 -12.106 1.00 97.81 375 GLU A C 1
ATOM 2971 O O . GLU A 1 375 ? 4.153 -16.436 -13.045 1.00 97.81 375 GLU A O 1
ATOM 2976 N N . ILE A 1 376 ? 3.715 -16.588 -10.837 1.00 98.19 376 ILE A N 1
ATOM 2977 C CA . ILE A 1 376 ? 5.017 -17.103 -10.410 1.00 98.19 376 ILE A CA 1
ATOM 2978 C C . ILE A 1 376 ? 4.781 -18.428 -9.687 1.00 98.19 376 ILE A C 1
ATOM 2980 O O . ILE A 1 376 ? 3.967 -18.507 -8.765 1.00 98.19 376 ILE A O 1
ATOM 2984 N N . VAL A 1 377 ? 5.524 -19.466 -10.079 1.00 97.38 377 VAL A N 1
ATOM 2985 C CA . VAL A 1 377 ? 5.536 -20.766 -9.395 1.00 97.38 377 VAL A CA 1
ATOM 2986 C C . VAL A 1 377 ? 6.953 -21.065 -8.920 1.00 97.38 377 VAL A C 1
ATOM 2988 O O . VAL A 1 377 ? 7.859 -21.261 -9.732 1.00 97.38 377 VAL A O 1
ATOM 2991 N N . LYS A 1 378 ? 7.145 -21.113 -7.601 1.00 95.19 378 LYS A N 1
ATOM 2992 C CA . LYS A 1 378 ? 8.419 -21.484 -6.973 1.00 95.19 378 LYS A CA 1
ATOM 2993 C C . LYS A 1 378 ? 8.582 -23.003 -6.948 1.00 95.19 378 LYS A C 1
ATOM 2995 O O . LYS A 1 378 ? 7.603 -23.732 -6.797 1.00 95.19 378 LYS A O 1
ATOM 3000 N N . LYS A 1 379 ? 9.811 -23.474 -7.153 1.00 83.62 379 LYS A N 1
ATOM 3001 C CA . LYS A 1 379 ? 10.143 -24.906 -7.140 1.00 83.62 379 LYS A CA 1
ATOM 3002 C C . LYS A 1 379 ? 10.343 -25.437 -5.734 1.00 83.62 379 LYS A C 1
ATOM 3004 O O . LYS A 1 379 ? 10.852 -24.662 -4.897 1.00 83.62 379 LYS A O 1
#